Protein 9J0C (pdb70)

B-factor: mean 25.52, std 15.73, range [10.86, 120.98]

Organism: NCBI:txid83291

Solvent-accessible surface area: 25127 Å² total; per-residue (Å²): 226,129,97,117,162,108,110,77,26,133,84,185,141,165,122,80,62,78,57,115,78,155,60,77,25,72,46,64,66,128,93,175,23,5,38,126,3,82,90,110,54,12,54,16,2,84,66,1,0,98,75,0,6,35,120,156,28,51,63,52,40,43,24,71,26,94,70,236,215,144,36,27,9,3,2,3,5,0,0,90,7,34,6,102,61,60,159,4,1,0,11,0,18,17,54,44,22,79,27,0,13,2,0,74,28,0,0,84,5,1,15,98,0,1,50,35,0,48,175,84,14,8,6,2,0,0,0,10,0,11,64,16,42,17,153,179,31,36,111,50,0,112,50,29,36,63,63,11,35,139,49,1,89,64,0,60,20,49,0,1,0,4,1,0,0,0,0,44,7,36,24,53,20,13,132,16,4,57,38,2,18,2,3,0,0,1,61,102,40,0,31,9,22,90,63,14,24,107,76,45,78,90,119,76,58,119,109,44,35,96,60,104,45,0,0,0,96,112,18,2,30,82,64,13,43,0,15,49,47,0,69,74,12,131,43,0,0,50,16,0,54,95,1,9,17,10,2,2,28,32,30,161,30,136,30,34,93,101,82,80,73,49,70,105,130,84,54,127,50,2,126,57,2,64,120,33,25,22,157,146,80,98,67,55,20,57,0,33,175,0,0,55,17,2,6,20,97,32,110,27,16,29,10,19,94,69,12,10,48,2,1,8,0,0,0,0,45,4,41,0,49,7,0,0,0,0,0,0,13,8,65,83,97,62,0,7,1,12,9,52,0,0,37,4,0,4,107,8,0,93,20,0,26,35,1,107,1,15,0,0,1,0,2,0,0,48,12,80,52,131,46,158,66,26,105,175,59,12,26,132,136,62,10,33,31,0,61,57,1,0,72,38,11,46,10,14,1,0,2,0,8,0,9,36,0,19,32,46,0,37,21,18,2,0,3,50,99,20,45,5,40,30,5,6,0,0,52,46,1,27,27,20,126,85,15,6,133,70,39,85,268,194,178,135,110,88,123,101,12,40,85,63,14,110,101,118,5,30,0,115,101,6,34,149,165,38,86,4,81,40,48,7,107,9,38,60,0,26,26,69,0,4,57,8,5,86,109,26,80,124,51,222,131,132,103,141,130,113,196,133,26,143,34,44,153

Foldseek 3Di:
DPDDDDPDPVVVVVVVVVVVLVVVVVCVCPDVLVVVQVVLVHHFQVVLVCLLADHPFWDWDQQQPWPVVIDGPQFKTWTWGHQVRHTETEIEGGCSHQHSAAAQRNLVRLVVRLVVCQVVQFEYEYEDAGDYHPCVRPVRRVVSLVVLLVSLQVCQLWFQYEYEFQHEDEAPSLVNNQSGQAYEYEAPHGFYYNDDQVVVCVPVVDGDDRCRHGGQLCCLAPVVSHWYYAPGSSRRSVLVSVQVLQFARTQPGDRFFDAAQDDLPFDPLLVVQLCQDDPDPLDFGFCLSLVLSQFGPSDFSWTSCNYPVQWTWGWTHFRRHIAIEIEGTCVPLNSEAALGSLQVQLSRLQSCQSRQHEYEYEDDYQYHRDDPVRVVVPCPLRSQSQLVSLLQGQHAYEYEYEAEQEAPNVNSRNWVVSPHDAYEYEQRYFYYPHALVVPPCVVDDCVSRVVCSPPPGGCVVCCVVCRHVYHDRSSCVNVVVSVSCVVCVPGDDDDDDDPDDDRRD

Structure (mmCIF, N/CA/C/O backbone):
data_9J0C
#
_entry.id   9J0C
#
_cell.length_a   124.040
_cell.length_b   124.040
_cell.length_c   134.570
_cell.angle_alpha   90.000
_cell.angle_beta   90.000
_cell.angle_gamma   120.000
#
_symmetry.space_group_name_H-M   'P 63 2 2'
#
loop_
_entity.id
_entity.type
_entity.pdbx_description
1 polymer 'Acyl-CoA carboxylase subunit beta'
2 water water
#
loop_
_atom_site.group_PDB
_atom_site.id
_atom_site.type_symbol
_atom_site.label_atom_id
_atom_site.label_alt_id
_atom_site.label_comp_id
_atom_site.label_asym_id
_atom_site.label_entity_id
_atom_site.label_seq_id
_atom_site.pdbx_PDB_ins_code
_atom_site.Cartn_x
_atom_site.Cartn_y
_atom_site.Cartn_z
_atom_site.occupancy
_atom_site.B_iso_or_equiv
_atom_site.auth_seq_id
_atom_site.auth_comp_id
_atom_site.auth_asym_id
_atom_site.auth_atom_id
_atom_site.pdbx_PDB_model_num
ATOM 1 N N . MET A 1 4 ? -1.47359 -48.85071 7.21066 1.000 113.17328 1 MET A N 1
ATOM 2 C CA . MET A 1 4 ? -0.43895 -47.83767 7.03929 1.000 113.71595 1 MET A CA 1
ATOM 3 C C . MET A 1 4 ? 0.53505 -47.87085 8.21671 1.000 113.53455 1 MET A C 1
ATOM 4 O O . MET A 1 4 ? 0.26295 -48.50422 9.23773 1.000 113.53996 1 MET A O 1
ATOM 9 N N . THR A 1 5 ? 1.67233 -47.19337 8.06777 1.000 113.38669 2 THR A N 1
ATOM 10 C CA . THR A 1 5 ? 2.72232 -47.16306 9.08114 1.000 111.89095 2 THR A CA 1
ATOM 11 C C . THR A 1 5 ? 2.96497 -45.71796 9.49329 1.000 108.94443 2 THR A C 1
ATOM 12 O O . THR A 1 5 ? 3.41763 -44.90709 8.67667 1.000 104.70571 2 THR A O 1
ATOM 16 N N . ALA A 1 6 ? 2.67545 -45.40557 10.76045 1.000 106.95487 3 ALA A N 1
ATOM 17 C CA . ALA A 1 6 ? 2.72245 -44.03723 11.26686 1.000 101.64300 3 ALA A CA 1
ATOM 18 C C . ALA A 1 6 ? 1.88596 -43.12372 10.37878 1.000 103.93286 3 ALA A C 1
ATOM 19 O O . ALA A 1 6 ? 0.83966 -43.53897 9.86944 1.000 106.52228 3 ALA A O 1
ATOM 21 N N . THR A 1 7 ? 2.33223 -41.88280 10.18535 1.000 101.84237 4 THR A N 1
ATOM 22 C CA . THR A 1 7 ? 1.66984 -40.94637 9.28665 1.000 103.14283 4 THR A CA 1
ATOM 23 C C . THR A 1 7 ? 2.72849 -40.17963 8.50282 1.000 97.55595 4 THR A C 1
ATOM 24 O O . THR A 1 7 ? 3.93496 -40.34882 8.70973 1.000 88.36878 4 THR A O 1
ATOM 28 N N . GLU A 1 8 ? 2.26253 -39.34078 7.58195 1.000 101.11365 5 GLU A N 1
ATOM 29 C CA . GLU A 1 8 ? 3.09326 -38.37150 6.88543 1.000 96.01182 5 GLU A CA 1
ATOM 30 C C . GLU A 1 8 ? 2.69197 -36.97222 7.33682 1.000 94.82978 5 GLU A C 1
ATOM 31 O O . GLU A 1 8 ? 1.55966 -36.74574 7.77351 1.000 100.36685 5 GLU A O 1
ATOM 37 N N . ASN A 1 9 ? 3.62833 -36.03400 7.23705 1.000 90.89974 6 ASN A N 1
ATOM 38 C CA . ASN A 1 9 ? 3.43249 -34.68498 7.75515 1.000 86.31660 6 ASN A CA 1
ATOM 39 C C . ASN A 1 9 ? 3.26767 -33.62941 6.67779 1.000 84.18765 6 ASN A C 1
ATOM 40 O O . ASN A 1 9 ? 2.48101 -32.69262 6.86053 1.000 84.21922 6 ASN A O 1
ATOM 45 N N . ALA A 1 10 ? 4.01546 -33.75019 5.57595 1.000 75.91275 7 ALA A N 1
ATOM 46 C CA . ALA A 1 10 ? 4.09538 -32.74052 4.52431 1.000 65.37361 7 ALA A CA 1
ATOM 47 C C . ALA A 1 10 ? 4.76618 -31.47754 5.05072 1.000 60.20959 7 ALA A C 1
ATOM 48 O O . ALA A 1 10 ? 4.89142 -30.49014 4.31874 1.000 52.84860 7 ALA A O 1
ATOM 50 N N . ASP A 1 11 ? 5.21819 -31.50955 6.31036 1.000 59.29977 8 ASP A N 1
ATOM 51 C CA . ASP A 1 11 ? 5.92067 -30.38890 6.91940 1.000 47.89639 8 ASP A CA 1
ATOM 52 C C . ASP A 1 11 ? 7.09221 -29.96196 6.04938 1.000 41.59860 8 ASP A C 1
ATOM 53 O O . ASP A 1 11 ? 7.59707 -30.74892 5.24963 1.000 49.93203 8 ASP A O 1
ATOM 58 N N . GLY A 1 12 ? 7.51051 -28.71553 6.16417 1.000 43.00997 9 GLY A N 1
ATOM 59 C CA . GLY A 1 12 ? 8.81891 -28.34921 5.65559 1.000 25.11532 9 GLY A CA 1
ATOM 60 C C . GLY A 1 12 ? 9.68996 -27.96933 6.83421 1.000 20.60937 9 GLY A C 1
ATOM 61 O O . GLY A 1 12 ? 10.45929 -27.01154 6.76027 1.000 19.95912 9 GLY A O 1
ATOM 62 N N . ARG A 1 13 ? 9.55017 -28.72140 7.92743 1.000 19.33980 10 ARG A N 1
ATOM 63 C CA . ARG A 1 13 ? 10.14870 -28.32364 9.20171 1.000 19.21395 10 ARG A CA 1
ATOM 64 C C . ARG A 1 13 ? 11.66259 -28.20962 9.09565 1.000 18.39169 10 ARG A C 1
ATOM 65 O O . ARG A 1 13 ? 12.25549 -27.22044 9.53884 1.000 17.43545 10 ARG A O 1
ATOM 73 N N . THR A 1 14 ? 12.30629 -29.22878 8.53283 1.000 18.25870 11 THR A N 1
ATOM 74 C CA . THR A 1 14 ? 13.76149 -29.20837 8.42873 1.000 16.93536 11 THR A CA 1
ATOM 75 C C . THR A 1 14 ? 14.23494 -28.08671 7.51628 1.000 18.97846 11 THR A C 1
ATOM 76 O O . THR A 1 14 ? 15.19387 -27.37655 7.84044 1.000 18.51766 11 THR A O 1
ATOM 80 N N . ARG A 1 15 ? 13.56713 -27.89606 6.37562 1.000 16.76261 12 ARG A N 1
ATOM 81 C CA . ARG A 1 15 ? 13.92904 -26.79723 5.49425 1.000 17.13557 12 ARG A CA 1
ATOM 82 C C . ARG A 1 15 ? 13.78734 -25.45430 6.19923 1.000 16.84265 12 ARG A C 1
ATOM 83 O O . ARG A 1 15 ? 14.62684 -24.56387 6.02325 1.000 19.19860 12 ARG A O 1
ATOM 91 N N . ARG A 1 16 ? 12.72895 -25.28928 6.99764 1.000 18.87429 13 ARG A N 1
ATOM 92 C CA . ARG A 1 16 ? 12.55143 -24.02868 7.70760 1.000 18.66976 13 ARG A CA 1
ATOM 93 C C . ARG A 1 16 ? 13.66224 -23.81557 8.72545 1.000 19.15376 13 ARG A C 1
ATOM 94 O O . ARG A 1 16 ? 14.07925 -22.67465 8.95002 1.000 19.68369 13 ARG A O 1
ATOM 102 N N . ARG A 1 17 ? 14.18794 -24.89420 9.31145 1.000 17.50920 14 ARG A N 1
ATOM 103 C CA . ARG A 1 17 ? 15.32706 -24.73223 10.21549 1.000 16.21318 14 ARG A CA 1
ATOM 104 C C . ARG A 1 17 ? 16.56992 -24.27147 9.46929 1.000 18.44270 14 ARG A C 1
ATOM 105 O O . ARG A 1 17 ? 17.29614 -23.39503 9.95175 1.000 17.95505 14 ARG A O 1
ATOM 113 N N . LEU A 1 18 ? 16.84425 -24.84703 8.29707 1.000 16.51753 15 LEU A N 1
ATOM 114 C CA . LEU A 1 18 ? 17.98725 -24.36663 7.52907 1.000 16.85857 15 LEU A CA 1
ATOM 115 C C . LEU A 1 18 ? 17.77689 -22.92336 7.08331 1.000 18.40720 15 LEU A C 1
ATOM 116 O O . LEU A 1 18 ? 18.71046 -22.11690 7.12743 1.000 18.27340 15 LEU A O 1
ATOM 121 N N . ASP A 1 19 ? 16.54521 -22.56911 6.69192 1.000 18.59371 16 ASP A N 1
ATOM 122 C CA . ASP A 1 19 ? 16.26206 -21.19661 6.28297 1.000 18.90522 16 ASP A CA 1
ATOM 123 C C . ASP A 1 19 ? 16.47670 -20.21803 7.42737 1.000 21.42908 16 ASP A C 1
ATOM 124 O O . ASP A 1 19 ? 16.87618 -19.07108 7.19648 1.000 23.10265 16 ASP A O 1
ATOM 129 N N . GLU A 1 20 ? 16.21300 -20.65068 8.66036 1.000 19.86697 17 GLU A N 1
ATOM 130 C CA . GLU A 1 20 ? 16.40372 -19.77221 9.80857 1.000 22.50936 17 GLU A CA 1
ATOM 131 C C . GLU A 1 20 ? 17.88423 -19.53434 10.08809 1.000 24.49869 17 GLU A C 1
ATOM 132 O O . GLU A 1 20 ? 18.27977 -18.40976 10.41508 1.000 23.25444 17 GLU A O 1
ATOM 138 N N . LEU A 1 21 ? 18.72667 -20.56759 9.95786 1.000 21.13300 18 LEU A N 1
ATOM 139 C CA . LEU A 1 21 ? 20.16389 -20.30639 10.02983 1.000 18.94487 18 LEU A CA 1
ATOM 140 C C . LEU A 1 21 ? 20.59610 -19.33395 8.93589 1.000 20.60259 18 LEU A C 1
ATOM 141 O O . LEU A 1 21 ? 21.35754 -18.39345 9.19897 1.000 21.50795 18 LEU A O 1
ATOM 146 N N . ALA A 1 22 ? 20.10485 -19.52553 7.70528 1.000 20.46434 19 ALA A N 1
ATOM 147 C CA . ALA A 1 22 ? 20.43206 -18.58767 6.63508 1.000 22.17549 19 ALA A CA 1
ATOM 148 C C . ALA A 1 22 ? 19.99861 -17.17033 6.99718 1.000 23.39512 19 ALA A C 1
ATOM 149 O O . ALA A 1 22 ? 20.72823 -16.20395 6.73965 1.000 24.10858 19 ALA A O 1
ATOM 151 N N . ARG A 1 23 ? 18.82835 -17.03441 7.62552 1.000 22.74919 20 ARG A N 1
ATOM 152 C CA . ARG A 1 23 ? 18.33344 -15.71460 8.00760 1.000 24.53242 20 ARG A CA 1
ATOM 153 C C . ARG A 1 23 ? 19.26093 -15.05530 9.01857 1.000 25.47432 20 ARG A C 1
ATOM 154 O O . ARG A 1 23 ? 19.59316 -13.87045 8.89371 1.000 29.40255 20 ARG A O 1
ATOM 162 N N . ARG A 1 24 ? 19.68402 -15.81284 10.03436 1.000 25.58440 21 ARG A N 1
ATOM 163 C CA . ARG A 1 24 ? 20.59160 -15.27535 11.04260 1.000 25.30419 21 ARG A CA 1
ATOM 164 C C . ARG A 1 24 ? 21.94869 -14.93428 10.43696 1.000 28.38122 21 ARG A C 1
ATOM 165 O O . ARG A 1 24 ? 22.56743 -13.93198 10.81605 1.000 27.34282 21 ARG A O 1
ATOM 173 N N . ARG A 1 25 ? 22.42302 -15.74677 9.48566 1.000 24.36081 22 ARG A N 1
ATOM 174 C CA . ARG A 1 25 ? 23.67579 -15.43490 8.80286 1.000 25.08997 22 ARG A CA 1
ATOM 175 C C . ARG A 1 25 ? 23.54876 -14.17572 7.95532 1.000 28.61905 22 ARG A C 1
ATOM 176 O O . ARG A 1 25 ? 24.51184 -13.41010 7.82328 1.000 28.01892 22 ARG A O 1
ATOM 184 N N . ALA A 1 26 ? 22.37622 -13.94990 7.35860 1.000 28.74332 23 ALA A N 1
ATOM 185 C CA . ALA A 1 26 ? 22.19758 -12.73942 6.56104 1.000 30.45834 23 ALA A CA 1
ATOM 186 C C . ALA A 1 26 ? 22.15024 -11.49896 7.44151 1.000 32.10694 23 ALA A C 1
ATOM 187 O O . ALA A 1 26 ? 22.61961 -10.43188 7.02583 1.000 35.17554 23 ALA A O 1
ATOM 189 N N . GLU A 1 27 ? 21.60610 -11.61469 8.65637 1.000 28.86973 24 GLU A N 1
ATOM 190 C CA . GLU A 1 27 ? 21.68396 -10.50216 9.60031 1.000 33.11466 24 GLU A CA 1
ATOM 191 C C . GLU A 1 27 ? 23.13403 -10.10913 9.85505 1.000 40.19805 24 GLU A C 1
ATOM 192 O O . GLU A 1 27 ? 23.49132 -8.92641 9.78359 1.000 39.05869 24 GLU A O 1
ATOM 198 N N . LEU A 1 28 ? 23.98624 -11.09623 10.15142 1.000 35.73309 25 LEU A N 1
ATOM 199 C CA . LEU A 1 28 ? 25.40167 -10.81570 10.37725 1.000 33.66032 25 LEU A CA 1
ATOM 200 C C . LEU A 1 28 ? 26.03359 -10.15234 9.16004 1.000 34.20380 25 LEU A C 1
ATOM 201 O O . LEU A 1 28 ? 26.78720 -9.17964 9.28703 1.000 36.88401 25 LEU A O 1
ATOM 206 N N . ALA A 1 29 ? 25.73639 -10.66692 7.96663 1.000 32.51093 26 ALA A N 1
ATOM 207 C CA . ALA A 1 29 ? 26.41907 -10.19788 6.76523 1.000 31.75792 26 ALA A CA 1
ATOM 208 C C . ALA A 1 29 ? 25.97817 -8.79361 6.36641 1.000 36.94421 26 ALA A C 1
ATOM 209 O O . ALA A 1 29 ? 26.77942 -8.02685 5.81621 1.000 35.45468 26 ALA A O 1
ATOM 211 N N . ALA A 1 30 ? 24.71973 -8.43823 6.63449 1.000 36.36034 27 ALA A N 1
ATOM 212 C CA . ALA A 1 30 ? 24.23000 -7.11700 6.25525 1.000 35.49797 27 ALA A CA 1
ATOM 213 C C . ALA A 1 30 ? 24.91347 -6.01453 7.05157 1.000 40.46100 27 ALA A C 1
ATOM 214 O O . ALA A 1 30 ? 25.00115 -4.87390 6.57808 1.000 37.87587 27 ALA A O 1
ATOM 216 N N . GLN A 1 31 ? 25.41271 -6.33655 8.24955 1.000 37.54836 28 GLN A N 1
ATOM 217 C CA . GLN A 1 31 ? 26.07481 -5.34464 9.09022 1.000 40.08147 28 GLN A CA 1
ATOM 218 C C . GLN A 1 31 ? 27.25955 -4.68013 8.39919 1.000 38.97507 28 GLN A C 1
ATOM 219 O O . GLN A 1 31 ? 27.64176 -3.56907 8.78478 1.000 38.60873 28 GLN A O 1
ATOM 225 N N . ALA A 1 32 ? 27.84248 -5.32145 7.38394 1.000 35.01530 29 ALA A N 1
ATOM 226 C CA . ALA A 1 32 ? 28.97833 -4.72709 6.68853 1.000 37.78621 29 ALA A CA 1
ATOM 227 C C . ALA A 1 32 ? 28.60974 -3.43899 5.96449 1.000 37.35065 29 ALA A C 1
ATOM 228 O O . ALA A 1 32 ? 29.49630 -2.62961 5.67473 1.000 36.71703 29 ALA A O 1
ATOM 230 N N . THR A 1 33 ? 27.33009 -3.22769 5.65768 1.000 38.47733 30 THR A N 1
ATOM 231 C CA . THR A 1 33 ? 26.90153 -2.02425 4.95426 1.000 37.16355 30 THR A CA 1
ATOM 232 C C . THR A 1 33 ? 25.90052 -1.20966 5.76365 1.000 38.96617 30 THR A C 1
ATOM 233 O O . THR A 1 33 ? 25.22693 -0.33583 5.20845 1.000 42.00317 30 THR A O 1
ATOM 237 N N . GLU A 1 34 ? 25.79926 -1.46573 7.06465 1.000 35.62273 31 GLU A N 1
ATOM 238 C CA . GLU A 1 34 ? 24.89814 -0.71267 7.91860 1.000 37.00352 31 GLU A CA 1
ATOM 239 C C . GLU A 1 34 ? 25.62667 0.50393 8.48723 1.000 36.02414 31 GLU A C 1
ATOM 240 O O . GLU A 1 34 ? 26.76759 0.79881 8.12107 1.000 32.06176 31 GLU A O 1
ATOM 246 N N . ARG A 1 35 ? 24.96125 1.22691 9.39283 1.000 36.83279 32 ARG A N 1
ATOM 247 C CA . ARG A 1 35 ? 25.42031 2.56340 9.76053 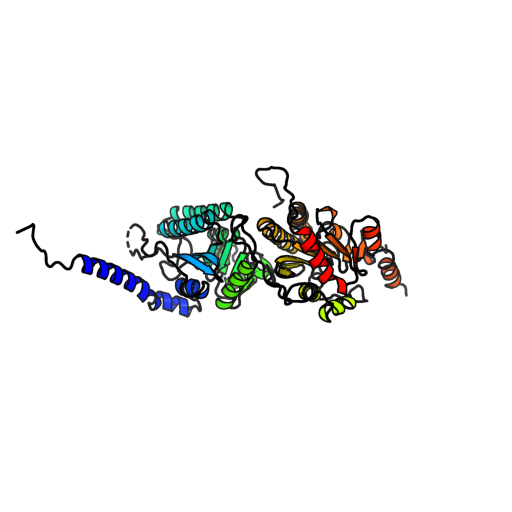1.000 38.56021 32 ARG A CA 1
ATOM 248 C C . ARG A 1 35 ? 26.66872 2.52474 10.63228 1.000 32.12172 32 ARG A C 1
ATOM 249 O O . ARG A 1 35 ? 27.50105 3.43324 10.54933 1.000 32.26410 32 ARG A O 1
ATOM 257 N N . GLY A 1 36 ? 26.82298 1.49117 11.46072 1.000 33.87436 33 GLY A N 1
ATOM 258 C CA . GLY A 1 36 ? 28.03386 1.37983 12.25925 1.000 30.37127 33 GLY A CA 1
ATOM 259 C C . GLY A 1 36 ? 29.27829 1.24374 11.40241 1.000 31.95763 33 GLY A C 1
ATOM 260 O O . GLY A 1 36 ? 30.27837 1.93367 11.62154 1.000 29.34626 33 GLY A O 1
ATOM 261 N N . ALA A 1 37 ? 29.23075 0.35472 10.40444 1.000 27.95638 34 ALA A N 1
ATOM 262 C CA . ALA A 1 37 ? 30.34573 0.23974 9.47017 1.000 27.03972 34 ALA A CA 1
ATOM 263 C C . ALA A 1 37 ? 30.59157 1.54615 8.72654 1.000 29.02538 34 ALA A C 1
ATOM 264 O O . ALA A 1 37 ? 31.74296 1.89369 8.44520 1.000 25.99066 34 ALA A O 1
ATOM 266 N N . GLY A 1 38 ? 29.52909 2.29014 8.41236 1.000 28.97333 35 GLY A N 1
ATOM 267 C CA . GLY A 1 38 ? 29.71296 3.56863 7.74712 1.000 28.15641 35 GLY A CA 1
ATOM 268 C C . GLY A 1 38 ? 30.45332 4.57926 8.60308 1.000 25.43289 35 GLY A C 1
ATOM 269 O O . GLY A 1 38 ? 31.31052 5.31709 8.10618 1.000 26.10213 35 GLY A O 1
ATOM 270 N N . ARG A 1 39 ? 30.12481 4.63694 9.89633 1.000 26.43585 36 ARG A N 1
ATOM 271 C CA . ARG A 1 39 ? 30.81548 5.56562 10.78816 1.000 24.69367 36 ARG A CA 1
ATOM 272 C C . ARG A 1 39 ? 32.27243 5.15521 10.97949 1.000 26.22024 36 ARG A C 1
ATOM 273 O O . ARG A 1 39 ? 33.16560 6.01130 11.01810 1.000 23.63473 36 ARG A O 1
ATOM 281 N N . GLN A 1 40 ? 32.53416 3.84888 11.06287 1.000 22.72190 37 GLN A N 1
ATOM 282 C CA . GLN A 1 40 ? 33.91415 3.36837 11.13025 1.000 23.50054 37 GLN A CA 1
ATOM 283 C C . GLN A 1 40 ? 34.70382 3.79388 9.89760 1.000 23.07768 37 GLN A C 1
ATOM 284 O O . GLN A 1 40 ? 35.80245 4.35104 10.01008 1.000 22.40597 37 GLN A O 1
ATOM 290 N N . HIS A 1 41 ? 34.15152 3.55514 8.70274 1.000 23.14744 38 HIS A N 1
ATOM 291 C CA . HIS A 1 41 ? 34.83863 3.97320 7.48601 1.000 24.15400 38 HIS A CA 1
ATOM 292 C C . HIS A 1 41 ? 34.98093 5.48713 7.41827 1.000 24.11508 38 HIS A C 1
ATOM 293 O O . HIS A 1 41 ? 35.97520 5.99348 6.88671 1.000 25.14521 38 HIS A O 1
ATOM 300 N N . ALA A 1 42 ? 34.00404 6.21846 7.96113 1.000 26.04113 39 ALA A N 1
ATOM 301 C CA . ALA A 1 42 ? 34.07204 7.67554 7.95935 1.000 28.16528 39 ALA A CA 1
ATOM 302 C C . ALA A 1 42 ? 35.23935 8.18389 8.79425 1.000 25.29254 39 ALA A C 1
ATOM 303 O O . ALA A 1 42 ? 35.73705 9.29062 8.55801 1.000 30.63942 39 ALA A O 1
ATOM 305 N N . LYS A 1 43 ? 35.69338 7.39381 9.76408 1.000 24.72452 40 LYS A N 1
ATOM 306 C CA . LYS A 1 43 ? 36.85925 7.72109 10.57228 1.000 23.33196 40 LYS A CA 1
ATOM 307 C C . LYS A 1 43 ? 38.16648 7.24433 9.95400 1.000 24.44257 40 LYS A C 1
ATOM 308 O O . LYS A 1 43 ? 39.21653 7.35497 10.59838 1.000 26.81507 40 LYS A O 1
ATOM 314 N N . GLY A 1 44 ? 38.13374 6.70160 8.74158 1.000 25.15068 41 GLY A N 1
ATOM 315 C CA . GLY A 1 44 ? 39.35099 6.21510 8.12281 1.000 25.20113 41 GLY A CA 1
ATOM 316 C C . GLY A 1 44 ? 39.80868 4.86276 8.61904 1.000 24.01983 41 GLY A C 1
ATOM 317 O O . GLY A 1 44 ? 41.00390 4.55478 8.52324 1.000 23.55132 41 GLY A O 1
ATOM 318 N N . LYS A 1 45 ? 38.88361 4.03527 9.11412 1.000 22.69877 42 LYS A N 1
ATOM 319 C CA . LYS A 1 45 ? 39.18480 2.75843 9.75560 1.000 19.86055 42 LYS A CA 1
ATOM 320 C C . LYS A 1 45 ? 38.47258 1.61541 9.03785 1.000 24.04250 42 LYS A C 1
ATOM 321 O O . LYS A 1 45 ? 37.31841 1.75805 8.61572 1.000 23.56771 42 LYS A O 1
ATOM 327 N N . LEU A 1 46 ? 39.14933 0.47153 8.93033 1.000 18.60961 43 LEU A N 1
ATOM 328 C CA . LEU A 1 46 ? 38.50096 -0.75350 8.48584 1.000 18.68933 43 LEU A CA 1
ATOM 329 C C . LEU A 1 46 ? 37.70238 -1.37423 9.62911 1.000 18.41835 43 LEU A C 1
ATOM 330 O O . LEU A 1 46 ? 37.95783 -1.11400 10.80613 1.000 19.05680 43 LEU A O 1
ATOM 335 N N . THR A 1 47 ? 36.71390 -2.19882 9.27503 1.000 18.35198 44 THR A N 1
ATOM 336 C CA . THR A 1 47 ? 35.99589 -2.94447 10.30039 1.000 17.35940 44 THR A CA 1
ATOM 337 C C . THR A 1 47 ? 36.82095 -4.14535 10.76972 1.000 16.33256 44 THR A C 1
ATOM 338 O O . THR A 1 47 ? 37.79535 -4.54839 10.13392 1.000 19.53198 44 THR A O 1
ATOM 342 N N . ALA A 1 48 ? 36.38436 -4.72830 11.88696 1.000 18.45156 45 ALA A N 1
ATOM 343 C CA . ALA A 1 48 ? 37.04313 -5.91833 12.42475 1.000 17.81798 45 ALA A CA 1
ATOM 344 C C . ALA A 1 48 ? 37.10279 -7.03721 11.39123 1.000 19.59760 45 ALA A C 1
ATOM 345 O O . ALA A 1 48 ? 38.14841 -7.67598 11.21846 1.000 18.38094 45 ALA A O 1
ATOM 347 N N . ARG A 1 49 ? 35.99642 -7.28825 10.68906 1.000 19.54630 46 ARG A N 1
ATOM 348 C CA . ARG A 1 49 ? 35.99047 -8.37287 9.70970 1.000 20.83385 46 ARG A CA 1
ATOM 349 C C . ARG A 1 49 ? 36.83987 -8.03660 8.49089 1.000 21.57635 46 ARG A C 1
ATOM 350 O O . ARG A 1 49 ? 37.51254 -8.91617 7.93525 1.000 19.72977 46 ARG A O 1
ATOM 358 N N . GLU A 1 50 ? 36.84528 -6.76869 8.06618 1.000 18.80311 47 GLU A N 1
ATOM 359 C CA . GLU A 1 50 ? 37.74305 -6.37162 6.98661 1.000 20.41690 47 GLU A CA 1
ATOM 360 C C . GLU A 1 50 ? 39.20041 -6.54715 7.38923 1.000 18.08754 47 GLU A C 1
ATOM 361 O O . GLU A 1 50 ? 40.04311 -6.90722 6.56047 1.000 20.37560 47 GLU A O 1
ATOM 367 N N . ARG A 1 51 ? 39.51582 -6.28782 8.65784 1.000 17.88431 48 ARG A N 1
ATOM 368 C CA . ARG A 1 51 ? 40.89051 -6.42718 9.12663 1.000 19.08747 48 ARG A CA 1
ATOM 369 C C . ARG A 1 51 ? 41.33296 -7.88291 9.11640 1.000 17.72971 48 ARG A C 1
ATOM 370 O O . ARG A 1 51 ? 42.43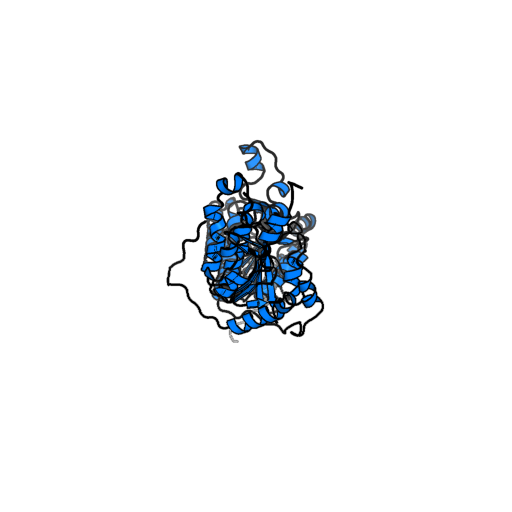815 -8.20012 8.66144 1.000 17.99094 48 ARG A O 1
ATOM 378 N N . ILE A 1 52 ? 40.48432 -8.77587 9.62197 1.000 19.03314 49 ILE A N 1
ATOM 379 C CA . ILE A 1 52 ? 40.80595 -10.20186 9.61967 1.000 18.03217 49 ILE A CA 1
ATOM 380 C C . ILE A 1 52 ? 40.95790 -10.71277 8.19321 1.000 20.97784 49 ILE A C 1
ATOM 381 O O . ILE A 1 52 ? 41.89843 -11.45027 7.87814 1.000 21.28798 49 ILE A O 1
ATOM 386 N N . ASP A 1 53 ? 40.03877 -10.32717 7.30634 1.000 21.44908 50 ASP A N 1
ATOM 387 C CA . ASP A 1 53 ? 40.12894 -10.78364 5.92312 1.000 23.44634 50 ASP A CA 1
ATOM 388 C C . ASP A 1 53 ? 41.42169 -10.31784 5.27020 1.000 21.30987 50 ASP A C 1
ATOM 389 O O . ASP A 1 53 ? 42.03139 -11.05241 4.48209 1.000 23.45417 50 ASP A O 1
ATOM 394 N N . LEU A 1 54 ? 41.85912 -9.09901 5.58520 1.000 20.08221 51 LEU A N 1
ATOM 395 C CA . LEU A 1 54 ? 43.06630 -8.56032 4.97271 1.000 20.98797 51 LEU A CA 1
ATOM 396 C C . LEU A 1 54 ? 44.32076 -9.22357 5.53168 1.000 23.10216 51 LEU A C 1
ATOM 397 O O . LEU A 1 54 ? 45.25747 -9.52169 4.78067 1.000 24.32509 51 LEU A O 1
ATOM 402 N N . LEU A 1 55 ? 44.34888 -9.47608 6.84459 1.000 19.13199 52 LEU A N 1
ATOM 403 C CA . LEU A 1 55 ? 45.53732 -10.03444 7.48063 1.000 18.28147 52 LEU A CA 1
ATOM 404 C C . LEU A 1 55 ? 45.75561 -11.49245 7.09058 1.000 19.17715 52 LEU A C 1
ATOM 405 O O . LEU A 1 55 ? 46.88506 -11.90269 6.79415 1.000 20.10077 52 LEU A O 1
ATOM 410 N N . LEU A 1 56 ? 44.69785 -12.29515 7.11554 1.000 16.77805 53 LEU A N 1
ATOM 411 C CA . LEU A 1 56 ? 44.83228 -13.73125 6.91235 1.000 17.17931 53 LEU A CA 1
ATOM 412 C C . LEU A 1 56 ? 44.89831 -14.07071 5.42439 1.000 20.04557 53 LEU A C 1
ATOM 413 O O . LEU A 1 56 ? 44.49731 -13.28176 4.56311 1.000 21.81191 53 LEU A O 1
ATOM 418 N N . ASP A 1 57 ? 45.42866 -15.26457 5.13213 1.000 18.72368 54 ASP A N 1
ATOM 419 C CA . ASP A 1 57 ? 45.42033 -15.78033 3.76973 1.000 20.43182 54 ASP A CA 1
ATOM 420 C C . ASP A 1 57 ? 43.98593 -15.79851 3.24248 1.000 19.49907 54 ASP A C 1
ATOM 421 O O . ASP A 1 57 ? 43.04263 -16.06029 3.99372 1.000 19.05027 54 ASP A O 1
ATOM 426 N N . PRO A 1 58 ? 43.79180 -15.53749 1.94903 1.000 22.21316 55 PRO A N 1
ATOM 427 C CA . PRO A 1 58 ? 42.43246 -15.54212 1.38854 1.000 23.21945 55 PRO A CA 1
ATOM 428 C C . PRO A 1 58 ? 41.66037 -16.81424 1.72052 1.000 21.34356 55 PRO A C 1
ATOM 429 O O . PRO A 1 58 ? 42.18340 -17.92864 1.63635 1.000 22.59392 55 PRO A O 1
ATOM 433 N N . ASP A 1 59 ? 40.40492 -16.62736 2.12776 1.000 20.92815 56 ASP A N 1
ATOM 434 C CA . ASP A 1 59 ? 39.44137 -17.69545 2.38901 1.000 23.06538 56 ASP A CA 1
ATOM 435 C C . ASP A 1 59 ? 39.86538 -18.63194 3.52103 1.000 24.85336 56 ASP A C 1
ATOM 436 O O . ASP A 1 59 ? 39.32815 -19.73799 3.63904 1.000 27.38309 56 ASP A O 1
ATOM 441 N N . SER A 1 60 ? 40.81149 -18.22546 4.37541 1.000 21.41785 57 SER A N 1
ATOM 442 C CA . SER A 1 60 ? 41.32070 -19.13018 5.41007 1.000 20.92086 57 SER A CA 1
ATOM 443 C C . SER A 1 60 ? 40.67468 -18.94030 6.78045 1.000 20.68276 57 SER A C 1
ATOM 444 O O . SER A 1 60 ? 40.91451 -19.76095 7.67669 1.000 19.86322 57 SER A O 1
ATOM 447 N N . PHE A 1 61 ? 39.85686 -17.90888 6.96971 1.000 19.22617 58 PHE A N 1
ATOM 448 C CA . PHE A 1 61 ? 39.29371 -17.62286 8.28381 1.000 18.52514 58 PHE A CA 1
ATOM 449 C C . PHE A 1 61 ? 38.13421 -18.55484 8.60012 1.000 20.87195 58 PHE A C 1
ATOM 450 O O . PHE A 1 61 ? 37.20000 -18.69576 7.80209 1.000 20.73961 58 PHE A O 1
ATOM 458 N N . THR A 1 62 ? 38.20428 -19.19637 9.76609 1.000 15.93760 59 THR A N 1
ATOM 459 C CA . THR A 1 62 ? 37.08496 -19.91140 10.36568 1.000 15.06816 59 THR A CA 1
ATOM 460 C C . THR A 1 62 ? 36.70749 -19.20294 11.66125 1.000 19.10251 59 THR A C 1
ATOM 461 O O . THR A 1 62 ? 37.54241 -19.06731 12.56226 1.000 17.49768 59 THR A O 1
ATOM 465 N N . GLU A 1 63 ? 35.45738 -18.77020 11.76147 1.000 17.86978 60 GLU A N 1
ATOM 466 C CA . GLU A 1 63 ? 34.99647 -18.00057 12.91195 1.000 16.74215 60 GLU A CA 1
ATOM 467 C C . GLU A 1 63 ? 34.52764 -18.90264 14.05289 1.000 17.18405 60 GLU A C 1
ATOM 468 O O . GLU A 1 63 ? 33.93339 -19.96211 13.83021 1.000 18.45864 60 GLU A O 1
ATOM 474 N N . LEU A 1 64 ? 34.79327 -18.46365 15.28352 1.000 15.65736 61 LEU A N 1
ATOM 475 C CA . LEU A 1 64 ? 34.26613 -19.06754 16.49966 1.000 13.66043 61 LEU A CA 1
ATOM 476 C C . LEU A 1 64 ? 33.22081 -18.14262 17.10638 1.000 14.36123 61 LEU A C 1
ATOM 477 O O . LEU A 1 64 ? 33.36497 -16.91931 17.03786 1.000 16.95289 61 LEU A O 1
ATOM 482 N N . ASP A 1 65 ? 32.18213 -18.71941 17.71295 1.000 15.16688 62 ASP A N 1
ATOM 483 C CA . ASP A 1 65 ? 31.26447 -17.95934 18.57453 1.000 15.39123 62 ASP A CA 1
ATOM 484 C C . ASP A 1 65 ? 30.61500 -16.77147 17.85988 1.000 18.62733 62 ASP A C 1
ATOM 485 O O . ASP A 1 65 ? 30.39867 -15.71465 18.46119 1.000 18.53138 62 ASP A O 1
ATOM 490 N N . ALA A 1 66 ? 30.29535 -16.93609 16.57332 1.000 18.88544 63 ALA A N 1
ATOM 491 C CA . ALA A 1 66 ? 29.71537 -15.82849 15.82094 1.000 19.29609 63 ALA A CA 1
ATOM 492 C C . ALA A 1 66 ? 28.36431 -15.41938 16.38364 1.000 20.66019 63 ALA A C 1
ATOM 493 O O . ALA A 1 66 ? 28.00732 -14.23689 16.33080 1.000 20.50065 63 ALA A O 1
ATOM 495 N N . LEU A 1 67 ? 27.59871 -16.37517 16.91401 1.000 19.29624 64 LEU A N 1
ATOM 496 C CA . LEU A 1 67 ? 26.26812 -16.10880 17.44708 1.000 23.05832 64 LEU A CA 1
ATOM 497 C C . LEU A 1 67 ? 26.24924 -16.01690 18.96729 1.000 25.73597 64 LEU A C 1
ATOM 498 O O . LEU A 1 67 ? 25.17164 -16.07304 19.56800 1.000 25.15191 64 LEU A O 1
ATOM 503 N N . ALA A 1 68 ? 27.41147 -15.88122 19.60575 1.000 19.88386 65 ALA A N 1
ATOM 504 C CA . ALA A 1 68 ? 27.44121 -15.68474 21.04717 1.000 22.44255 65 ALA A CA 1
ATOM 505 C C . ALA A 1 68 ? 26.68218 -14.41697 21.41694 1.000 25.69914 65 ALA A C 1
ATOM 506 O O . ALA A 1 68 ? 26.66086 -13.43903 20.66471 1.000 28.22346 65 ALA A O 1
ATOM 508 N N . ARG A 1 69 ? 26.03709 -14.44511 22.58039 1.000 22.43741 66 ARG A N 1
ATOM 509 C CA . ARG A 1 69 ? 25.20579 -13.31664 22.97264 1.000 31.87882 66 ARG A CA 1
ATOM 510 C C . ARG A 1 69 ? 25.00678 -13.30749 24.48197 1.000 34.00679 66 ARG A C 1
ATOM 511 O O . ARG A 1 69 ? 24.77026 -14.35130 25.09253 1.000 38.33796 66 ARG A O 1
ATOM 519 N N . HIS A 1 70 ? 25.08525 -12.11229 25.06305 1.000 46.40017 67 HIS A N 1
ATOM 520 C CA . HIS A 1 70 ? 24.84269 -11.92348 26.48650 1.000 54.54747 67 HIS A CA 1
ATOM 521 C C . HIS A 1 70 ? 23.39094 -12.23721 26.83605 1.000 62.90977 67 HIS A C 1
ATOM 522 O O . HIS A 1 70 ? 22.49112 -12.14525 25.99810 1.000 64.64131 67 HIS A O 1
ATOM 529 N N . ARG A 1 71 ? 23.16746 -12.61855 28.08888 1.000 77.08153 68 ARG A N 1
ATOM 530 C CA . ARG A 1 71 ? 21.81355 -12.82560 28.58998 1.000 81.87903 68 ARG A CA 1
ATOM 531 C C . ARG A 1 71 ? 21.39565 -11.68460 29.50890 1.000 86.37738 68 ARG A C 1
ATOM 532 O O . ARG A 1 71 ? 21.37617 -11.83323 30.73151 1.000 87.58105 68 ARG A O 1
ATOM 540 N N . GLN A 1 80 ? 18.79080 -4.54375 24.27829 1.000 94.63640 77 GLN A N 1
ATOM 541 C CA . GLN A 1 80 ? 19.55656 -4.77629 23.05829 1.000 95.55148 77 GLN A CA 1
ATOM 542 C C . GLN A 1 80 ? 20.70909 -5.74630 23.29818 1.000 88.85496 77 GLN A C 1
ATOM 543 O O . GLN A 1 80 ? 21.58179 -5.49838 24.13145 1.000 89.08090 77 GLN A O 1
ATOM 549 N N . ARG A 1 81 ? 20.70284 -6.85526 22.56093 1.000 82.36209 78 ARG A N 1
ATOM 550 C CA . ARG A 1 81 ? 21.76138 -7.86015 22.64001 1.000 73.85055 78 ARG A CA 1
ATOM 551 C C . ARG A 1 81 ? 22.12661 -8.26636 21.21725 1.000 67.27750 78 ARG A C 1
ATOM 552 O O . ARG A 1 81 ? 21.36615 -8.99417 20.55803 1.000 67.00758 78 ARG A O 1
ATOM 560 N N . PRO A 1 82 ? 23.25625 -7.79311 20.69775 1.000 62.31426 79 PRO A N 1
ATOM 561 C CA . PRO A 1 82 ? 23.66650 -8.16399 19.34083 1.000 55.38321 79 PRO A CA 1
ATOM 562 C C . PRO A 1 82 ? 24.60296 -9.36193 19.31426 1.000 42.15209 79 PRO A C 1
ATOM 563 O O . PRO A 1 82 ? 25.36473 -9.62063 20.24966 1.000 41.50681 79 PRO A O 1
ATOM 567 N N . TYR A 1 83 ? 24.53211 -10.09422 18.20193 1.000 36.84456 80 TYR A N 1
ATOM 568 C CA . TYR A 1 83 ? 25.37516 -11.26864 18.01200 1.000 34.85206 80 TYR A CA 1
ATOM 569 C C . TYR A 1 83 ? 26.85071 -10.89626 18.06899 1.000 31.63941 80 TYR A C 1
ATOM 570 O O . TYR A 1 83 ? 27.26863 -9.86897 17.53096 1.000 30.60328 80 TYR A O 1
ATOM 579 N N . GLY A 1 84 ? 27.64566 -11.76339 18.69989 1.000 25.84401 81 GLY A N 1
ATOM 580 C CA . GLY A 1 84 ? 29.09011 -11.63636 18.70861 1.000 24.68835 81 GLY A CA 1
ATOM 581 C C . GLY A 1 84 ? 29.66725 -10.90677 19.90347 1.000 27.20816 81 GLY A C 1
ATOM 582 O O . GLY A 1 84 ? 30.85561 -11.07778 20.19838 1.000 26.07627 81 GLY A O 1
ATOM 583 N N . ASP A 1 85 ? 28.85664 -10.09265 20.58255 1.000 27.48783 82 ASP A N 1
ATOM 584 C CA . ASP A 1 85 ? 29.23604 -9.33384 21.78087 1.000 28.86233 82 ASP A CA 1
ATOM 585 C C . ASP A 1 85 ? 30.51223 -8.51348 21.58914 1.000 28.69418 82 ASP A C 1
ATOM 586 O O . ASP A 1 85 ? 31.31326 -8.35263 22.51163 1.000 32.24390 82 ASP A O 1
ATOM 591 N N . GLY A 1 86 ? 30.69857 -7.97184 20.38993 1.000 25.61224 83 GLY A N 1
ATOM 592 C CA . GLY A 1 86 ? 31.68581 -6.92818 20.19196 1.000 22.86092 83 GLY A CA 1
ATOM 593 C C . GLY A 1 86 ? 33.09743 -7.36643 19.86736 1.000 22.96987 83 GLY A C 1
ATOM 594 O O . GLY A 1 86 ? 34.00485 -6.53002 19.90832 1.000 21.27009 83 GLY A O 1
ATOM 595 N N . VAL A 1 87 ? 33.31981 -8.63621 19.53550 1.000 19.26436 84 VAL A N 1
ATOM 596 C CA . VAL A 1 87 ? 34.64455 -9.09236 19.11338 1.000 16.72718 84 VAL A CA 1
ATOM 597 C C . VAL A 1 87 ? 34.44379 -10.20669 18.09412 1.000 16.69058 84 VAL A C 1
ATOM 598 O O . VAL A 1 87 ? 33.50898 -11.00248 18.21535 1.000 19.22211 84 VAL A O 1
ATOM 602 N N . VAL A 1 88 ? 35.29684 -10.23720 17.07247 1.000 16.04068 85 VAL A N 1
ATOM 603 C CA . VAL A 1 88 ? 35.31807 -11.32133 16.08974 1.000 16.27519 85 VAL A CA 1
ATOM 604 C C . VAL A 1 88 ? 36.52432 -12.20015 16.40148 1.000 16.63585 85 VAL A C 1
ATOM 605 O O . VAL A 1 88 ? 37.65760 -11.70741 16.46166 1.000 17.14763 85 VAL A O 1
ATOM 609 N N . THR A 1 89 ? 36.29476 -13.50147 16.60270 1.000 16.61297 86 THR A N 1
ATOM 610 C CA . THR A 1 89 ? 37.36498 -14.41883 16.97468 1.000 15.11740 86 THR A CA 1
ATOM 611 C C . THR A 1 89 ? 37.40826 -15.61059 16.02674 1.000 18.08419 86 THR A C 1
ATOM 612 O O . THR A 1 89 ? 36.39281 -15.99285 15.43991 1.000 16.58469 86 THR A O 1
ATOM 616 N N . GLY A 1 90 ? 38.58667 -16.21223 15.89535 1.000 15.44510 87 GLY A N 1
ATOM 617 C CA . GLY A 1 90 ? 38.69362 -17.43232 15.11212 1.000 15.49278 87 GLY A CA 1
ATOM 618 C C . GLY A 1 90 ? 40.13837 -17.75609 14.77936 1.000 16.74184 87 GLY A C 1
ATOM 619 O O . GLY A 1 90 ? 41.06221 -17.34765 15.48419 1.000 16.30192 87 GLY A O 1
ATOM 620 N N . TYR A 1 91 ? 40.31569 -18.51240 13.69901 1.000 15.87305 88 TYR A N 1
ATOM 621 C CA . TYR A 1 91 ? 41.64613 -18.97551 13.33516 1.000 15.24808 88 TYR A CA 1
ATOM 622 C C . TYR A 1 91 ? 41.74637 -19.04568 11.81701 1.000 17.44502 88 TYR A C 1
ATOM 623 O O . TYR A 1 91 ? 40.73872 -18.99319 11.10787 1.000 17.89471 88 TYR A O 1
ATOM 632 N N . GLY A 1 92 ? 42.97895 -19.11662 11.32115 1.000 15.91793 89 GLY A N 1
ATOM 633 C CA . GLY A 1 92 ? 43.22884 -19.13288 9.89041 1.000 16.78679 89 GLY A CA 1
ATOM 634 C C . GLY A 1 92 ? 44.68962 -19.39402 9.60230 1.000 16.79221 89 GLY A C 1
ATOM 635 O O . GLY A 1 92 ? 45.37719 -19.99833 10.43105 1.000 14.90966 89 GLY A O 1
ATOM 636 N N . THR A 1 93 ? 45.19212 -18.95155 8.45629 1.000 15.67659 90 THR A N 1
ATOM 637 C CA . THR A 1 93 ? 46.60799 -19.10631 8.15293 1.000 15.15391 90 THR A CA 1
ATOM 638 C C . THR A 1 93 ? 47.20701 -17.78779 7.68578 1.000 17.36802 90 THR A C 1
ATOM 639 O O . THR A 1 93 ? 46.51016 -16.90367 7.16904 1.000 19.18700 90 THR A O 1
ATOM 643 N N . ILE A 1 94 ? 48.50761 -17.65237 7.93183 1.000 15.20570 91 ILE A N 1
ATOM 644 C CA . ILE A 1 94 ? 49.33272 -16.58514 7.37989 1.000 16.74428 91 ILE A CA 1
ATOM 645 C C . ILE A 1 94 ? 50.50877 -17.24995 6.67777 1.000 17.30337 91 ILE A C 1
ATOM 646 O O . ILE A 1 94 ? 51.29923 -17.95180 7.31670 1.000 16.39428 91 ILE A O 1
ATOM 651 N N . ASP A 1 95 ? 50.61371 -17.05097 5.36291 1.000 16.95040 92 ASP A N 1
ATOM 652 C CA . ASP A 1 95 ? 51.62571 -17.72865 4.55268 1.000 17.22803 92 ASP A CA 1
ATOM 653 C C . ASP A 1 95 ? 51.56692 -19.24273 4.75512 1.000 17.80907 92 ASP A C 1
ATOM 654 O O . ASP A 1 95 ? 52.59196 -19.93483 4.80579 1.000 18.21539 92 ASP A O 1
ATOM 659 N N . GLY A 1 96 ? 50.34453 -19.75705 4.87415 1.000 16.46517 93 GLY A N 1
ATOM 660 C CA . GLY A 1 96 ? 50.08911 -21.17866 5.01841 1.000 17.07188 93 GLY A CA 1
ATOM 661 C C . GLY A 1 96 ? 50.30359 -21.73992 6.40690 1.000 17.80774 93 GLY A C 1
ATOM 662 O O . GLY A 1 96 ? 50.10487 -22.95028 6.60910 1.000 18.41248 93 GLY A O 1
ATOM 663 N N . ARG A 1 97 ? 50.69410 -20.90961 7.36651 1.000 15.22623 94 ARG A N 1
ATOM 664 C CA . ARG A 1 97 ? 50.98720 -21.34700 8.72486 1.000 15.63310 94 ARG A CA 1
ATOM 665 C C . ARG A 1 97 ? 49.83839 -20.96537 9.65167 1.000 14.65411 94 ARG A C 1
ATOM 666 O O . ARG A 1 97 ? 49.24975 -19.89268 9.50642 1.000 15.37090 94 ARG A O 1
ATOM 674 N N . LYS A 1 98 ? 49.52426 -21.84720 10.60378 1.000 14.28009 95 LYS A N 1
ATOM 675 C CA . LYS A 1 98 ? 48.35045 -21.66102 11.46148 1.000 15.13262 95 LYS A CA 1
ATOM 676 C C . LYS A 1 98 ? 48.53775 -20.50643 12.44730 1.000 13.69150 95 LYS A C 1
ATOM 677 O O . LYS A 1 98 ? 49.59849 -20.36388 13.06299 1.000 14.45022 95 LYS A O 1
ATOM 683 N N . VAL A 1 99 ? 47.47791 -19.69831 12.62412 1.000 13.89609 96 VAL A N 1
ATOM 684 C CA . VAL A 1 99 ? 47.43546 -18.63722 13.62942 1.000 12.62839 96 VAL A CA 1
ATOM 685 C C . VAL A 1 99 ? 46.02076 -18.53659 14.19146 1.000 15.15419 96 VAL A C 1
ATOM 686 O O . VAL A 1 99 ? 45.05980 -19.04055 13.60888 1.000 15.95293 96 VAL A O 1
ATOM 690 N N . CYS A 1 100 ? 45.89857 -17.86011 15.33405 1.000 13.69956 97 CYS A N 1
ATOM 691 C CA . CYS A 1 100 ? 44.61019 -17.48608 15.90877 1.000 13.79975 97 CYS A CA 1
ATOM 692 C C . CYS A 1 100 ? 44.49653 -15.96710 15.95410 1.000 15.86857 97 CYS A C 1
ATOM 693 O O . CYS A 1 100 ? 45.50565 -15.26510 16.03950 1.000 16.10875 97 CYS A O 1
ATOM 696 N N . VAL A 1 101 ? 43.26092 -15.45526 15.89880 1.000 15.25563 98 VAL A N 1
ATOM 697 C CA . VAL A 1 101 ? 43.04409 -14.01114 15.82514 1.000 14.10065 98 VAL A CA 1
ATOM 698 C C . VAL A 1 101 ? 41.83019 -13.59919 16.64761 1.000 15.29241 98 VAL A C 1
ATOM 699 O O . VAL A 1 101 ? 40.85315 -14.34228 16.77245 1.000 15.79633 98 VAL A O 1
ATOM 703 N N . TYR A 1 102 ? 41.91007 -12.40887 17.24692 1.000 16.12961 99 TYR A N 1
ATOM 704 C CA . TYR A 1 102 ? 40.72093 -11.74428 17.77657 1.000 17.97499 99 TYR A CA 1
ATOM 705 C C . TYR A 1 102 ? 40.76681 -10.27478 17.36733 1.000 18.51030 99 TYR A C 1
ATOM 706 O O . TYR A 1 102 ? 41.82860 -9.64307 17.40005 1.000 17.05161 99 TYR A O 1
ATOM 715 N N . ALA A 1 103 ? 39.62034 -9.73740 16.94713 1.000 16.80821 100 ALA A N 1
ATOM 716 C CA . ALA A 1 103 ? 39.55239 -8.34574 16.50314 1.000 16.23396 100 ALA A CA 1
ATOM 717 C C . ALA A 1 103 ? 38.36812 -7.66815 17.17557 1.000 17.69140 100 ALA A C 1
ATOM 718 O O . ALA A 1 103 ? 37.21724 -8.04540 16.93592 1.000 17.48121 100 ALA A O 1
ATOM 720 N N . GLN A 1 104 ? 38.65015 -6.66053 18.00284 1.000 16.02655 101 GLN A N 1
ATOM 721 C CA . GLN A 1 104 ? 37.58353 -5.91032 18.65989 1.000 18.56872 101 GLN A CA 1
ATOM 722 C C . GLN A 1 104 ? 36.73238 -5.17722 17.62937 1.000 17.13877 101 GLN A C 1
ATOM 723 O O . GLN A 1 104 ? 37.24459 -4.63923 16.64417 1.000 18.95271 101 GLN A O 1
ATOM 729 N N . ASP A 1 105 ? 35.41478 -5.16520 17.84423 1.000 17.94711 102 ASP A N 1
ATOM 730 C CA . ASP A 1 105 ? 34.49720 -4.58895 16.85923 1.000 20.50753 102 ASP A CA 1
ATOM 731 C C . ASP A 1 105 ? 33.91797 -3.28721 17.41189 1.000 25.02003 102 ASP A C 1
ATOM 732 O O . ASP A 1 105 ? 32.96811 -3.29952 18.19683 1.000 26.21256 102 ASP A O 1
ATOM 737 N N . PHE A 1 106 ? 34.49370 -2.16796 16.96155 1.000 27.31144 103 PHE A N 1
ATOM 738 C CA . PHE A 1 106 ? 34.09609 -0.83162 17.39495 1.000 29.73930 103 PHE A CA 1
ATOM 739 C C . PHE A 1 106 ? 32.65733 -0.49170 17.00580 1.000 35.58484 103 PHE A C 1
ATOM 740 O O . PHE A 1 106 ? 32.07411 0.43349 17.58614 1.000 37.89093 103 PHE A O 1
ATOM 748 N N . THR A 1 107 ? 32.06900 -1.22123 16.05426 1.000 29.34032 104 THR A N 1
ATOM 749 C CA . THR A 1 107 ? 30.73414 -0.91659 15.54655 1.000 31.22415 104 THR A CA 1
ATOM 750 C C . THR A 1 107 ? 29.62475 -1.61625 16.31984 1.000 40.04454 104 THR A C 1
ATOM 751 O O . THR A 1 107 ? 28.44781 -1.42365 15.99401 1.000 39.02557 104 THR A O 1
ATOM 755 N N . VAL A 1 108 ? 29.96287 -2.42123 17.32358 1.000 37.75552 105 VAL A N 1
ATOM 756 C CA . VAL A 1 108 ? 28.98344 -3.15051 18.12153 1.000 42.34034 105 VAL A CA 1
ATOM 757 C C . VAL A 1 108 ? 29.25379 -2.82762 19.58460 1.000 49.65495 105 VAL A C 1
ATOM 758 O O . VAL A 1 108 ? 30.23794 -3.31329 20.15922 1.000 45.81295 105 VAL A O 1
ATOM 762 N N . LEU A 1 109 ? 28.38637 -2.00735 20.18567 1.000 49.18395 106 LEU A N 1
ATOM 763 C CA . LEU A 1 109 ? 28.52483 -1.59208 21.58589 1.000 54.13823 106 LEU A CA 1
ATOM 764 C C . LEU A 1 109 ? 29.89507 -0.97289 21.85705 1.000 51.95682 106 LEU A C 1
ATOM 765 O O . LEU A 1 109 ? 30.44597 -1.10325 22.95496 1.000 50.30164 106 LEU A O 1
ATOM 770 N N . GLY A 1 110 ? 30.45272 -0.29445 20.85323 1.000 47.42185 107 GLY A N 1
ATOM 771 C CA . GLY A 1 110 ? 31.77618 0.28815 20.95349 1.000 45.08711 107 GLY A CA 1
ATOM 772 C C . GLY A 1 110 ? 32.90996 -0.69188 21.15447 1.000 44.72444 107 GLY A C 1
ATOM 773 O O . GLY A 1 110 ? 34.02066 -0.26682 21.48840 1.000 43.24156 107 GLY A O 1
ATOM 774 N N . GLY A 1 111 ? 32.67487 -1.98672 20.95992 1.000 42.37934 108 GLY A N 1
ATOM 775 C CA . GLY A 1 111 ? 33.68728 -2.97703 21.27753 1.000 38.28677 108 GLY A CA 1
ATOM 776 C C . GLY A 1 111 ? 34.02959 -3.07124 22.74801 1.000 45.17346 108 GLY A C 1
ATOM 777 O O . GLY A 1 111 ? 35.12203 -3.53168 23.09179 1.000 43.40018 108 GLY A O 1
ATOM 778 N N . SER A 1 112 ? 33.12131 -2.65519 23.62790 1.000 45.33219 109 SER A N 1
ATOM 779 C CA . SER A 1 112 ? 33.40881 -2.62195 25.05602 1.000 47.70666 109 SER A CA 1
ATOM 780 C C . SER A 1 112 ? 33.42913 -4.03177 25.64141 1.000 47.75796 109 SER A C 1
ATOM 781 O O . SER A 1 112 ? 32.66880 -4.91215 25.22853 1.000 45.00266 109 SER A O 1
ATOM 784 N N . LEU A 1 113 ? 34.31160 -4.23844 26.62163 1.000 46.68608 110 LEU A N 1
ATOM 785 C CA . LEU A 1 113 ? 34.56804 -5.57551 27.14867 1.000 45.15213 110 LEU A CA 1
ATOM 786 C C . LEU A 1 113 ? 33.47526 -5.97608 28.13175 1.000 44.44560 110 LEU A C 1
ATOM 787 O O . LEU A 1 113 ? 33.32615 -5.35863 29.19217 1.000 48.86808 110 LEU A O 1
ATOM 792 N N . GLY A 1 114 ? 32.72803 -7.02168 27.78611 1.000 41.71854 111 GLY A N 1
ATOM 793 C CA . GLY A 1 114 ? 31.76997 -7.61606 28.69633 1.000 41.03296 111 GLY A CA 1
ATOM 794 C C . GLY A 1 114 ? 32.11246 -9.05819 29.00840 1.000 37.25071 111 GLY A C 1
ATOM 795 O O . GLY A 1 114 ? 33.22287 -9.51298 28.71430 1.000 34.42607 111 GLY A O 1
ATOM 796 N N . GLU A 1 115 ? 31.16254 -9.79217 29.59125 1.000 36.65736 112 GLU A N 1
ATOM 797 C CA . GLU A 1 115 ? 31.42306 -11.17517 29.98065 1.000 32.85037 112 GLU A CA 1
ATOM 798 C C . GLU A 1 115 ? 31.56263 -12.08246 28.76130 1.000 32.57098 112 GLU A C 1
ATOM 799 O O . GLU A 1 115 ? 32.47102 -12.91854 28.69873 1.000 30.20349 112 GLU A O 1
ATOM 805 N N . VAL A 1 116 ? 30.67887 -11.92911 27.77765 1.000 30.50840 113 VAL A N 1
ATOM 806 C CA . VAL A 1 116 ? 30.73222 -12.79130 26.60176 1.000 29.91474 113 VAL A CA 1
ATOM 807 C C . VAL A 1 116 ? 31.92036 -12.42191 25.71970 1.000 27.55615 113 VAL A C 1
ATOM 808 O O . VAL A 1 116 ? 32.62807 -13.29906 25.20650 1.000 24.95942 113 VAL A O 1
ATOM 812 N N . PHE A 1 117 ? 32.13967 -11.11857 25.51724 1.000 28.02499 114 PHE A N 1
ATOM 813 C CA . PHE A 1 117 ? 33.34281 -10.61007 24.85743 1.000 27.66931 114 PHE A CA 1
ATOM 814 C C . PHE A 1 117 ? 34.59892 -11.24274 25.44750 1.000 26.56141 114 PHE A C 1
ATOM 815 O O . PHE A 1 117 ? 35.45395 -11.76613 24.71895 1.000 22.46082 114 PHE A O 1
ATOM 823 N N . GLY A 1 118 ? 34.71808 -11.21433 26.77632 1.000 26.78811 115 GLY A N 1
ATOM 824 C CA . GLY A 1 118 ? 35.88674 -11.80004 27.41469 1.000 21.33764 115 GLY A CA 1
ATOM 825 C C . GLY A 1 118 ? 36.00444 -13.29647 27.19000 1.000 21.05921 115 GLY A C 1
ATOM 826 O O . GLY A 1 118 ? 37.09757 -13.79825 26.91092 1.000 20.59226 115 GLY A O 1
ATOM 827 N N . GLU A 1 119 ? 34.89038 -14.03203 27.32425 1.000 21.23992 116 GLU A N 1
ATOM 828 C CA . GLU A 1 119 ? 34.94198 -15.48530 27.15577 1.000 22.67007 116 GLU A CA 1
ATOM 829 C C . GLU A 1 119 ? 35.33467 -15.86945 25.73446 1.000 21.41792 116 GLU A C 1
ATOM 830 O O . GLU A 1 119 ? 36.01997 -16.88013 25.52761 1.000 18.77625 116 GLU A O 1
ATOM 836 N N . LYS A 1 120 ? 34.90221 -15.08666 24.74193 1.000 19.56244 117 LYS A N 1
ATOM 837 C CA . LYS A 1 120 ? 35.28622 -15.38138 23.36317 1.000 17.44289 117 LYS A CA 1
ATOM 838 C C . LYS A 1 120 ? 36.79500 -15.26204 23.17651 1.000 17.43281 117 LYS A C 1
ATOM 839 O O . LYS A 1 120 ? 37.41236 -16.08342 22.48340 1.000 17.21033 117 LYS A O 1
ATOM 845 N N . ILE A 1 121 ? 37.41259 -14.24392 23.78225 1.000 18.10849 118 ILE A N 1
ATOM 846 C CA . ILE A 1 121 ? 38.85211 -14.06574 23.60971 1.000 16.72401 118 ILE A CA 1
ATOM 847 C C . ILE A 1 121 ? 39.61508 -15.12173 24.40120 1.000 16.37687 118 ILE A C 1
ATOM 848 O O . ILE A 1 121 ? 40.62861 -15.65407 23.93005 1.000 17.02199 118 ILE A O 1
ATOM 853 N N . ILE A 1 122 ? 39.12813 -15.46254 25.59701 1.000 16.47244 119 ILE A N 1
ATOM 854 C CA . ILE A 1 122 ? 39.72738 -16.55460 26.36541 1.000 15.01572 119 ILE A CA 1
ATOM 855 C C . ILE A 1 122 ? 39.73920 -17.83497 25.53753 1.000 16.27991 119 ILE A C 1
ATOM 856 O O . ILE A 1 122 ? 40.74393 -18.54964 25.48985 1.000 15.89334 119 ILE A O 1
ATOM 861 N N . LYS A 1 123 ? 38.62938 -18.13358 24.85237 1.000 16.15617 120 LYS A N 1
ATOM 862 C CA . LYS A 1 123 ? 38.57844 -19.35761 24.05113 1.000 15.33899 120 LYS A CA 1
ATOM 863 C C . LYS A 1 123 ? 39.67147 -19.37666 22.98487 1.000 15.96262 120 LYS A C 1
ATOM 864 O O . LYS A 1 123 ? 40.34877 -20.39758 22.80002 1.000 15.14299 120 LYS A O 1
ATOM 870 N N . VAL A 1 124 ? 39.87233 -18.26372 22.27868 1.000 14.87236 121 VAL A N 1
ATOM 871 C CA . VAL A 1 124 ? 40.82987 -18.31092 21.18244 1.000 16.43127 121 VAL A CA 1
ATOM 872 C C . VAL A 1 124 ? 42.26861 -18.25349 21.70683 1.000 16.07143 121 VAL A C 1
ATOM 873 O O . VAL A 1 124 ? 43.15906 -18.89278 21.13306 1.000 16.69536 121 VAL A O 1
ATOM 877 N N . LEU A 1 125 ? 42.51636 -17.55223 22.82237 1.000 15.74037 122 LEU A N 1
ATOM 878 C CA . LEU A 1 125 ? 43.84465 -17.58624 23.43508 1.000 15.05430 122 LEU A CA 1
ATOM 879 C C . LEU A 1 125 ? 44.20037 -18.99978 23.89020 1.000 15.69766 122 LEU A C 1
ATOM 880 O O . LEU A 1 125 ? 45.30827 -19.48677 23.63392 1.000 15.97834 122 LEU A O 1
ATOM 885 N N . ASP A 1 126 ? 43.27100 -19.66917 24.57821 1.000 15.77011 123 ASP A N 1
ATOM 886 C CA . ASP A 1 126 ? 43.50928 -21.04130 25.02838 1.000 14.88252 123 ASP A CA 1
ATOM 887 C C . ASP A 1 126 ? 43.77362 -21.96559 23.84719 1.000 15.96312 123 ASP A C 1
ATOM 888 O O . ASP A 1 126 ? 44.59013 -22.89002 23.94055 1.000 15.13866 123 ASP A O 1
ATOM 893 N N . LEU A 1 127 ? 43.07426 -21.74197 22.72815 1.000 15.08176 124 LEU A N 1
ATOM 894 C CA . LEU A 1 127 ? 43.27748 -22.58220 21.54837 1.000 13.42157 124 LEU A CA 1
ATOM 895 C C . LEU A 1 127 ? 44.68307 -22.41795 20.99829 1.000 13.97263 124 LEU A C 1
ATOM 896 O O . LEU A 1 127 ? 45.35194 -23.40445 20.67963 1.000 13.73075 124 LEU A O 1
ATOM 901 N N . ALA A 1 128 ? 45.15038 -21.17180 20.88585 1.000 13.28387 125 ALA A N 1
ATOM 902 C CA . ALA A 1 128 ? 46.49605 -20.91405 20.38430 1.000 12.64527 125 ALA A CA 1
ATOM 903 C C . ALA A 1 128 ? 47.54306 -21.52895 21.30094 1.000 13.78875 125 ALA A C 1
ATOM 904 O O . ALA A 1 128 ? 48.53749 -22.09883 20.83473 1.000 12.82697 125 ALA A O 1
ATOM 906 N N . ILE A 1 129 ? 47.34027 -21.41480 22.61187 1.000 13.37903 126 ILE A N 1
ATOM 907 C CA . ILE A 1 129 ? 48.30998 -21.97044 23.55139 1.000 13.09268 126 ILE A CA 1
ATOM 908 C C . ILE A 1 129 ? 48.37250 -23.49119 23.42301 1.000 13.50303 126 ILE A C 1
ATOM 909 O O . ILE A 1 129 ? 49.45377 -24.07230 23.27940 1.000 15.14475 126 ILE A O 1
ATOM 914 N N . ARG A 1 130 ? 47.21730 -24.16895 23.44610 1.000 13.45634 127 ARG A N 1
ATOM 915 C CA . ARG A 1 130 ? 47.32102 -25.62556 23.48775 1.000 14.64188 127 ARG A CA 1
ATOM 916 C C . ARG A 1 130 ? 47.62459 -26.25068 22.12941 1.000 14.41028 127 ARG A C 1
ATOM 917 O O . ARG A 1 130 ? 48.10124 -27.39377 22.09449 1.000 15.71518 127 ARG A O 1
ATOM 925 N N . THR A 1 131 ? 47.39556 -25.54376 21.01501 1.000 13.56094 128 THR A N 1
ATOM 926 C CA . THR A 1 131 ? 47.82381 -26.05924 19.71545 1.000 13.15351 128 THR A CA 1
ATOM 927 C C . THR A 1 131 ? 49.15269 -25.47165 19.25292 1.000 14.15911 128 THR A C 1
ATOM 928 O O . THR A 1 131 ? 49.63112 -25.83177 18.17490 1.000 14.80933 128 THR A O 1
ATOM 932 N N . GLY A 1 132 ? 49.75852 -24.58756 20.04114 1.000 14.28044 129 GLY A N 1
ATOM 933 C CA . GLY A 1 132 ? 51.07853 -24.05722 19.73757 1.000 15.18912 129 GLY A CA 1
ATOM 934 C C . GLY A 1 132 ? 51.17613 -23.22583 18.47153 1.000 13.78685 129 GLY A C 1
ATOM 935 O O . GLY A 1 132 ? 52.03572 -23.48551 17.62843 1.000 14.79040 129 GLY A O 1
ATOM 936 N N . CYS A 1 133 ? 50.31077 -22.23529 18.31366 1.000 13.17606 130 CYS A N 1
ATOM 937 C CA . CYS A 1 133 ? 50.41455 -21.31035 17.19392 1.000 12.93324 130 CYS A CA 1
ATOM 938 C C . CYS A 1 133 ? 50.36919 -19.87352 17.69002 1.000 12.10876 130 CYS A C 1
ATOM 939 O O . CYS A 1 133 ? 49.91101 -19.60424 18.80788 1.000 13.71713 130 CYS A O 1
ATOM 942 N N . PRO A 1 134 ? 50.84698 -18.92700 16.88014 1.000 11.75263 131 PRO A N 1
ATOM 943 C CA . PRO A 1 134 ? 50.79758 -17.51169 17.27134 1.000 12.19944 131 PRO A CA 1
ATOM 944 C C . PRO A 1 134 ? 49.37072 -17.00220 17.41706 1.000 15.00104 131 PRO A C 1
ATOM 945 O O . PRO A 1 134 ? 48.42698 -17.51488 16.80839 1.000 14.29141 131 PRO A O 1
ATOM 949 N N . VAL A 1 135 ? 49.22267 -15.95308 18.22330 1.000 13.49526 132 VAL A N 1
ATOM 950 C CA . VAL A 1 135 ? 47.93317 -15.28955 18.38097 1.000 14.41911 132 VAL A CA 1
ATOM 951 C C . VAL A 1 135 ? 48.10726 -13.80157 18.08406 1.000 14.70989 132 VAL A C 1
ATOM 952 O O . VAL A 1 135 ? 49.10829 -13.18783 18.47965 1.000 14.10854 132 VAL A O 1
ATOM 956 N N . ILE A 1 136 ? 47.15559 -13.23691 17.33659 1.000 14.14703 133 ILE A N 1
ATOM 957 C CA . ILE A 1 136 ? 47.18644 -11.83461 16.92283 1.000 13.70090 133 ILE A CA 1
ATOM 958 C C . ILE A 1 136 ? 45.90162 -11.17432 17.40417 1.000 16.55877 133 ILE A C 1
ATOM 959 O O . ILE A 1 136 ? 44.80216 -11.61693 17.04589 1.000 16.43056 133 ILE A O 1
ATOM 964 N N . GLY A 1 137 ? 46.03279 -10.11586 18.20159 1.000 14.29473 134 GLY A N 1
ATOM 965 C CA . GLY A 1 137 ? 44.88669 -9.35128 18.68139 1.000 14.80838 134 GLY A CA 1
ATOM 966 C C . GLY A 1 137 ? 44.82980 -7.99517 17.99979 1.000 16.67210 134 GLY A C 1
ATOM 967 O O . GLY A 1 137 ? 45.86170 -7.36494 17.78444 1.000 17.34548 134 GLY A O 1
ATOM 968 N N . ILE A 1 138 ? 43.62243 -7.55927 17.64429 1.000 15.80085 135 ILE A N 1
ATOM 969 C CA . ILE A 1 138 ? 43.43765 -6.28410 16.95013 1.000 15.79373 135 ILE A CA 1
ATOM 970 C C . ILE A 1 138 ? 42.51185 -5.42908 17.80419 1.000 16.94298 135 ILE A C 1
ATOM 971 O O . ILE A 1 138 ? 41.29839 -5.67767 17.85737 1.000 18.73442 135 ILE A O 1
ATOM 976 N N . ASN A 1 139 ? 43.07692 -4.41274 18.45640 1.000 16.08650 136 ASN A N 1
ATOM 977 C CA . ASN A 1 139 ? 42.38177 -3.62167 19.46772 1.000 16.19911 136 ASN A CA 1
ATOM 978 C C . ASN A 1 139 ? 41.83272 -2.32590 18.88151 1.000 16.84264 136 ASN A C 1
ATOM 979 O O . ASN A 1 139 ? 42.50023 -1.66401 18.07818 1.000 17.37156 136 ASN A O 1
ATOM 984 N N . ASP A 1 140 ? 40.61578 -1.97147 19.31436 1.000 16.83608 137 ASP A N 1
ATOM 985 C CA . ASP A 1 140 ? 39.83658 -0.84565 18.79804 1.000 19.00700 137 ASP A CA 1
ATOM 986 C C . ASP A 1 140 ? 38.53293 -0.77447 19.59453 1.000 21.30541 137 ASP A C 1
ATOM 987 O O . ASP A 1 140 ? 37.55641 -1.43304 19.22760 1.000 22.05390 137 ASP A O 1
ATOM 992 N N . SER A 1 141 ? 38.50260 -0.02775 20.70198 1.000 22.44309 138 SER A N 1
ATOM 993 C CA . SER A 1 141 ? 37.36382 -0.14491 21.61046 1.000 25.90139 138 SER A CA 1
ATOM 994 C C . SER A 1 141 ? 37.24210 1.05571 22.53862 1.000 33.25839 138 SER A C 1
ATOM 995 O O . SER A 1 141 ? 38.24135 1.62033 22.99237 1.000 28.69082 138 SER A O 1
ATOM 998 N N . GLY A 1 142 ? 35.99183 1.38726 22.87065 1.000 40.76913 139 GLY A N 1
ATOM 999 C CA . GLY A 1 142 ? 35.63745 2.51982 23.70867 1.000 43.39238 139 GLY A CA 1
ATOM 1000 C C . GLY A 1 142 ? 35.80793 2.35269 25.20622 1.000 49.39446 139 GLY A C 1
ATOM 1001 O O . GLY A 1 142 ? 35.51212 3.29383 25.94828 1.000 54.05144 139 GLY A O 1
ATOM 1002 N N . GLY A 1 143 ? 36.26594 1.19412 25.68800 1.000 47.03701 140 GLY A N 1
ATOM 1003 C CA . GLY A 1 143 ? 36.54803 1.00728 27.09754 1.000 47.60806 140 GLY A CA 1
ATOM 1004 C C . GLY A 1 143 ? 35.75323 -0.14845 27.68929 1.000 50.01313 140 GLY A C 1
ATOM 1005 O O . GLY A 1 143 ? 35.42672 -1.12081 26.99768 1.000 46.93840 140 GLY A O 1
ATOM 1006 N N . ALA A 1 144 ? 35.45495 -0.02996 28.98334 1.000 48.78265 141 ALA A N 1
ATOM 1007 C CA . ALA A 1 144 ? 34.74710 -1.07794 29.70679 1.000 49.01032 141 ALA A CA 1
ATOM 1008 C C . ALA A 1 144 ? 33.24252 -0.97280 29.49306 1.000 52.31570 141 ALA A C 1
ATOM 1009 O O . ALA A 1 144 ? 32.68611 0.12488 29.39228 1.000 54.99503 141 ALA A O 1
ATOM 1011 N N . ARG A 1 145 ? 32.58450 -2.12831 29.41804 1.000 53.65575 142 ARG A N 1
ATOM 1012 C CA . ARG A 1 145 ? 31.12928 -2.16196 29.44303 1.000 53.88545 142 ARG A CA 1
ATOM 1013 C C . ARG A 1 145 ? 30.67304 -1.81139 30.85389 1.000 57.41432 142 ARG A C 1
ATOM 1014 O O . ARG A 1 145 ? 30.57900 -2.68889 31.72007 1.000 53.54034 142 ARG A O 1
ATOM 1022 N N . ILE A 1 146 ? 30.40945 -0.52269 31.09290 1.000 57.44043 143 ILE A N 1
ATOM 1023 C CA . ILE A 1 146 ? 30.16144 -0.03270 32.44775 1.000 60.15066 143 ILE A CA 1
ATOM 1024 C C . ILE A 1 146 ? 28.96274 -0.73266 33.07941 1.000 59.71432 143 ILE A C 1
ATOM 1025 O O . ILE A 1 146 ? 28.90160 -0.89181 34.30619 1.000 57.29602 143 ILE A O 1
ATOM 1030 N N . GLN A 1 147 ? 28.01107 -1.18986 32.25984 1.000 59.47344 144 GLN A N 1
ATOM 1031 C CA . GLN A 1 147 ? 26.80541 -1.82284 32.78818 1.000 60.50868 144 GLN A CA 1
ATOM 1032 C C . GLN A 1 147 ? 27.10707 -3.13497 33.50530 1.000 57.86668 144 GLN A C 1
ATOM 1033 O O . GLN A 1 147 ? 26.38852 -3.50366 34.44215 1.000 56.51481 144 GLN A O 1
ATOM 1039 N N . GLU A 1 148 ? 28.14679 -3.85621 33.08391 1.000 51.47434 145 GLU A N 1
ATOM 1040 C CA . GLU A 1 148 ? 28.52549 -5.08808 33.76424 1.000 47.93485 145 GLU A CA 1
ATOM 1041 C C . GLU A 1 148 ? 29.42325 -4.84010 34.97123 1.000 43.39804 145 GLU A C 1
ATOM 1042 O O . GLU A 1 148 ? 29.63455 -5.76517 35.76845 1.000 33.30040 145 GLU A O 1
ATOM 1048 N N . GLY A 1 149 ? 29.94630 -3.62361 35.11986 1.000 43.30694 146 GLY A N 1
ATOM 1049 C CA . GLY A 1 149 ? 30.61786 -3.24473 36.35531 1.000 39.03526 146 GLY A CA 1
ATOM 1050 C C . GLY A 1 149 ? 31.90953 -4.00876 36.57150 1.000 30.59147 146 GLY A C 1
ATOM 1051 O O . GLY A 1 149 ? 32.80352 -4.03328 35.71411 1.000 30.21343 146 GLY A O 1
ATOM 1052 N N . VAL A 1 150 ? 32.01569 -4.63123 37.74904 1.000 29.08260 147 VAL A N 1
ATOM 1053 C CA . VAL A 1 150 ? 33.22235 -5.36438 38.10877 1.000 25.88146 147 VAL A CA 1
ATOM 1054 C C . VAL A 1 150 ? 33.43120 -6.57510 37.20422 1.000 26.81713 147 VAL A C 1
ATOM 1055 O O . VAL A 1 150 ? 34.55496 -7.07887 37.10172 1.000 24.80962 147 VAL A O 1
ATOM 1059 N N . VAL A 1 151 ? 32.37912 -7.05418 36.53166 1.000 27.52975 148 VAL A N 1
ATOM 1060 C CA . VAL A 1 151 ? 32.55477 -8.17760 35.61181 1.000 25.99624 148 VAL A CA 1
ATOM 1061 C C . VAL A 1 151 ? 33.50285 -7.79522 34.48718 1.000 25.41769 148 VAL A C 1
ATOM 1062 O O . VAL A 1 151 ? 34.32486 -8.60553 34.03501 1.000 23.14921 148 VAL A O 1
ATOM 1066 N N . SER A 1 152 ? 33.40239 -6.55953 34.01190 1.000 23.31217 149 SER A N 1
ATOM 1067 C CA . SER A 1 152 ? 34.30980 -6.09974 32.97270 1.000 24.82034 149 SER A CA 1
ATOM 1068 C C . SER A 1 152 ? 35.74952 -6.08884 33.47775 1.000 26.79398 149 SER A C 1
ATOM 1069 O O . SER A 1 152 ? 36.66197 -6.57383 32.79950 1.000 24.81580 149 SER A O 1
ATOM 1072 N N . LEU A 1 153 ? 35.96530 -5.55431 34.68271 1.000 25.09220 150 LEU A N 1
ATOM 1073 C CA . LEU A 1 153 ? 37.30540 -5.55900 35.27028 1.000 25.18735 150 LEU A CA 1
ATOM 1074 C C . LEU A 1 153 ? 37.85263 -6.97602 35.38579 1.000 22.45656 150 LEU A C 1
ATOM 1075 O O . LEU A 1 153 ? 39.04037 -7.22025 35.12164 1.000 23.13299 150 LEU A O 1
ATOM 1080 N N . ALA A 1 154 ? 36.99594 -7.91692 35.77758 1.000 20.72556 151 ALA A N 1
ATOM 1081 C CA . ALA A 1 154 ? 37.39917 -9.31228 35.91748 1.000 19.69840 151 ALA A CA 1
ATOM 1082 C C . ALA A 1 154 ? 37.94786 -9.87041 34.61122 1.000 24.24848 151 ALA A C 1
ATOM 1083 O O . ALA A 1 154 ? 38.97755 -10.55593 34.60179 1.000 21.68248 151 ALA A O 1
ATOM 1085 N N . TYR A 1 155 ? 37.27959 -9.58994 33.49517 1.000 22.76706 152 TYR A N 1
ATOM 1086 C CA . TYR A 1 155 ? 37.70479 -10.23586 32.26198 1.000 22.36099 152 TYR A CA 1
ATOM 1087 C C . TYR A 1 155 ? 38.93445 -9.56840 31.65200 1.000 20.58044 152 TYR A C 1
ATOM 1088 O O . TYR A 1 155 ? 39.74906 -10.26051 31.03752 1.000 19.95247 152 TYR A O 1
ATOM 1097 N N . TYR A 1 156 ? 39.11075 -8.25248 31.82477 1.000 22.50092 153 TYR A N 1
ATOM 1098 C CA . TYR A 1 156 ? 40.37891 -7.63531 31.43999 1.000 24.07359 153 TYR A CA 1
ATOM 1099 C C . TYR A 1 156 ? 41.55011 -8.33359 32.12046 1.000 19.88820 153 TYR A C 1
ATOM 1100 O O . TYR A 1 156 ? 42.58056 -8.61584 31.48819 1.000 19.26380 153 TYR A O 1
ATOM 1109 N N . ALA A 1 157 ? 41.40164 -8.61778 33.41369 1.000 19.17613 154 ALA A N 1
ATOM 1110 C CA . ALA A 1 157 ? 42.46729 -9.26874 34.16496 1.000 17.11819 154 ALA A CA 1
ATOM 1111 C C . ALA A 1 157 ? 42.64583 -10.71970 33.73283 1.000 17.96781 154 ALA A C 1
ATOM 1112 O O . ALA A 1 157 ? 43.78223 -11.19474 33.62028 1.000 16.49439 154 ALA A O 1
ATOM 1114 N N . GLU A 1 158 ? 41.54034 -11.43865 33.49037 1.000 17.81026 155 GLU A N 1
ATOM 1115 C CA . GLU A 1 158 ? 41.63304 -12.81366 32.99575 1.000 18.63858 155 GLU A CA 1
ATOM 1116 C C . GLU A 1 158 ? 42.39991 -12.88962 31.67989 1.000 17.66102 155 GLU A C 1
ATOM 1117 O O . GLU A 1 158 ? 43.12001 -13.86404 31.42904 1.000 17.16036 155 GLU A O 1
ATOM 1123 N N . LEU A 1 159 ? 42.23617 -11.88802 30.80892 1.000 16.36169 156 LEU A N 1
ATOM 1124 C CA . LEU A 1 159 ? 42.95736 -11.90360 29.53710 1.000 17.11843 156 LEU A CA 1
ATOM 1125 C C . LEU A 1 159 ? 44.45407 -11.72679 29.75374 1.000 16.97919 156 LEU A C 1
ATOM 1126 O O . LEU A 1 159 ? 45.26529 -12.44436 29.15723 1.000 15.73677 156 LEU A O 1
ATOM 1131 N N . VAL A 1 160 ? 44.84645 -10.77222 30.60324 1.000 15.38865 157 VAL A N 1
ATOM 1132 C CA . VAL A 1 160 ? 46.26643 -10.60833 30.90434 1.000 16.11122 157 VAL A CA 1
ATOM 1133 C C . VAL A 1 160 ? 46.84690 -11.90081 31.47344 1.000 13.84594 157 VAL A C 1
ATOM 1134 O O . VAL A 1 160 ? 47.96889 -12.29879 31.13251 1.000 15.12225 157 VAL A O 1
ATOM 1138 N N . LYS A 1 161 ? 46.08860 -12.59226 32.32867 1.000 13.97583 158 LYS A N 1
ATOM 1139 C CA . LYS A 1 161 ? 46.57850 -13.84542 32.89330 1.000 12.92402 158 LYS A CA 1
ATOM 1140 C C . LYS A 1 161 ? 46.95089 -14.83938 31.79596 1.000 14.38215 158 LYS A C 1
ATOM 1141 O O . LYS A 1 161 ? 47.98004 -15.52307 31.89127 1.000 14.68368 158 LYS A O 1
ATOM 1147 N N . ARG A 1 162 ? 46.13223 -14.91559 30.73838 1.000 14.81130 159 ARG A N 1
ATOM 1148 C CA . ARG A 1 162 ? 46.44425 -15.79034 29.60780 1.000 14.02846 159 ARG A CA 1
ATOM 1149 C C . ARG A 1 162 ? 47.67136 -15.30908 28.84652 1.000 14.32918 159 ARG A C 1
ATOM 1150 O O . ARG A 1 162 ? 48.47790 -16.12355 28.38473 1.000 14.63350 159 ARG A O 1
ATOM 1158 N N . HIS A 1 163 ? 47.80660 -13.99404 28.65018 1.000 14.33257 160 HIS A N 1
ATOM 1159 C CA . HIS A 1 163 ? 48.98894 -13.49842 27.94957 1.000 14.35646 160 HIS A CA 1
ATOM 1160 C C . HIS A 1 163 ? 50.26178 -13.81655 28.72080 1.000 14.10771 160 HIS A C 1
ATOM 1161 O O . HIS A 1 163 ? 51.29809 -14.13561 28.12526 1.000 13.69027 160 HIS A O 1
ATOM 1168 N N . VAL A 1 164 ? 50.20889 -13.73920 30.05219 1.000 14.61654 161 VAL A N 1
ATOM 1169 C CA . VAL A 1 164 ? 51.38044 -14.08701 30.84953 1.000 13.93038 161 VAL A CA 1
ATOM 1170 C C . VAL A 1 164 ? 51.66357 -15.58590 30.76448 1.000 15.54717 161 VAL A C 1
ATOM 1171 O O . VAL A 1 164 ? 52.82414 -16.01129 30.65803 1.000 15.56534 161 VAL A O 1
ATOM 1175 N N . ALA A 1 165 ? 50.61030 -16.41263 30.79266 1.000 14.93373 162 ALA A N 1
ATOM 1176 C CA . ALA A 1 165 ? 50.80002 -17.84942 30.64409 1.000 16.01882 162 ALA A CA 1
ATOM 1177 C C . ALA A 1 165 ? 51.45859 -18.18691 29.31877 1.000 13.91292 162 ALA A C 1
ATOM 1178 O O . ALA A 1 165 ? 52.24353 -19.13877 29.23782 1.000 15.61745 162 ALA A O 1
ATOM 1180 N N . ALA A 1 166 ? 51.16544 -17.41177 28.28060 1.000 14.01231 163 ALA A N 1
ATOM 1181 C CA . ALA A 1 166 ? 51.66999 -17.66753 26.93665 1.000 12.84318 163 ALA A CA 1
ATOM 1182 C C . ALA A 1 166 ? 53.01793 -17.01993 26.67440 1.000 11.75470 163 ALA A C 1
ATOM 1183 O O . ALA A 1 166 ? 53.60692 -17.27144 25.62060 1.000 12.70226 163 ALA A O 1
ATOM 1185 N N . SER A 1 167 ? 53.51209 -16.19379 27.59865 1.000 12.83462 164 SER A N 1
ATOM 1186 C CA . SER A 1 167 ? 54.71405 -15.40065 27.34941 1.000 12.53167 164 SER A CA 1
ATOM 1187 C C . SER A 1 167 ? 55.94349 -16.30061 27.19784 1.000 13.99193 164 SER A C 1
ATOM 1188 O O . SER A 1 167 ? 56.32536 -17.01514 28.13208 1.000 13.54963 164 SER A O 1
ATOM 1191 N N . GLY A 1 168 ? 56.57844 -16.24751 26.02780 1.000 11.88286 165 GLY A N 1
ATOM 1192 C CA . GLY A 1 168 ? 57.68250 -17.14612 25.72915 1.000 11.72110 165 GLY A CA 1
ATOM 1193 C C . GLY A 1 168 ? 57.25315 -18.54668 25.36921 1.000 13.21503 165 GLY A C 1
ATOM 1194 O O . GLY A 1 168 ? 58.10657 -19.43461 25.26401 1.000 13.91364 165 GLY A O 1
ATOM 1195 N N . VAL A 1 169 ? 55.95784 -18.76982 25.17484 1.000 13.12968 166 VAL A N 1
ATOM 1196 C CA . VAL A 1 169 ? 55.42173 -20.06663 24.77740 1.000 12.43126 166 VAL A CA 1
ATOM 1197 C C . VAL A 1 169 ? 54.96329 -20.03806 23.32297 1.000 12.97196 166 VAL A C 1
ATOM 1198 O O . VAL A 1 169 ? 55.37371 -20.87561 22.51410 1.000 13.09250 166 VAL A O 1
ATOM 1202 N N . ILE A 1 170 ? 54.12417 -19.06190 22.97420 1.000 12.70337 167 ILE A N 1
ATOM 1203 C CA . ILE A 1 170 ? 53.72424 -18.79632 21.58987 1.000 12.03281 167 ILE A CA 1
ATOM 1204 C C . ILE A 1 170 ? 53.96784 -17.31691 21.29935 1.000 11.27523 167 ILE A C 1
ATOM 1205 O O . ILE A 1 170 ? 53.83064 -16.48017 22.20529 1.000 12.45216 167 ILE A O 1
ATOM 1210 N N . PRO A 1 171 ? 54.33448 -16.94019 20.07074 1.000 11.65170 168 PRO A N 1
ATOM 1211 C CA . PRO A 1 171 ? 54.43959 -15.51088 19.74753 1.000 11.90147 168 PRO A CA 1
ATOM 1212 C C . PRO A 1 171 ? 53.08746 -14.82474 19.88763 1.000 13.08353 168 PRO A C 1
ATOM 1213 O O . PRO A 1 171 ? 52.06076 -15.35092 19.45688 1.000 13.30562 168 PRO A O 1
ATOM 1217 N N . GLN A 1 172 ? 53.09649 -13.63702 20.49947 1.000 11.67506 169 GLN A N 1
ATOM 1218 C CA . GLN A 1 172 ? 51.87627 -12.87406 20.74683 1.000 12.41874 169 GLN A CA 1
ATOM 1219 C C . GLN A 1 172 ? 52.03254 -11.47698 20.17078 1.000 12.22199 169 GLN A C 1
ATOM 1220 O O . GLN A 1 172 ? 52.94034 -10.74180 20.56927 1.000 11.95359 169 GLN A O 1
ATOM 1226 N N . ILE A 1 173 ? 51.15302 -11.10728 19.23242 1.000 13.59826 170 ILE A N 1
ATOM 1227 C CA . ILE A 1 173 ? 51.21619 -9.81234 18.56262 1.000 12.91418 170 ILE A CA 1
ATOM 1228 C C . ILE A 1 173 ? 49.93673 -9.03587 18.85130 1.000 14.99444 170 ILE A C 1
ATOM 1229 O O . ILE A 1 173 ? 48.83799 -9.59745 18.82046 1.000 14.98249 170 ILE A O 1
ATOM 1234 N N . SER A 1 174 ? 50.07924 -7.74335 19.13526 1.000 13.30262 171 SER A N 1
ATOM 1235 C CA . SER A 1 174 ? 48.94130 -6.85867 19.35260 1.000 13.27922 171 SER A CA 1
ATOM 1236 C C . SER A 1 174 ? 48.99525 -5.71666 18.35210 1.000 16.48384 171 SER A C 1
ATOM 1237 O O . SER A 1 174 ? 50.02564 -5.05797 18.21384 1.000 18.31984 171 SER A O 1
ATOM 1240 N N . LEU A 1 175 ? 47.88949 -5.48267 17.65803 1.000 15.01466 172 LEU A N 1
ATOM 1241 C CA . LEU A 1 175 ? 47.71809 -4.28117 16.85350 1.000 15.47306 172 LEU A CA 1
ATOM 1242 C C . LEU A 1 175 ? 46.75858 -3.33044 17.56030 1.000 14.45968 172 LEU A C 1
ATOM 1243 O O . LEU A 1 175 ? 45.75589 -3.76154 18.14052 1.000 15.97662 172 LEU A O 1
ATOM 1248 N N . ILE A 1 176 ? 47.08850 -2.04261 17.55344 1.000 14.92106 173 ILE A N 1
ATOM 1249 C CA . ILE A 1 176 ? 46.20086 -0.99939 18.06337 1.000 15.11440 173 ILE A CA 1
ATOM 1250 C C . ILE A 1 176 ? 45.75885 -0.18299 16.85888 1.000 14.33219 173 ILE A C 1
ATOM 1251 O O . ILE A 1 176 ? 46.58892 0.46694 16.21407 1.000 15.99723 173 ILE A O 1
ATOM 1256 N N . ILE A 1 177 ? 44.46276 -0.23196 16.53163 1.000 14.46734 174 ILE A N 1
ATOM 1257 C CA . ILE A 1 177 ? 43.96509 0.44692 15.33527 1.000 14.96268 174 ILE A CA 1
ATOM 1258 C C . ILE A 1 177 ? 42.68675 1.18912 15.70281 1.000 17.23757 174 ILE A C 1
ATOM 1259 O O . ILE A 1 177 ? 41.67527 1.12492 14.99223 1.000 19.10610 174 ILE A O 1
ATOM 1264 N N . GLY A 1 178 ? 42.74637 1.90881 16.81626 1.000 17.71466 175 GLY A N 1
ATOM 1265 C CA . GLY A 1 178 ? 41.62621 2.61582 17.39002 1.000 18.04177 175 GLY A CA 1
ATOM 1266 C C . GLY A 1 178 ? 42.01102 2.94574 18.81480 1.000 18.29884 175 GLY A C 1
ATOM 1267 O O . GLY A 1 178 ? 43.19104 2.87823 19.17145 1.000 18.50981 175 GLY A O 1
ATOM 1268 N N . PRO A 1 179 ? 41.03945 3.28698 19.65992 1.000 19.58466 176 PRO A N 1
ATOM 1269 C CA . PRO A 1 179 ? 41.35194 3.57837 21.06575 1.000 20.83093 176 PRO A CA 1
ATOM 1270 C C . PRO A 1 179 ? 41.65253 2.31382 21.85742 1.000 21.48041 176 PRO A C 1
ATOM 1271 O O . PRO A 1 179 ? 41.10222 1.24281 21.59622 1.000 20.42332 176 PRO A O 1
ATOM 1275 N N . CYS A 1 180 ? 42.51878 2.46651 22.86075 1.000 19.90659 177 CYS A N 1
ATOM 1276 C CA . CYS A 1 180 ? 42.78508 1.41756 23.84432 1.000 21.40274 177 CYS A CA 1
ATOM 1277 C C . CYS A 1 180 ? 43.17009 2.13423 25.13067 1.000 20.46965 177 CYS A C 1
ATOM 1278 O O . CYS A 1 180 ? 44.22859 2.76176 25.18787 1.000 20.80547 177 CYS A O 1
ATOM 1281 N N . ALA A 1 181 ? 42.31625 2.07576 26.15055 1.000 20.96307 178 ALA A N 1
ATOM 1282 C CA . ALA A 1 181 ? 42.49402 2.95704 27.29611 1.000 24.84576 178 ALA A CA 1
ATOM 1283 C C . ALA A 1 181 ? 42.22162 2.22226 28.60042 1.000 24.65723 178 ALA A C 1
ATOM 1284 O O . ALA A 1 181 ? 41.50305 1.21810 28.64210 1.000 24.92628 178 ALA A O 1
ATOM 1286 N N . GLY A 1 182 ? 42.80080 2.75639 29.67575 1.000 26.37924 179 GLY A N 1
ATOM 1287 C CA . GLY A 1 182 ? 42.61371 2.18905 30.99771 1.000 28.56740 179 GLY A CA 1
ATOM 1288 C C . GLY A 1 182 ? 43.52461 0.99786 31.24471 1.000 27.95925 179 GLY A C 1
ATOM 1289 O O . GLY A 1 182 ? 44.51851 0.77661 30.54824 1.000 25.24995 179 GLY A O 1
ATOM 1290 N N . GLY A 1 183 ? 43.17142 0.21911 32.26857 1.000 31.73759 180 GLY A N 1
ATOM 1291 C CA . GLY A 1 183 ? 43.93324 -0.98267 32.57182 1.000 31.95106 180 GLY A CA 1
ATOM 1292 C C . GLY A 1 183 ? 44.00961 -1.95976 31.41865 1.000 33.03552 180 GLY A C 1
ATOM 1293 O O . GLY A 1 183 ? 44.93376 -2.78607 31.37810 1.000 28.35975 180 GLY A O 1
ATOM 1294 N N . ALA A 1 184 ? 43.05767 -1.87388 30.47589 1.000 30.84591 181 ALA A N 1
ATOM 1295 C CA . ALA A 1 184 ? 43.05226 -2.71635 29.27933 1.000 32.84269 181 ALA A CA 1
ATOM 1296 C C . ALA A 1 184 ? 44.36749 -2.66956 28.51385 1.000 24.56589 181 ALA A C 1
ATOM 1297 O O . ALA A 1 184 ? 44.69105 -3.61247 27.77734 1.000 22.93654 181 ALA A O 1
ATOM 1299 N N . VAL A 1 185 ? 45.12668 -1.58034 28.65065 1.000 19.95550 182 VAL A N 1
ATOM 1300 C CA . VAL A 1 185 ? 46.39001 -1.46181 27.92794 1.000 19.28010 182 VAL A CA 1
ATOM 1301 C C . VAL A 1 185 ? 47.40040 -2.50836 28.38199 1.000 15.85304 182 VAL A C 1
ATOM 1302 O O . VAL A 1 185 ? 48.35047 -2.80111 27.64671 1.000 16.80077 182 VAL A O 1
ATOM 1306 N N . TYR A 1 186 ? 47.22322 -3.09155 29.57033 1.000 17.99173 183 TYR A N 1
ATOM 1307 C CA . TYR A 1 186 ? 48.20434 -4.06734 30.03133 1.000 16.54766 183 TYR A CA 1
ATOM 1308 C C . TYR A 1 186 ? 48.11160 -5.37997 29.26413 1.000 17.12362 183 TYR A C 1
ATOM 1309 O O . TYR A 1 186 ? 49.07184 -6.15604 29.27598 1.000 16.13676 183 TYR A O 1
ATOM 1318 N N . ALA A 1 187 ? 47.00358 -5.64365 28.55860 1.000 16.23757 184 ALA A N 1
ATOM 1319 C CA . ALA A 1 187 ? 46.97966 -6.84765 27.72734 1.000 17.77199 184 ALA A CA 1
ATOM 1320 C C . ALA A 1 187 ? 47.93615 -6.70474 26.54663 1.000 17.52330 184 ALA A C 1
ATOM 1321 O O . ALA A 1 187 ? 48.84183 -7.54405 26.40221 1.000 14.96895 184 ALA A O 1
ATOM 1323 N N . PRO A 1 188 ? 47.84594 -5.66821 25.70448 1.000 15.83249 185 PRO A N 1
ATOM 1324 C CA . PRO A 1 188 ? 48.89116 -5.52280 24.67672 1.000 16.40365 185 PRO A CA 1
ATOM 1325 C C . PRO A 1 188 ? 50.28937 -5.38154 25.26364 1.000 14.68926 185 PRO A C 1
ATOM 1326 O O . PRO A 1 188 ? 51.25536 -5.90075 24.68748 1.000 13.59242 185 PRO A O 1
ATOM 1330 N N . ALA A 1 189 ? 50.42115 -4.74173 26.42796 1.000 14.57726 186 ALA A N 1
ATOM 1331 C CA . ALA A 1 189 ? 51.73802 -4.55580 27.02058 1.000 14.51797 186 ALA A CA 1
ATOM 1332 C C . ALA A 1 189 ? 52.40329 -5.88021 27.36448 1.000 14.05457 186 ALA A C 1
ATOM 1333 O O . ALA A 1 189 ? 53.63320 -5.96149 27.34942 1.000 16.42632 186 ALA A O 1
ATOM 1335 N N . THR A 1 190 ? 51.62388 -6.92446 27.65884 1.000 13.49451 187 THR A N 1
ATOM 1336 C CA . THR A 1 190 ? 52.23154 -8.21026 27.99886 1.000 13.56533 187 THR A CA 1
ATOM 1337 C C . THR A 1 190 ? 52.43093 -9.11481 26.78569 1.000 16.68703 187 THR A C 1
ATOM 1338 O O . THR A 1 190 ? 53.01601 -10.19400 26.93359 1.000 20.32636 187 THR A O 1
ATOM 1342 N N . THR A 1 191 ? 51.98092 -8.70979 25.59878 1.000 13.43860 188 THR A N 1
ATOM 1343 C CA . THR A 1 191 ? 52.34429 -9.43978 24.39119 1.000 12.37348 188 THR A CA 1
ATOM 1344 C C . THR A 1 191 ? 53.74332 -9.02233 23.94107 1.000 13.46741 188 THR A C 1
ATOM 1345 O O . THR A 1 191 ? 54.39583 -8.16105 24.54503 1.000 14.86854 188 THR A O 1
ATOM 1349 N N . ASP A 1 192 ? 54.21911 -9.63792 22.85974 1.000 12.69732 189 ASP A N 1
ATOM 1350 C CA . ASP A 1 192 ? 55.61261 -9.47925 22.46130 1.000 12.49085 189 ASP A CA 1
ATOM 1351 C C . ASP A 1 192 ? 55.84549 -8.30595 21.53140 1.000 13.86735 189 ASP A C 1
ATOM 1352 O O . ASP A 1 192 ? 56.97625 -7.83164 21.43391 1.000 15.22804 189 ASP A O 1
ATOM 1357 N N . LEU A 1 193 ? 54.80844 -7.82092 20.85304 1.000 14.18961 190 LEU A N 1
ATOM 1358 C CA . LEU A 1 193 ? 54.98919 -6.85787 19.77550 1.000 12.49171 190 LEU A CA 1
ATOM 1359 C C . LEU A 1 193 ? 53.71352 -6.04679 19.67932 1.000 15.08742 190 LEU A C 1
ATOM 1360 O O . LEU A 1 193 ? 52.64662 -6.62480 19.48124 1.000 15.02867 190 LEU A O 1
ATOM 1365 N N . VAL A 1 194 ? 53.81864 -4.72651 19.80700 1.000 13.17487 191 VAL A N 1
ATOM 1366 C CA . VAL A 1 194 ? 52.65777 -3.83664 19.76755 1.000 14.07711 191 VAL A CA 1
ATOM 1367 C C . VAL A 1 194 ? 52.80139 -2.92597 18.55167 1.000 15.15985 191 VAL A C 1
ATOM 1368 O O . VAL A 1 194 ? 53.75687 -2.14775 18.45956 1.000 16.00549 191 VAL A O 1
ATOM 1372 N N . VAL A 1 195 ? 51.85252 -3.02682 17.61940 1.000 14.49634 192 VAL A N 1
ATOM 1373 C CA . VAL A 1 195 ? 51.87091 -2.28526 16.36290 1.000 13.48412 192 VAL A CA 1
ATOM 1374 C C . VAL A 1 195 ? 50.77104 -1.23760 16.42257 1.000 14.99852 192 VAL A C 1
ATOM 1375 O O . VAL A 1 195 ? 49.61786 -1.57009 16.71215 1.000 18.47082 192 VAL A O 1
ATOM 1379 N N . MET A 1 196 ? 51.11658 0.02037 16.14707 1.000 14.84033 193 MET A N 1
ATOM 1380 C CA . MET A 1 196 ? 50.11822 1.08779 16.10787 1.000 13.90292 193 MET A CA 1
ATOM 1381 C C . MET A 1 196 ? 50.09744 1.72475 14.72405 1.000 14.19725 193 MET A C 1
ATOM 1382 O O . MET A 1 196 ? 51.13054 1.82669 14.05856 1.000 19.01971 193 MET A O 1
ATOM 1387 N N . VAL A 1 197 ? 48.91103 2.15843 14.29755 1.000 16.65393 194 VAL A N 1
ATOM 1388 C CA . VAL A 1 197 ? 48.72739 2.81199 13.00165 1.000 17.55756 194 VAL A CA 1
ATOM 1389 C C . VAL A 1 197 ? 48.62011 4.32054 13.21386 1.000 16.26580 194 VAL A C 1
ATOM 1390 O O . VAL A 1 197 ? 47.87021 4.78108 14.08528 1.000 19.26512 194 VAL A O 1
ATOM 1394 N N . GLU A 1 198 ? 49.36464 5.08026 12.41150 1.000 18.13024 195 GLU A N 1
ATOM 1395 C CA . GLU A 1 198 ? 49.43570 6.53373 12.54740 1.000 20.92980 195 GLU A CA 1
ATOM 1396 C C . GLU A 1 198 ? 48.05974 7.17915 12.51648 1.000 24.08842 195 GLU A C 1
ATOM 1397 O O . GLU A 1 198 ? 47.22537 6.85210 11.66886 1.000 23.55668 195 GLU A O 1
ATOM 1403 N N . ASP A 1 199 ? 47.85111 8.11983 13.44421 1.000 22.71438 196 ASP A N 1
ATOM 1404 C CA . ASP A 1 199 ? 46.71264 9.03929 13.49009 1.000 23.76460 196 ASP A CA 1
ATOM 1405 C C . ASP A 1 199 ? 45.40137 8.39581 13.92650 1.000 23.47931 196 ASP A C 1
ATOM 1406 O O . ASP A 1 199 ? 44.58626 9.05446 14.58066 1.000 27.96340 196 ASP A O 1
ATOM 1411 N N . ILE A 1 200 ? 45.16245 7.12311 13.59262 1.000 21.43075 197 ILE A N 1
ATOM 1412 C CA . ILE A 1 200 ? 43.87282 6.52331 13.91041 1.000 19.55360 197 ILE A CA 1
ATOM 1413 C C . ILE A 1 200 ? 43.90643 5.67298 15.17870 1.000 20.80755 197 ILE A C 1
ATOM 1414 O O . ILE A 1 200 ? 42.85268 5.17398 15.59777 1.000 25.07775 197 ILE A O 1
ATOM 1419 N N . SER A 1 201 ? 45.06689 5.49372 15.80633 1.000 19.90280 198 SER A N 1
ATOM 1420 C CA . SER A 1 201 ? 45.14025 4.71880 17.03803 1.000 19.34155 198 SER A CA 1
ATOM 1421 C C . SER A 1 201 ? 45.68342 5.56991 18.17761 1.000 17.81790 198 SER A C 1
ATOM 1422 O O . SER A 1 201 ? 46.48204 6.48838 17.96494 1.000 18.98615 198 SER A O 1
ATOM 1425 N N . HIS A 1 202 ? 45.23721 5.25067 19.39058 1.000 18.76008 199 HIS A N 1
ATOM 1426 C CA . HIS A 1 202 ? 45.66060 5.95594 20.59247 1.000 19.98508 199 HIS A CA 1
ATOM 1427 C C . HIS A 1 202 ? 45.59994 4.99926 21.77337 1.000 20.04361 199 HIS A C 1
ATOM 1428 O O . HIS A 1 202 ? 44.71182 4.14992 21.85655 1.000 21.18473 199 HIS A O 1
ATOM 1435 N N . MET A 1 203 ? 46.54383 5.15870 22.69707 1.000 19.10009 200 MET A N 1
ATOM 1436 C CA . MET A 1 203 ? 46.64768 4.28492 23.85485 1.000 18.65732 200 MET A CA 1
ATOM 1437 C C . MET A 1 203 ? 47.07962 5.11184 25.05692 1.000 17.24906 200 MET A C 1
ATOM 1438 O O . MET A 1 203 ? 47.99876 5.92799 24.93698 1.000 18.69276 200 MET A O 1
ATOM 1443 N N . PHE A 1 204 ? 46.42207 4.91308 26.20447 1.000 18.95562 201 PHE A N 1
ATOM 1444 C CA . PHE A 1 204 ? 46.85930 5.55911 27.44252 1.000 19.83346 201 PHE A CA 1
ATOM 1445 C C . PHE A 1 204 ? 46.14435 4.93613 28.63354 1.000 21.61452 201 PHE A C 1
ATOM 1446 O O . PHE A 1 204 ? 45.01495 4.45389 28.51908 1.000 21.79495 201 PHE A O 1
ATOM 1454 N N . VAL A 1 205 ? 46.82319 4.95538 29.78104 1.000 22.96169 202 VAL A N 1
ATOM 1455 C CA . VAL A 1 205 ? 46.19425 4.51101 31.02001 1.000 23.52206 202 VAL A CA 1
ATOM 1456 C C . VAL A 1 205 ? 45.16520 5.53866 31.48237 1.000 27.55131 202 VAL A C 1
ATOM 1457 O O . VAL A 1 205 ? 44.01698 5.19593 31.78719 1.000 26.67948 202 VAL A O 1
ATOM 1461 N N . THR A 1 206 ? 45.55441 6.81663 31.50464 1.000 26.29045 203 THR A N 1
ATOM 1462 C CA . THR A 1 206 ? 44.72331 7.91800 31.98239 1.000 28.61698 203 THR A CA 1
ATOM 1463 C C . THR A 1 206 ? 44.48236 8.88307 30.82778 1.000 30.00159 203 THR A C 1
ATOM 1464 O O . THR A 1 206 ? 45.44052 9.41102 30.25620 1.000 29.27267 203 THR A O 1
ATOM 1468 N N . GLY A 1 207 ? 43.20648 9.13187 30.50539 1.000 30.07416 204 GLY A N 1
ATOM 1469 C CA . GLY A 1 207 ? 42.83751 9.94467 29.35800 1.000 31.73498 204 GLY A CA 1
ATOM 1470 C C . GLY A 1 207 ? 42.98692 11.43418 29.60945 1.000 35.01395 204 GLY A C 1
ATOM 1471 O O . GLY A 1 207 ? 43.22328 11.90115 30.73464 1.000 32.65203 204 GLY A O 1
ATOM 1472 N N . PRO A 1 208 ? 42.84273 12.21772 28.53326 1.000 32.74710 205 PRO A N 1
ATOM 1473 C CA . PRO A 1 208 ? 43.11021 13.66575 28.63980 1.000 38.98067 205 PRO A CA 1
ATOM 1474 C C . PRO A 1 208 ? 42.11316 14.41978 29.50797 1.000 38.42669 205 PRO A C 1
ATOM 1475 O O . PRO A 1 208 ? 42.46602 15.46868 30.06406 1.000 36.90515 205 PRO A O 1
ATOM 1479 N N . ASP A 1 209 ? 40.87897 13.93367 29.63498 1.000 39.54915 206 ASP A N 1
ATOM 1480 C CA . ASP A 1 209 ? 39.89848 14.63983 30.45441 1.000 42.78509 206 ASP A CA 1
ATOM 1481 C C . ASP A 1 209 ? 40.25409 14.54399 31.93299 1.000 43.89972 206 ASP A C 1
ATOM 1482 O O . ASP A 1 209 ? 40.25114 15.55304 32.64888 1.000 43.09764 206 ASP A O 1
ATOM 1487 N N . VAL A 1 210 ? 40.56786 13.33592 32.40888 1.000 41.38229 207 VAL A N 1
ATOM 1488 C CA . VAL A 1 210 ? 41.03630 13.18317 33.78291 1.000 39.90679 207 VAL A CA 1
ATOM 1489 C C . VAL A 1 210 ? 42.32291 13.96594 33.98712 1.000 38.34952 207 VAL A C 1
ATOM 1490 O O . VAL A 1 210 ? 42.51651 14.61840 35.02011 1.000 42.33131 207 VAL A O 1
ATOM 1494 N N . LEU A 1 211 ? 43.21960 13.91872 32.99961 1.000 36.49870 208 LEU A N 1
ATOM 1495 C CA . LEU A 1 211 ? 44.48040 14.64365 33.09374 1.000 38.08820 208 LEU A CA 1
ATOM 1496 C C . LEU A 1 211 ? 44.23707 16.13193 33.30674 1.000 41.20851 208 LEU A C 1
ATOM 1497 O O . LEU A 1 211 ? 44.87338 16.76531 34.15709 1.000 41.34780 208 LEU A O 1
ATOM 1502 N N . GLN A 1 212 ? 43.30939 16.70548 32.54054 1.000 39.80979 209 GLN A N 1
ATOM 1503 C CA . GLN A 1 212 ? 43.01873 18.12607 32.68227 1.000 43.89314 209 GLN A CA 1
ATOM 1504 C C . GLN A 1 212 ? 42.32884 18.41919 34.00749 1.000 41.92007 209 GLN A C 1
ATOM 1505 O O . GLN A 1 212 ? 42.64307 19.41566 34.66648 1.000 42.55881 209 GLN A O 1
ATOM 1511 N N . ALA A 1 213 ? 41.39478 17.55839 34.41852 1.000 41.67161 210 ALA A N 1
ATOM 1512 C CA . ALA A 1 213 ? 40.70744 17.76602 35.68930 1.000 42.67833 210 ALA A CA 1
ATOM 1513 C C . ALA A 1 213 ? 41.68274 17.75093 36.86231 1.000 46.09548 210 ALA A C 1
ATOM 1514 O O . ALA A 1 213 ? 41.50514 18.49563 37.83466 1.000 48.04679 210 ALA A O 1
ATOM 1516 N N . VAL A 1 214 ? 42.72411 16.92438 36.78613 1.000 42.03096 211 VAL A N 1
ATOM 1517 C CA . VAL A 1 214 ? 43.67844 16.78679 37.88541 1.000 41.71936 211 VAL A CA 1
ATOM 1518 C C . VAL A 1 214 ? 44.79878 17.81528 37.79236 1.000 44.32359 211 VAL A C 1
ATOM 1519 O O . VAL A 1 214 ? 45.10098 18.50832 38.76804 1.000 47.87934 211 VAL A O 1
ATOM 1523 N N . THR A 1 215 ? 45.44753 17.92849 36.63192 1.000 44.25237 212 THR A N 1
ATOM 1524 C CA . THR A 1 215 ? 46.62155 18.78132 36.49247 1.000 42.28361 212 THR A CA 1
ATOM 1525 C C . THR A 1 215 ? 46.31303 20.16363 35.93316 1.000 45.18997 212 THR A C 1
ATOM 1526 O O . THR A 1 215 ? 47.18601 21.03577 35.97840 1.000 46.05020 212 THR A O 1
ATOM 1530 N N . GLY A 1 216 ? 45.11314 20.38690 35.40186 1.000 46.77491 213 GLY A N 1
ATOM 1531 C CA . GLY A 1 216 ? 44.81357 21.66419 34.78402 1.000 49.31713 213 GLY A CA 1
ATOM 1532 C C . GLY A 1 216 ? 45.51036 21.91463 33.46697 1.000 52.67921 213 GLY A C 1
ATOM 1533 O O . GLY A 1 216 ? 45.43732 23.03178 32.94414 1.000 54.09871 213 GLY A O 1
ATOM 1534 N N . GLN A 1 217 ? 46.18631 20.91202 32.91634 1.000 48.77882 214 GLN A N 1
ATOM 1535 C CA . GLN A 1 217 ? 46.89603 21.03469 31.65318 1.000 51.38364 214 GLN A CA 1
ATOM 1536 C C . GLN A 1 217 ? 46.09651 20.35324 30.54999 1.000 50.43745 214 GLN A C 1
ATOM 1537 O O . GLN A 1 217 ? 45.45954 19.31863 30.77819 1.000 43.17012 214 GLN A O 1
ATOM 1543 N N . THR A 1 218 ? 46.13109 20.94020 29.35540 1.000 45.68827 215 THR A N 1
ATOM 1544 C CA . THR A 1 218 ? 45.41491 20.41589 28.20003 1.000 45.51554 215 THR A CA 1
ATOM 1545 C C . THR A 1 218 ? 46.39801 19.70271 27.28274 1.000 40.74454 215 THR A C 1
ATOM 1546 O O . THR A 1 218 ? 47.37595 20.30444 26.82722 1.000 41.16841 215 THR A O 1
ATOM 1550 N N . VAL A 1 219 ? 46.13665 18.42535 27.01474 1.000 39.64828 216 VAL A N 1
ATOM 1551 C CA . VAL A 1 219 ? 46.92230 17.63613 26.07426 1.000 34.24894 216 VAL A CA 1
ATOM 1552 C C . VAL A 1 219 ? 45.95433 16.92350 25.14282 1.000 27.47756 216 VAL A C 1
ATOM 1553 O O . VAL A 1 219 ? 44.95811 16.35174 25.59713 1.000 32.25589 216 VAL A O 1
ATOM 1557 N N . GLY A 1 220 ? 46.23297 16.97377 23.84394 1.000 32.25111 217 GLY A N 1
ATOM 1558 C CA . GLY A 1 220 ? 45.42650 16.23433 22.89935 1.000 32.06148 217 GLY A CA 1
ATOM 1559 C C . GLY A 1 220 ? 45.73147 14.74941 22.93861 1.000 30.63567 217 GLY A C 1
ATOM 1560 O O . GLY A 1 220 ? 46.77535 14.31418 23.42833 1.000 27.93380 217 GLY A O 1
ATOM 1561 N N . MET A 1 221 ? 44.78993 13.95917 22.41339 1.000 30.86596 218 MET A N 1
ATOM 1562 C CA . MET A 1 221 ? 44.94748 12.50579 22.43848 1.000 28.90591 218 MET A CA 1
ATOM 1563 C C . MET A 1 221 ? 46.16795 12.06361 21.64242 1.000 28.31342 218 MET A C 1
ATOM 1564 O O . MET A 1 221 ? 46.88513 11.14281 22.05337 1.000 22.40014 218 MET A O 1
ATOM 1569 N N . GLU A 1 222 ? 46.41978 12.70351 20.50006 1.000 26.52623 219 GLU A N 1
ATOM 1570 C CA . GLU A 1 222 ? 47.57984 12.33858 19.69556 1.000 24.87517 219 GLU A CA 1
ATOM 1571 C C . GLU A 1 222 ? 48.87644 12.62904 20.44212 1.000 27.93248 219 GLU A C 1
ATOM 1572 O O . GLU A 1 222 ? 49.80786 11.81222 20.43846 1.000 23.12633 219 GLU A O 1
ATOM 1578 N N . GLU A 1 223 ? 48.93892 13.77739 21.11720 1.000 27.14731 220 GLU A N 1
ATOM 1579 C CA . GLU A 1 223 ? 50.13258 14.15299 21.86468 1.000 25.63254 220 GLU A CA 1
ATOM 1580 C C . GLU A 1 223 ? 50.32847 13.25178 23.08143 1.000 23.58692 220 GLU A C 1
ATOM 1581 O O . GLU A 1 223 ? 51.46618 12.92259 23.44149 1.000 25.50194 220 GLU A O 1
ATOM 1587 N N . LEU A 1 224 ? 49.23199 12.83736 23.71737 1.000 21.32687 221 LEU A N 1
ATOM 1588 C CA . LEU A 1 224 ? 49.31699 12.01998 24.92474 1.000 18.97873 221 LEU A CA 1
ATOM 1589 C C . LEU A 1 224 ? 49.63641 10.56678 24.60504 1.000 23.06918 221 LEU A C 1
ATOM 1590 O O . LEU A 1 224 ? 50.44151 9.93940 25.30513 1.000 21.49274 221 LEU A O 1
ATOM 1595 N N . GLY A 1 225 ? 49.00669 10.01189 23.57340 1.000 20.95767 222 GLY A N 1
ATOM 1596 C CA . GLY A 1 225 ? 49.10035 8.57843 23.35989 1.000 18.16783 222 GLY A CA 1
ATOM 1597 C C . GLY A 1 225 ? 48.96869 8.10806 21.92625 1.000 17.31281 222 GLY A C 1
ATOM 1598 O O . GLY A 1 225 ? 48.53447 6.97714 21.69473 1.000 17.57343 222 GLY A O 1
ATOM 1599 N N . GLY A 1 226 ? 49.35242 8.93667 20.95825 1.000 18.52877 223 GLY A N 1
ATOM 1600 C CA . GLY A 1 226 ? 49.31062 8.53824 19.56635 1.000 17.74737 223 GLY A CA 1
ATOM 1601 C C . GLY A 1 226 ? 50.42168 7.56209 19.21341 1.000 19.09979 223 GLY A C 1
ATOM 1602 O O . GLY A 1 226 ? 51.29344 7.23257 20.01867 1.000 17.68603 223 GLY A O 1
ATOM 1603 N N . ALA A 1 227 ? 50.38235 7.09972 17.96081 1.000 17.83180 224 ALA A N 1
ATOM 1604 C CA . ALA A 1 227 ? 51.33431 6.08696 17.50934 1.000 15.85000 224 ALA A CA 1
ATOM 1605 C C . ALA A 1 227 ? 52.76865 6.59129 17.56580 1.000 17.92207 224 ALA A C 1
ATOM 1606 O O . ALA A 1 227 ? 53.66752 5.87199 18.01511 1.000 17.99317 224 ALA A O 1
ATOM 1608 N N . HIS A 1 228 ? 53.02158 7.81315 17.09850 1.000 18.60550 225 HIS A N 1
ATOM 1609 C CA . HIS A 1 228 ? 54.39934 8.28895 17.14705 1.000 19.38113 225 HIS A CA 1
ATOM 1610 C C . HIS A 1 228 ? 54.88005 8.44016 18.58643 1.000 18.08530 225 HIS A C 1
ATOM 1611 O O . HIS A 1 228 ? 56.02662 8.10494 18.90459 1.000 18.92232 225 HIS A O 1
ATOM 1618 N N . ARG A 1 229 ? 54.00781 8.91580 19.47361 1.000 17.66366 226 ARG A N 1
ATOM 1619 C CA . ARG A 1 229 ? 54.37916 9.10358 20.87097 1.000 18.40218 226 ARG A CA 1
ATOM 1620 C C . ARG A 1 229 ? 54.86043 7.80052 21.50452 1.000 18.25694 226 ARG A C 1
ATOM 1621 O O . ARG A 1 229 ? 55.88472 7.77110 22.19650 1.000 17.92884 226 ARG A O 1
ATOM 1629 N N . HIS A 1 230 ? 54.12814 6.71214 21.28920 1.000 16.07465 227 HIS A N 1
ATOM 1630 C CA . HIS A 1 230 ? 54.51601 5.45235 21.92291 1.000 16.96098 227 HIS A CA 1
ATOM 1631 C C . HIS A 1 230 ? 55.67166 4.77669 21.20944 1.000 17.85851 227 HIS A C 1
ATOM 1632 O O . HIS A 1 230 ? 56.45730 4.06677 21.85093 1.000 16.17950 227 HIS A O 1
ATOM 1639 N N . ASN A 1 231 ? 55.80922 4.99999 19.90224 1.000 16.80401 228 ASN A N 1
ATOM 1640 C CA . ASN A 1 231 ? 56.91636 4.40271 19.17475 1.000 15.24906 228 ASN A CA 1
ATOM 1641 C C . ASN A 1 231 ? 58.22961 5.13312 19.40882 1.000 17.00424 228 ASN A C 1
ATOM 1642 O O . ASN A 1 231 ? 59.29335 4.52152 19.27804 1.000 16.47821 228 ASN A O 1
ATOM 1647 N N . ALA A 1 232 ? 58.19014 6.42797 19.73533 1.000 15.78670 229 ALA A N 1
ATOM 1648 C CA . ALA A 1 232 ? 59.42909 7.17985 19.86009 1.000 18.41063 229 ALA A CA 1
ATOM 1649 C C . ALA A 1 232 ? 59.77453 7.58062 21.28441 1.000 18.34112 229 ALA A C 1
ATOM 1650 O O . ALA A 1 232 ? 60.95645 7.79667 21.56795 1.000 21.26402 229 ALA A O 1
ATOM 1652 N N . VAL A 1 233 ? 58.79492 7.68380 22.17659 1.000 15.77118 230 VAL A N 1
ATOM 1653 C CA . VAL A 1 233 ? 59.05563 8.23588 23.50402 1.000 18.05886 230 VAL A CA 1
ATOM 1654 C C . VAL A 1 233 ? 58.80650 7.21135 24.60222 1.000 17.12560 230 VAL A C 1
ATOM 1655 O O . VAL A 1 233 ? 59.71380 6.90619 25.38199 1.000 18.85811 230 VAL A O 1
ATOM 1659 N N . SER A 1 234 ? 57.57657 6.68689 24.70002 1.000 15.35432 231 SER A N 1
ATOM 1660 C CA . SER A 1 234 ? 57.25610 5.81066 25.82633 1.000 14.21620 231 SER A CA 1
ATOM 1661 C C . SER A 1 234 ? 57.80678 4.40274 25.64456 1.000 17.65358 231 SER A C 1
ATOM 1662 O O . SER A 1 234 ? 58.00101 3.69098 26.63671 1.000 18.94964 231 SER A O 1
ATOM 1665 N N . GLY A 1 235 ? 58.02562 3.97890 24.40383 1.000 16.50990 232 GLY A N 1
ATOM 1666 C CA . GLY A 1 235 ? 58.46065 2.62534 24.12590 1.000 16.26030 232 GLY A CA 1
ATOM 1667 C C . GLY A 1 235 ? 57.37622 1.57640 24.19524 1.000 16.69815 232 GLY A C 1
ATOM 1668 O O . GLY A 1 235 ? 57.68689 0.38585 24.05176 1.000 16.98659 232 GLY A O 1
ATOM 1669 N N . ALA A 1 236 ? 56.11611 1.96556 24.41191 1.000 16.42159 233 ALA A N 1
ATOM 1670 C CA . ALA A 1 236 ? 55.05040 0.97398 24.52084 1.000 16.18387 233 ALA A CA 1
ATOM 1671 C C . ALA A 1 236 ? 54.65220 0.35718 23.18586 1.000 15.82927 233 ALA A C 1
ATOM 1672 O O . ALA A 1 236 ? 53.93342 -0.64710 23.18962 1.000 18.82453 233 ALA A O 1
ATOM 1674 N N . ALA A 1 237 ? 55.06033 0.93625 22.05578 1.000 15.79799 234 ALA A N 1
ATOM 1675 C CA . ALA A 1 237 ? 54.78559 0.35822 20.74447 1.000 15.92255 234 ALA A CA 1
ATOM 1676 C C . ALA A 1 237 ? 56.08802 0.11405 19.99512 1.000 14.67375 234 ALA A C 1
ATOM 1677 O O . ALA A 1 237 ? 57.06302 0.85634 20.15114 1.000 14.73414 234 ALA A O 1
ATOM 1679 N N . HIS A 1 238 ? 56.08801 -0.93987 19.17384 1.000 13.72856 235 HIS A N 1
ATOM 1680 C CA . HIS A 1 238 ? 57.28346 -1.41182 18.48604 1.000 13.11612 235 HIS A CA 1
ATOM 1681 C C . HIS A 1 238 ? 57.32475 -1.09327 17.00286 1.000 15.35580 235 HIS A C 1
ATOM 1682 O O . HIS A 1 238 ? 58.37084 -1.28859 16.38343 1.000 14.32370 235 HIS A O 1
ATOM 1689 N N . TYR A 1 239 ? 56.21785 -0.64646 16.41341 1.000 14.55747 236 TYR A N 1
ATOM 1690 C CA . TYR A 1 239 ? 56.17687 -0.28395 15.00468 1.000 13.73003 236 TYR A CA 1
ATOM 1691 C C . TYR A 1 239 ? 55.10608 0.77852 14.83540 1.000 13.53355 236 TYR A C 1
ATOM 1692 O O . TYR A 1 239 ? 54.04175 0.69144 15.45487 1.000 14.74066 236 TYR A O 1
ATOM 1701 N N . MET A 1 240 ? 55.40308 1.78300 14.00996 1.000 14.88815 237 MET A N 1
ATOM 1702 C CA . MET A 1 240 ? 54.43840 2.81769 13.62699 1.000 16.74943 237 MET A CA 1
ATOM 1703 C C . MET A 1 240 ? 54.09990 2.59964 12.15591 1.000 16.97428 237 MET A C 1
ATOM 1704 O O . MET A 1 240 ? 54.89711 2.91871 11.27066 1.000 18.89164 237 MET A O 1
ATOM 1709 N N . ALA A 1 241 ? 52.91823 2.04939 11.89903 1.000 15.99962 238 ALA A N 1
ATOM 1710 C CA . ALA A 1 241 ? 52.48585 1.73605 10.54150 1.000 17.66181 238 ALA A CA 1
ATOM 1711 C C . ALA A 1 241 ? 51.80867 2.93828 9.89665 1.000 18.60493 238 ALA A C 1
ATOM 1712 O O . ALA A 1 241 ? 51.04437 3.65364 10.54507 1.000 18.85066 238 ALA A O 1
ATOM 1714 N N . ALA A 1 242 ? 52.08345 3.14304 8.60581 1.000 19.47214 239 ALA A N 1
ATOM 1715 C CA . ALA A 1 242 ? 51.52238 4.30117 7.91485 1.000 23.46009 239 ALA A CA 1
ATOM 1716 C C . ALA A 1 242 ? 50.03497 4.12683 7.64033 1.000 20.48388 239 ALA A C 1
ATOM 1717 O O . ALA A 1 242 ? 49.30144 5.12092 7.54051 1.000 22.71710 239 ALA A O 1
ATOM 1719 N N . ASP A 1 243 ? 49.58247 2.88392 7.50975 1.000 19.40609 240 ASP A N 1
ATOM 1720 C CA . ASP A 1 243 ? 48.18454 2.55707 7.26981 1.000 17.51767 240 ASP A CA 1
ATOM 1721 C C . ASP A 1 243 ? 47.97229 1.11279 7.70231 1.000 18.21230 240 ASP A C 1
ATOM 1722 O O . ASP A 1 243 ? 48.91187 0.43203 8.11860 1.000 19.53164 240 ASP A O 1
ATOM 1727 N N . GLU A 1 244 ? 46.72695 0.64389 7.60095 1.000 18.18872 241 GLU A N 1
ATOM 1728 C CA . GLU A 1 244 ? 46.42309 -0.69654 8.09531 1.000 17.43886 241 GLU A CA 1
ATOM 1729 C C . GLU A 1 244 ? 47.09671 -1.77484 7.25145 1.000 18.57214 241 GLU A C 1
ATOM 1730 O O . GLU A 1 244 ? 47.58481 -2.76941 7.79824 1.000 17.63738 241 GLU A O 1
ATOM 1736 N N . LYS A 1 245 ? 47.15836 -1.59314 5.92551 1.000 17.53743 242 LYS A N 1
ATOM 1737 C CA . LYS A 1 245 ? 47.82724 -2.57421 5.07640 1.000 18.22220 242 LYS A CA 1
ATOM 1738 C C . LYS A 1 245 ? 49.28327 -2.75362 5.48547 1.000 16.35276 242 LYS A C 1
ATOM 1739 O O . LYS A 1 245 ? 49.78019 -3.88517 5.56794 1.000 17.58327 242 LYS A O 1
ATOM 1745 N N . ASP A 1 246 ? 49.97533 -1.64706 5.75620 1.000 16.56852 243 ASP A N 1
ATOM 1746 C CA . ASP A 1 246 ? 51.36776 -1.72330 6.18158 1.000 18.33031 243 ASP A CA 1
ATOM 1747 C C . ASP A 1 246 ? 51.49336 -2.44753 7.51687 1.000 16.17137 243 ASP A C 1
ATOM 1748 O O . ASP A 1 246 ? 52.41318 -3.25249 7.70501 1.000 17.19845 243 ASP A O 1
ATOM 1753 N N . ALA A 1 247 ? 50.57483 -2.17939 8.45222 1.000 16.12330 244 ALA A N 1
ATOM 1754 C CA . ALA A 1 247 ? 50.59842 -2.86682 9.74688 1.000 15.38908 244 ALA A CA 1
ATOM 1755 C C . ALA A 1 247 ? 50.50428 -4.37504 9.56893 1.000 17.50332 244 ALA A C 1
ATOM 1756 O O . ALA A 1 247 ? 51.24983 -5.13655 10.19947 1.000 15.37405 244 ALA A O 1
ATOM 1758 N N . PHE A 1 248 ? 49.59394 -4.82633 8.70731 1.000 16.78410 245 PHE A N 1
ATOM 1759 C CA . PHE A 1 248 ? 49.43371 -6.26097 8.51143 1.000 14.02409 245 PHE A CA 1
ATOM 1760 C C . PHE A 1 248 ? 50.60833 -6.85404 7.73998 1.000 16.61660 245 PHE A C 1
ATOM 1761 O O . PHE A 1 248 ? 51.03610 -7.97720 8.03194 1.000 16.21303 245 PHE A O 1
ATOM 1769 N N . ASP A 1 249 ? 51.14952 -6.12370 6.75521 1.000 15.44783 246 ASP A N 1
ATOM 1770 C CA . ASP A 1 249 ? 52.36637 -6.58828 6.08970 1.000 16.97612 246 ASP A CA 1
ATOM 1771 C C . ASP A 1 249 ? 53.48947 -6.79282 7.09860 1.000 17.78110 246 ASP A C 1
ATOM 1772 O O . ASP A 1 249 ? 54.22607 -7.78341 7.02966 1.000 16.88543 246 ASP A O 1
ATOM 1777 N N . TYR A 1 250 ? 53.63818 -5.85647 8.03811 1.000 14.14572 247 TYR A N 1
ATOM 1778 C CA . TYR A 1 250 ? 54.68806 -5.97915 9.04566 1.000 15.34111 247 TYR A CA 1
ATOM 1779 C C . TYR A 1 250 ? 54.47642 -7.21743 9.90383 1.000 15.34741 247 TYR A C 1
ATOM 1780 O O . TYR A 1 250 ? 55.42029 -7.98401 10.14027 1.000 14.53647 247 TYR A O 1
ATOM 1789 N N . VAL A 1 251 ? 53.23658 -7.45361 10.34362 1.000 14.58432 248 VAL A N 1
ATOM 1790 C CA . VAL A 1 251 ? 52.95413 -8.62612 11.17052 1.000 14.34390 248 VAL A CA 1
ATOM 1791 C C . VAL A 1 251 ? 53.31480 -9.90784 10.42378 1.000 15.83329 248 VAL A C 1
ATOM 1792 O O . VAL A 1 251 ? 53.94946 -10.81017 10.98473 1.000 15.11188 248 VAL A O 1
ATOM 1796 N N . ARG A 1 252 ? 52.91646 -10.01219 9.14456 1.000 15.67659 249 ARG A N 1
ATOM 1797 C CA . ARG A 1 252 ? 53.23852 -11.21126 8.36641 1.000 15.52586 249 ARG A CA 1
ATOM 1798 C C . ARG A 1 252 ? 54.74590 -11.39568 8.24194 1.000 15.70182 249 ARG A C 1
ATOM 1799 O O . ARG A 1 252 ? 55.25634 -12.52391 8.33591 1.000 17.23825 249 ARG A O 1
ATOM 1807 N N . MET A 1 253 ? 55.47833 -10.29300 8.04935 1.000 15.42464 250 MET A N 1
ATOM 1808 C CA . MET A 1 253 ? 56.92943 -10.36961 7.92135 1.000 17.46781 250 MET A CA 1
ATOM 1809 C C . MET A 1 253 ? 57.57894 -10.84478 9.21781 1.000 16.74985 250 MET A C 1
ATOM 1810 O O . MET A 1 253 ? 58.48223 -11.69511 9.19429 1.000 16.09584 250 MET A O 1
ATOM 1815 N N . VAL A 1 254 ? 57.12273 -10.31452 10.35964 1.000 14.35852 251 VAL A N 1
ATOM 1816 C CA . VAL A 1 254 ? 57.67081 -10.73076 11.64957 1.000 14.16122 251 VAL A CA 1
ATOM 1817 C C . VAL A 1 254 ? 57.38912 -12.20860 11.89659 1.000 14.13022 251 VAL A C 1
ATOM 1818 O O . VAL A 1 254 ? 58.29409 -12.98365 12.22970 1.000 14.14067 251 VAL A O 1
ATOM 1822 N N . LEU A 1 255 ? 56.12480 -12.62386 11.75467 1.000 14.93311 252 LEU A N 1
ATOM 1823 C CA . LEU A 1 255 ? 55.80796 -14.02374 12.02219 1.000 13.73955 252 LEU A CA 1
ATOM 1824 C C . LEU A 1 255 ? 56.55746 -14.95456 11.07551 1.000 14.22402 252 LEU A C 1
ATOM 1825 O O . LEU A 1 255 ? 56.90417 -16.07691 11.46011 1.000 13.54009 252 LEU A O 1
ATOM 1830 N N . GLY A 1 256 ? 56.83801 -14.50441 9.84835 1.000 14.15391 253 GLY A N 1
ATOM 1831 C CA . GLY A 1 256 ? 57.53783 -15.35081 8.89913 1.000 15.51546 253 GLY A CA 1
ATOM 1832 C C . GLY A 1 256 ? 58.94937 -15.70572 9.31801 1.000 13.92931 253 GLY A C 1
ATOM 1833 O O . GLY A 1 256 ? 59.50710 -16.68711 8.81274 1.000 14.90706 253 GLY A O 1
ATOM 1834 N N . HIS A 1 257 ? 59.55523 -14.90697 10.19727 1.000 14.54654 254 HIS A N 1
ATOM 1835 C CA . HIS A 1 257 ? 60.88688 -15.16527 10.72386 1.000 14.40159 254 HIS A CA 1
ATOM 1836 C C . HIS A 1 257 ? 60.87551 -15.95885 12.02174 1.000 16.98438 254 HIS A C 1
ATOM 1837 O O . HIS A 1 257 ? 61.94704 -16.22757 12.57281 1.000 18.71347 254 HIS A O 1
ATOM 1844 N N . LEU A 1 258 ? 59.70577 -16.32089 12.53536 1.000 13.74757 255 LEU A N 1
ATOM 1845 C CA . LEU A 1 258 ? 59.61239 -16.92135 13.85581 1.000 13.39197 255 LEU A CA 1
ATOM 1846 C C . LEU A 1 258 ? 59.02906 -18.32608 13.79075 1.000 13.89426 255 LEU A C 1
ATOM 1847 O O . LEU A 1 258 ? 58.23941 -18.63674 12.88856 1.000 15.26343 255 LEU A O 1
ATOM 1852 N N . PRO A 1 259 ? 59.36173 -19.18638 14.75489 1.000 13.59983 256 PRO A N 1
ATOM 1853 C CA . PRO A 1 259 ? 58.65697 -20.46327 14.87538 1.000 13.70999 256 PRO A CA 1
ATOM 1854 C C . PRO A 1 259 ? 57.21860 -20.22069 15.31579 1.000 12.30613 256 PRO A C 1
ATOM 1855 O O . PRO A 1 259 ? 56.83583 -19.11687 15.71614 1.000 13.47707 256 PRO A O 1
ATOM 1859 N N . SER A 1 260 ? 56.40103 -21.27565 15.22782 1.000 13.70706 257 SER A N 1
ATOM 1860 C CA . SER A 1 260 ? 55.00966 -21.16262 15.65776 1.000 12.90014 257 SER A CA 1
ATOM 1861 C C . SER A 1 260 ? 54.86287 -21.20845 17.17257 1.000 12.76174 257 SER A C 1
ATOM 1862 O O . SER A 1 260 ? 53.84472 -20.74805 17.70753 1.000 12.99293 257 SER A O 1
ATOM 1865 N N . ASN A 1 261 ? 55.86109 -21.73731 17.87030 1.000 13.33499 258 ASN A N 1
ATOM 1866 C CA . ASN A 1 261 ? 55.82420 -21.89147 19.32146 1.000 13.26241 258 ASN A CA 1
ATOM 1867 C C . ASN A 1 261 ? 57.24904 -22.18383 19.78071 1.000 15.46796 258 ASN A C 1
ATOM 1868 O O . ASN A 1 261 ? 58.15860 -22.34565 18.96140 1.000 16.19672 258 ASN A O 1
ATOM 1873 N N . ASN A 1 262 ? 57.44323 -22.24531 21.10078 1.000 14.25063 259 ASN A N 1
ATOM 1874 C CA . ASN A 1 262 ? 58.81146 -22.34033 21.61462 1.000 13.93764 259 ASN A CA 1
ATOM 1875 C C . ASN A 1 262 ? 59.44079 -23.71705 21.43841 1.000 20.01735 259 ASN A C 1
ATOM 1876 O O . ASN A 1 262 ? 60.61651 -23.87679 21.79941 1.000 22.19326 259 ASN A O 1
ATOM 1881 N N . MET A 1 263 ? 58.71709 -24.69051 20.89126 1.000 16.79634 260 MET A N 1
ATOM 1882 C CA . MET A 1 263 ? 59.26724 -26.01211 20.61339 1.000 21.50993 260 MET A CA 1
ATOM 1883 C C . MET A 1 263 ? 59.37969 -26.30353 19.12751 1.000 26.03109 260 MET A C 1
ATOM 1884 O O . MET A 1 263 ? 60.06651 -27.26194 18.75005 1.000 30.09678 260 MET A O 1
ATOM 1889 N N . GLY A 1 264 ? 58.74125 -25.50123 18.27773 1.000 18.92116 261 GLY A N 1
ATOM 1890 C CA . GLY A 1 264 ? 58.71293 -25.79685 16.86167 1.000 22.30578 261 GLY A CA 1
ATOM 1891 C C . GLY A 1 264 ? 59.93574 -25.29041 16.11989 1.000 22.68883 261 GLY A C 1
ATOM 1892 O O . GLY A 1 264 ? 60.69370 -24.45149 16.60149 1.000 21.77482 261 GLY A O 1
ATOM 1893 N N . ASP A 1 265 ? 60.13101 -25.83235 14.91734 1.000 24.65985 262 ASP A N 1
ATOM 1894 C CA . ASP A 1 265 ? 61.23094 -25.39304 14.07307 1.000 23.36101 262 ASP A CA 1
ATOM 1895 C C . ASP A 1 265 ? 60.92919 -24.02542 13.46894 1.000 19.76628 262 ASP A C 1
ATOM 1896 O O . ASP A 1 265 ? 59.81416 -23.75823 13.01633 1.000 21.53298 262 ASP A O 1
ATOM 1901 N N . THR A 1 266 ? 61.93072 -23.15622 13.45489 1.000 18.83739 263 THR A N 1
ATOM 1902 C CA . THR A 1 266 ? 61.81998 -21.93564 12.67504 1.000 18.10339 263 THR A CA 1
ATOM 1903 C C . THR A 1 266 ? 61.95682 -22.26414 11.18771 1.000 18.93802 263 THR A C 1
ATOM 1904 O O . THR A 1 266 ? 62.81568 -23.06269 10.80573 1.000 19.49456 263 THR A O 1
ATOM 1908 N N . PRO A 1 267 ? 61.10524 -21.70153 10.33043 1.000 17.87334 264 PRO A N 1
ATOM 1909 C CA . PRO A 1 267 ? 61.21169 -21.99745 8.89511 1.000 18.24684 264 PRO A CA 1
ATOM 1910 C C . PRO A 1 267 ? 62.57600 -21.61814 8.34126 1.000 19.19393 264 PRO A C 1
ATOM 1911 O O . PRO A 1 267 ? 63.15127 -20.59234 8.70225 1.000 17.12925 264 PRO A O 1
ATOM 1915 N N . VAL A 1 268 ? 63.09528 -22.47119 7.46077 1.000 18.58224 265 VAL A N 1
ATOM 1916 C CA . VAL A 1 268 ? 64.38132 -22.25729 6.81046 1.000 15.72489 265 VAL A CA 1
ATOM 1917 C C . VAL A 1 268 ? 64.13062 -22.07157 5.32301 1.000 18.56168 265 VAL A C 1
ATOM 1918 O O . VAL A 1 268 ? 63.41262 -22.86612 4.70262 1.000 20.70848 265 VAL A O 1
ATOM 1922 N N . PHE A 1 269 ? 64.72169 -21.03107 4.75517 1.000 18.82409 266 PHE A N 1
ATOM 1923 C CA . PHE A 1 269 ? 64.55166 -20.69716 3.35048 1.000 21.48613 266 PHE A CA 1
ATOM 1924 C C . PHE A 1 269 ? 65.84688 -20.95981 2.59259 1.000 22.14822 266 PHE A C 1
ATOM 1925 O O . PHE A 1 269 ? 66.91189 -21.16945 3.17955 1.000 19.88830 266 PHE A O 1
ATOM 1933 N N . ALA A 1 270 ? 65.74176 -20.96332 1.26704 1.000 25.86748 267 ALA A N 1
ATOM 1934 C CA . ALA A 1 270 ? 66.93315 -21.10600 0.44461 1.000 27.27060 267 ALA A CA 1
ATOM 1935 C C . ALA A 1 270 ? 67.84190 -19.89437 0.63699 1.000 25.49890 267 ALA A C 1
ATOM 1936 O O . ALA A 1 270 ? 67.35130 -18.76557 0.78322 1.000 27.24291 267 ALA A O 1
ATOM 1938 N N . PRO A 1 271 ? 69.16173 -20.09027 0.67173 1.000 25.21926 268 PRO A N 1
ATOM 1939 C CA . PRO A 1 271 ? 70.06693 -18.93452 0.73473 1.000 25.00610 268 PRO A CA 1
ATOM 1940 C C . PRO A 1 271 ? 69.89402 -18.04274 -0.48593 1.000 28.63921 268 PRO A C 1
ATOM 1941 O O . PRO A 1 271 ? 69.58014 -18.51049 -1.58156 1.000 29.47481 268 PRO A O 1
ATOM 1945 N N . THR A 1 272 ? 70.08633 -16.73750 -0.27293 1.000 26.03550 269 THR A N 1
ATOM 1946 C CA . THR A 1 272 ? 69.89908 -15.73605 -1.31448 1.000 27.75601 269 THR A CA 1
ATOM 1947 C C . THR A 1 272 ? 71.20641 -15.29094 -1.96491 1.000 30.93453 269 THR A C 1
ATOM 1948 O O . THR A 1 272 ? 71.16468 -14.64652 -3.01828 1.000 28.97605 269 THR A O 1
ATOM 1952 N N . ALA A 1 273 ? 72.35980 -15.61914 -1.38603 1.000 28.37533 270 ALA A N 1
ATOM 1953 C CA . ALA A 1 273 ? 73.62985 -15.21416 -1.97189 1.000 32.64081 270 ALA A CA 1
ATOM 1954 C C . ALA A 1 273 ? 74.66895 -16.31463 -1.81273 1.000 31.00463 270 ALA A C 1
ATOM 1955 O O . ALA A 1 273 ? 74.65051 -17.07498 -0.84005 1.000 38.90033 270 ALA A O 1
ATOM 1957 N N . ALA A 1 274 ? 75.58104 -16.38562 -2.78084 1.000 38.74059 271 ALA A N 1
ATOM 1958 C CA . ALA A 1 274 ? 76.76250 -17.22902 -2.66313 1.000 38.59578 271 ALA A CA 1
ATOM 1959 C C . ALA A 1 274 ? 77.74558 -16.61645 -1.67316 1.000 36.71836 271 ALA A C 1
ATOM 1960 O O . ALA A 1 274 ? 77.70399 -15.42266 -1.38256 1.000 26.05919 271 ALA A O 1
ATOM 1962 N N . ARG A 1 275 ? 78.65163 -17.44647 -1.15633 1.000 37.73365 272 ARG A N 1
ATOM 1963 C CA . ARG A 1 275 ? 79.59784 -16.93278 -0.17414 1.000 33.32091 272 ARG A CA 1
ATOM 1964 C C . ARG A 1 275 ? 80.81262 -16.26309 -0.80051 1.000 34.71989 272 ARG A C 1
ATOM 1965 O O . ARG A 1 275 ? 81.61313 -15.67132 -0.06304 1.000 33.91688 272 ARG A O 1
ATOM 1973 N N . GLU A 1 276 ? 80.96750 -16.32202 -2.12377 1.000 30.96287 273 GLU A N 1
ATOM 1974 C CA . GLU A 1 276 ? 82.04289 -15.57340 -2.76012 1.000 26.10529 273 GLU A CA 1
ATOM 1975 C C . GLU A 1 276 ? 81.85055 -14.08088 -2.52017 1.000 21.58012 273 GLU A C 1
ATOM 1976 O O . GLU A 1 276 ? 80.71952 -13.58477 -2.47490 1.000 20.08399 273 GLU A O 1
ATOM 1982 N N . LEU A 1 277 ? 82.96970 -13.37375 -2.35568 1.000 19.08035 274 LEU A N 1
ATOM 1983 C CA . LEU A 1 277 ? 82.93144 -11.94713 -2.04697 1.000 16.15614 274 LEU A CA 1
ATOM 1984 C C . LEU A 1 277 ? 82.27358 -11.16878 -3.17576 1.000 17.70626 274 LEU A C 1
ATOM 1985 O O . LEU A 1 277 ? 82.49323 -11.45259 -4.35930 1.000 19.76353 274 LEU A O 1
ATOM 1990 N N . THR A 1 278 ? 81.46255 -10.18715 -2.79804 1.000 17.55644 275 THR A N 1
ATOM 1991 C CA . THR A 1 278 ? 80.87356 -9.22808 -3.72870 1.000 17.91274 275 THR A CA 1
ATOM 1992 C C . THR A 1 278 ? 81.31351 -7.81574 -3.36549 1.000 15.19223 275 THR A C 1
ATOM 1993 O O . THR A 1 278 ? 82.00318 -7.57749 -2.36639 1.000 15.36776 275 THR A O 1
ATOM 1997 N N . GLU A 1 279 ? 80.87097 -6.86001 -4.18673 1.000 15.66764 276 GLU A N 1
ATOM 1998 C CA . GLU A 1 279 ? 81.15641 -5.45818 -3.90332 1.000 15.93595 276 GLU A CA 1
ATOM 1999 C C . GLU A 1 279 ? 80.56058 -5.01462 -2.57183 1.000 16.06056 276 GLU A C 1
ATOM 2000 O O . GLU A 1 279 ? 81.11663 -4.12723 -1.90812 1.000 16.91203 276 GLU A O 1
ATOM 2006 N N . ALA A 1 280 ? 79.45381 -5.62795 -2.14416 1.000 16.87535 277 ALA A N 1
ATOM 2007 C CA . ALA A 1 280 ? 78.86142 -5.23312 -0.87238 1.000 17.89116 277 ALA A CA 1
ATOM 2008 C C . ALA A 1 280 ? 79.70463 -5.71347 0.30038 1.000 15.44267 277 ALA A C 1
ATOM 2009 O O . ALA A 1 280 ? 79.77676 -5.03098 1.32648 1.000 15.56861 277 ALA A O 1
ATOM 2011 N N . ASP A 1 281 ? 80.38624 -6.85586 0.14714 1.000 15.95238 278 ASP A N 1
ATOM 2012 C CA . ASP A 1 281 ? 81.36686 -7.26907 1.15717 1.000 13.90152 278 ASP A CA 1
ATOM 2013 C C . ASP A 1 281 ? 82.57848 -6.34821 1.15019 1.000 14.50140 278 ASP A C 1
ATOM 2014 O O . ASP A 1 281 ? 83.06457 -5.93410 2.20763 1.000 14.45882 278 ASP A O 1
ATOM 2019 N N . ARG A 1 282 ? 83.11195 -6.05490 -0.04408 1.000 13.75484 279 ARG A N 1
ATOM 2020 C CA . ARG A 1 282 ? 84.34453 -5.28007 -0.12654 1.000 15.37025 279 ARG A CA 1
ATOM 2021 C C . ARG A 1 282 ? 84.14587 -3.85459 0.37153 1.000 14.38068 279 ARG A C 1
ATOM 2022 O O . ARG A 1 282 ? 85.10095 -3.23684 0.86388 1.000 15.25520 279 ARG A O 1
ATOM 2030 N N . ALA A 1 283 ? 82.91818 -3.32741 0.26095 1.000 13.31484 280 ALA A N 1
ATOM 2031 C CA . ALA A 1 283 ? 82.62025 -1.98739 0.76564 1.000 13.48667 280 ALA A CA 1
ATOM 2032 C C . ALA A 1 283 ? 82.97079 -1.84767 2.24394 1.000 14.30341 280 ALA A C 1
ATOM 2033 O O . ALA A 1 283 ? 83.36628 -0.76892 2.69760 1.000 14.85903 280 ALA A O 1
ATOM 2035 N N . LEU A 1 284 ? 82.83323 -2.92445 3.01381 1.000 13.28246 281 LEU A N 1
ATOM 2036 C CA . LEU A 1 284 ? 83.10289 -2.83126 4.44199 1.000 13.62514 281 LEU A CA 1
ATOM 2037 C C . LEU A 1 284 ? 84.55221 -2.46454 4.73993 1.000 13.95976 281 LEU A C 1
ATOM 2038 O O . LEU A 1 284 ? 84.82512 -1.89914 5.80702 1.000 13.95258 281 LEU A O 1
ATOM 2043 N N . ASP A 1 285 ? 85.47827 -2.75065 3.81565 1.000 14.99379 282 ASP A N 1
ATOM 2044 C CA . ASP A 1 285 ? 86.89251 -2.46783 4.06159 1.000 14.58660 282 ASP A CA 1
ATOM 2045 C C . ASP A 1 285 ? 87.18245 -0.96948 4.16805 1.000 15.92775 282 ASP A C 1
ATOM 2046 O O . ASP A 1 285 ? 88.15215 -0.57860 4.83411 1.000 15.51920 282 ASP A O 1
ATOM 2051 N N . THR A 1 286 ? 86.38665 -0.11828 3.51308 1.000 15.12710 283 THR A N 1
ATOM 2052 C CA . THR A 1 286 ? 86.61198 1.32301 3.57578 1.000 14.56557 283 THR A CA 1
ATOM 2053 C C . THR A 1 286 ? 85.51803 2.04534 4.34528 1.000 16.09917 283 THR A C 1
ATOM 2054 O O . THR A 1 286 ? 85.46138 3.28390 4.32383 1.000 16.22152 283 THR A O 1
ATOM 2058 N N . LEU A 1 287 ? 84.65787 1.30074 5.04645 1.000 16.05452 284 LEU A N 1
ATOM 2059 C CA . LEU A 1 287 ? 83.53929 1.91377 5.75162 1.000 14.14879 284 LEU A CA 1
ATOM 2060 C C . LEU A 1 287 ? 83.99261 2.70651 6.97662 1.000 14.98329 284 LEU A C 1
ATOM 2061 O O . LEU A 1 287 ? 83.43971 3.77286 7.25805 1.000 15.03055 284 LEU A O 1
ATOM 2066 N N . ILE A 1 288 ? 84.96778 2.20484 7.73730 1.000 14.38870 285 ILE A N 1
ATOM 2067 C CA . ILE A 1 288 ? 85.37211 2.90225 8.96145 1.000 15.22033 285 ILE A CA 1
ATOM 2068 C C . ILE A 1 288 ? 86.09667 4.20587 8.63058 1.000 14.63202 285 ILE A C 1
ATOM 2069 O O . ILE A 1 288 ? 87.11439 4.17956 7.92703 1.000 15.59075 285 ILE A O 1
ATOM 2074 N N . PRO A 1 289 ? 85.62178 5.35188 9.12874 1.000 14.60276 286 PRO A N 1
ATOM 2075 C CA . PRO A 1 289 ? 86.29423 6.63086 8.84013 1.000 17.20288 286 PRO A CA 1
ATOM 2076 C C . PRO A 1 289 ? 87.70396 6.70312 9.40505 1.000 19.38530 286 PRO A C 1
ATOM 2077 O O . PRO A 1 289 ? 88.00269 6.16488 10.47510 1.000 17.80252 286 PRO A O 1
ATOM 2081 N N . ASP A 1 290 ? 88.56566 7.42952 8.68634 1.000 18.36050 287 ASP A N 1
ATOM 2082 C CA . ASP A 1 290 ? 89.89158 7.74543 9.21162 1.000 18.59593 287 ASP A CA 1
ATOM 2083 C C . ASP A 1 290 ? 89.80567 8.65223 10.43505 1.000 21.40979 287 ASP A C 1
ATOM 2084 O O . ASP A 1 290 ? 90.60436 8.51693 11.36840 1.000 20.42498 287 ASP A O 1
ATOM 2089 N N . ARG A 1 291 ? 88.85827 9.59388 10.44402 1.000 22.67011 288 ARG A N 1
ATOM 2090 C CA . ARG A 1 291 ? 88.73858 10.54721 11.53831 1.000 25.09865 288 ARG A CA 1
ATOM 2091 C C . ARG A 1 291 ? 88.01787 9.93801 12.73232 1.000 26.49484 288 ARG A C 1
ATOM 2092 O O . ARG A 1 291 ? 86.96775 9.30722 12.58383 1.000 23.88064 288 ARG A O 1
ATOM 2100 N N . THR A 1 292 ? 88.57715 10.17748 13.92356 1.000 28.18536 289 THR A N 1
ATOM 2101 C CA . THR A 1 292 ? 87.99334 9.69198 15.17119 1.000 30.92169 289 THR A CA 1
ATOM 2102 C C . THR A 1 292 ? 86.52849 10.08890 15.30360 1.000 27.56828 289 THR A C 1
ATOM 2103 O O . THR A 1 292 ? 85.66738 9.25141 15.59953 1.000 32.42201 289 THR A O 1
ATOM 2107 N N . ALA A 1 293 ? 86.22968 11.36782 15.07799 1.000 29.46194 290 ALA A N 1
ATOM 2108 C CA . ALA A 1 293 ? 84.91715 11.91905 15.38097 1.000 28.91862 290 ALA A CA 1
ATOM 2109 C C . ALA A 1 293 ? 83.86466 11.60672 14.32809 1.000 27.95659 290 ALA A C 1
ATOM 2110 O O . ALA A 1 293 ? 82.68797 11.89620 14.56202 1.000 31.73486 290 ALA A O 1
ATOM 2112 N N . GLU A 1 294 ? 84.24180 11.03855 13.18719 1.000 22.04323 291 GLU A N 1
ATOM 2113 C CA . GLU A 1 294 ? 83.28572 10.84982 12.10085 1.000 20.71042 291 GLU A CA 1
ATOM 2114 C C . GLU A 1 294 ? 82.46707 9.58012 12.31016 1.000 22.14592 291 GLU A C 1
ATOM 2115 O O . GLU A 1 294 ? 83.00697 8.52725 12.66294 1.000 22.53383 291 GLU A O 1
ATOM 2121 N N . SER A 1 295 ? 81.16227 9.68231 12.08283 1.000 19.99450 292 SER A N 1
ATOM 2122 C CA . SER A 1 295 ? 80.25265 8.54992 12.20351 1.000 19.47407 292 SER A CA 1
ATOM 2123 C C . SER A 1 295 ? 80.03336 7.86228 10.85320 1.000 18.75591 292 SER A C 1
ATOM 2124 O O . SER A 1 295 ? 80.37348 8.37720 9.78554 1.000 19.53184 292 SER A O 1
ATOM 2127 N N . TYR A 1 296 ? 79.45097 6.66551 10.92404 1.000 16.20056 293 TYR A N 1
ATOM 2128 C CA . TYR A 1 296 ? 78.87543 5.97796 9.77421 1.000 14.97730 293 TYR A CA 1
ATOM 2129 C C . TYR A 1 296 ? 77.53975 5.39645 10.21459 1.000 16.51322 293 TYR A C 1
ATOM 2130 O O . TYR A 1 296 ? 77.26960 5.26189 11.41279 1.000 15.92775 293 TYR A O 1
ATOM 2139 N N . ASP A 1 297 ? 76.70091 5.07032 9.23419 1.000 15.34934 294 ASP A N 1
ATOM 2140 C CA . ASP A 1 297 ? 75.40923 4.42772 9.47327 1.000 15.31151 294 ASP A CA 1
ATOM 2141 C C . ASP A 1 297 ? 75.62328 2.92872 9.68009 1.000 13.83575 294 ASP A C 1
ATOM 2142 O O . ASP A 1 297 ? 76.00879 2.21763 8.74791 1.000 15.58700 294 ASP A O 1
ATOM 2147 N N . MET A 1 298 ? 75.36415 2.43941 10.90409 1.000 13.89927 295 MET A N 1
ATOM 2148 C CA . MET A 1 298 ? 75.55744 1.02040 11.18383 1.000 14.76200 295 MET A CA 1
ATOM 2149 C C . MET A 1 298 ? 74.65171 0.12259 10.33861 1.000 13.73435 295 MET A C 1
ATOM 2150 O O . MET A 1 298 ? 74.99511 -1.04008 10.10790 1.000 13.96042 295 MET A O 1
ATOM 2155 N N . MET A 1 299 ? 73.53398 0.63817 9.81737 1.000 14.83976 296 MET A N 1
ATOM 2156 C CA . MET A 1 299 ? 72.73051 -0.17859 8.91443 1.000 15.08996 296 MET A CA 1
ATOM 2157 C C . MET A 1 299 ? 73.50255 -0.59127 7.66571 1.000 15.36852 296 MET A C 1
ATOM 2158 O O . MET A 1 299 ? 73.16454 -1.60959 7.05251 1.000 16.01584 296 MET A O 1
ATOM 2163 N N . ARG A 1 300 ? 74.53782 0.16028 7.27950 1.000 16.10019 297 ARG A N 1
ATOM 2164 C CA . ARG A 1 300 ? 75.30459 -0.23866 6.10617 1.000 15.85425 297 ARG A CA 1
ATOM 2165 C C . ARG A 1 300 ? 76.13366 -1.48380 6.37677 1.000 15.73666 297 ARG A C 1
ATOM 2166 O O . ARG A 1 300 ? 76.42540 -2.23997 5.43983 1.000 18.14976 297 ARG A O 1
ATOM 2174 N N . VAL A 1 301 ? 76.49887 -1.72558 7.64002 1.000 15.97348 298 VAL A N 1
ATOM 2175 C CA . VAL A 1 301 ? 77.15502 -2.97849 8.00443 1.000 15.87883 298 VAL A CA 1
ATOM 2176 C C . VAL A 1 301 ? 76.13299 -4.10157 8.10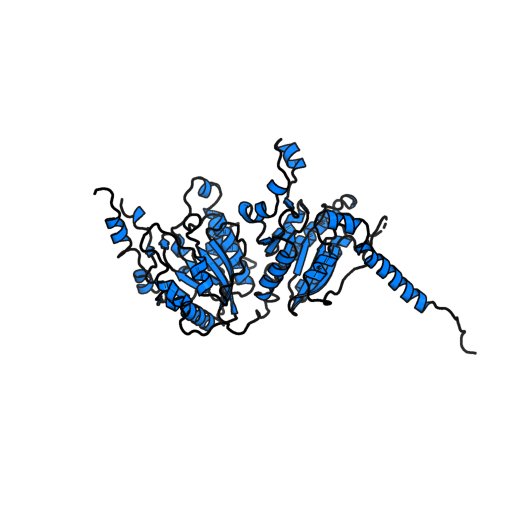164 1.000 14.64258 298 VAL A C 1
ATOM 2177 O O . VAL A 1 301 ? 76.30889 -5.18254 7.52453 1.000 15.23160 298 VAL A O 1
ATOM 2181 N N . VAL A 1 302 ? 75.06153 -3.85713 8.85879 1.000 13.46331 299 VAL A N 1
ATOM 2182 C CA . VAL A 1 302 ? 74.02533 -4.86943 9.06689 1.000 14.34875 299 VAL A CA 1
ATOM 2183 C C . VAL A 1 302 ? 73.49094 -5.37444 7.72849 1.000 14.48430 299 VAL A C 1
ATOM 2184 O O . VAL A 1 302 ? 73.40750 -6.58469 7.48333 1.000 14.41006 299 VAL A O 1
ATOM 2188 N N . ASN A 1 303 ? 73.13009 -4.44813 6.83483 1.000 15.36007 300 ASN A N 1
ATOM 2189 C CA . ASN A 1 303 ? 72.51063 -4.84780 5.57353 1.000 15.17903 300 ASN A CA 1
ATOM 2190 C C . ASN A 1 303 ? 73.47661 -5.61142 4.67309 1.000 16.00450 300 ASN A C 1
ATOM 2191 O O . ASN A 1 303 ? 73.03682 -6.40087 3.82952 1.000 17.75026 300 ASN A O 1
ATOM 2196 N N . ALA A 1 304 ? 74.78792 -5.37966 4.81721 1.000 14.80532 301 ALA A N 1
ATOM 2197 C CA . ALA A 1 304 ? 75.75769 -6.12978 4.02567 1.000 15.02713 301 ALA A CA 1
ATOM 2198 C C . ALA A 1 304 ? 75.81404 -7.59052 4.43703 1.000 15.59336 301 ALA A C 1
ATOM 2199 O O . ALA A 1 304 ? 76.12254 -8.45342 3.60666 1.000 16.39489 301 ALA A O 1
ATOM 2201 N N . VAL A 1 305 ? 75.50715 -7.89082 5.69809 1.000 14.91470 302 VAL A N 1
ATOM 2202 C CA . VAL A 1 305 ? 75.65392 -9.25151 6.21082 1.000 15.63699 302 VAL A CA 1
ATOM 2203 C C . VAL A 1 305 ? 74.39785 -10.09007 5.98987 1.000 15.24759 302 VAL A C 1
ATOM 2204 O O . VAL A 1 305 ? 74.49246 -11.28504 5.69426 1.000 14.73179 302 VAL A O 1
ATOM 2208 N N . ILE A 1 306 ? 73.20762 -9.49346 6.12784 1.000 15.47006 303 ILE A N 1
ATOM 2209 C CA . ILE A 1 306 ? 71.96446 -10.26000 6.15441 1.000 14.53367 303 ILE A CA 1
ATOM 2210 C C . ILE A 1 306 ? 71.41924 -10.46509 4.74660 1.000 16.92857 303 ILE A C 1
ATOM 2211 O O . ILE A 1 306 ? 71.67747 -9.68440 3.81379 1.000 16.81700 303 ILE A O 1
ATOM 2216 N N . ASP A 1 307 ? 70.63961 -11.54227 4.60725 1.000 16.46372 304 ASP A N 1
ATOM 2217 C CA . ASP A 1 307 ? 70.05197 -11.90724 3.32355 1.000 16.44918 304 ASP A CA 1
ATOM 2218 C C . ASP A 1 307 ? 69.20321 -10.76145 2.78166 1.000 16.43776 304 ASP A C 1
ATOM 2219 O O . ASP A 1 307 ? 68.39692 -10.16958 3.50761 1.000 16.14593 304 ASP A O 1
ATOM 2224 N N . ASP A 1 308 ? 69.40771 -10.43320 1.50484 1.000 17.21831 305 ASP A N 1
ATOM 2225 C CA . ASP A 1 308 ? 68.64233 -9.41610 0.78526 1.000 18.08738 305 ASP A CA 1
ATOM 2226 C C . ASP A 1 308 ? 68.76725 -8.02163 1.40202 1.000 18.97078 305 ASP A C 1
ATOM 2227 O O . ASP A 1 308 ? 68.02138 -7.10494 1.01484 1.000 18.43102 305 ASP A O 1
ATOM 2232 N N . GLY A 1 309 ? 69.69429 -7.81865 2.34109 1.000 17.96672 306 GLY A N 1
ATOM 2233 C CA . GLY A 1 309 ? 69.80068 -6.52318 2.99693 1.000 14.61615 306 GLY A CA 1
ATOM 2234 C C . GLY A 1 309 ? 68.53678 -6.07477 3.69577 1.000 17.77808 306 GLY A C 1
ATOM 2235 O O . GLY A 1 309 ? 68.28698 -4.86643 3.79811 1.000 19.07649 306 GLY A O 1
ATOM 2236 N N . GLU A 1 310 ? 67.74040 -7.01176 4.20807 1.000 17.40324 307 GLU A N 1
ATOM 2237 C CA . GLU A 1 310 ? 66.40362 -6.70869 4.72628 1.000 16.82929 307 GLU A CA 1
ATOM 2238 C C . GLU A 1 310 ? 66.34892 -6.99926 6.22001 1.000 16.91078 307 GLU A C 1
ATOM 2239 O O . GLU A 1 310 ? 66.28951 -8.16496 6.61922 1.000 17.03188 307 GLU A O 1
ATOM 2245 N N . LEU A 1 311 ? 66.32514 -5.94352 7.03499 1.000 15.94832 308 LEU A N 1
ATOM 2246 C CA . LEU A 1 311 ? 66.14126 -6.06195 8.48155 1.000 15.57873 308 LEU A CA 1
ATOM 2247 C C . LEU A 1 311 ? 64.72292 -5.63974 8.84282 1.000 14.44576 308 LEU A C 1
ATOM 2248 O O . LEU A 1 311 ? 64.31638 -4.50911 8.54570 1.000 16.20110 308 LEU A O 1
ATOM 2253 N N . THR A 1 312 ? 63.97364 -6.53688 9.48399 1.000 13.49520 309 THR A N 1
ATOM 2254 C CA . THR A 1 312 ? 62.62812 -6.22440 9.96918 1.000 15.35780 309 THR A CA 1
ATOM 2255 C C . THR A 1 312 ? 62.78420 -5.71502 11.39866 1.000 13.96018 309 THR A C 1
ATOM 2256 O O . THR A 1 312 ? 62.91245 -6.50147 12.33922 1.000 14.03614 309 THR A O 1
ATOM 2260 N N . GLN A 1 313 ? 62.78878 -4.39305 11.56693 1.000 14.00716 310 GLN A N 1
ATOM 2261 C CA . GLN A 1 313 ? 63.16740 -3.82505 12.85593 1.000 12.33786 310 GLN A CA 1
ATOM 2262 C C . GLN A 1 313 ? 62.03224 -3.88523 13.86683 1.000 14.22744 310 GLN A C 1
ATOM 2263 O O . GLN A 1 313 ? 60.85047 -3.86509 13.51629 1.000 14.77375 310 GLN A O 1
ATOM 2269 N N . PHE A 1 314 ? 62.42106 -3.99892 15.13852 1.000 13.86488 311 PHE A N 1
ATOM 2270 C CA . PHE A 1 314 ? 61.56750 -3.79072 16.30395 1.000 13.01975 311 PHE A CA 1
ATOM 2271 C C . PHE A 1 314 ? 62.00716 -2.48994 16.96665 1.000 13.19204 311 PHE A C 1
ATOM 2272 O O . PHE A 1 314 ? 63.20679 -2.26568 17.13633 1.000 14.37555 311 PHE A O 1
ATOM 2280 N N . HIS A 1 315 ? 61.05152 -1.64641 17.37604 1.000 13.42794 312 HIS A N 1
ATOM 2281 C CA . HIS A 1 315 ? 61.39054 -0.41969 18.11586 1.000 12.89584 312 HIS A CA 1
ATOM 2282 C C . HIS A 1 315 ? 62.26875 0.52573 17.28597 1.000 16.80862 312 HIS A C 1
ATOM 2283 O O . HIS A 1 315 ? 63.13080 1.23251 17.82644 1.000 14.43721 312 HIS A O 1
ATOM 2290 N N . GLN A 1 316 ? 62.06703 0.55778 15.95820 1.000 14.62770 313 GLN A N 1
ATOM 2291 C CA . GLN A 1 316 ? 62.93799 1.35118 15.09234 1.000 13.59783 313 GLN A CA 1
ATOM 2292 C C . GLN A 1 316 ? 63.02240 2.81012 15.53563 1.000 14.94149 313 GLN A C 1
ATOM 2293 O O . GLN A 1 316 ? 64.10443 3.40764 15.50348 1.000 17.35353 313 GLN A O 1
ATOM 2299 N N . LEU A 1 317 ? 61.89307 3.40740 15.92599 1.000 15.77061 314 LEU A N 1
ATOM 2300 C CA . LEU A 1 317 ? 61.86044 4.81983 16.30903 1.000 16.40107 314 LEU A CA 1
ATOM 2301 C C . LEU A 1 317 ? 62.19164 5.06408 17.77543 1.000 16.53567 314 LEU A C 1
ATOM 2302 O O . LEU A 1 317 ? 62.31615 6.22936 18.18068 1.000 17.45674 314 LEU A O 1
ATOM 2307 N N . PHE A 1 318 ? 62.32869 4.00467 18.57614 1.000 15.20189 315 PHE A N 1
ATOM 2308 C CA . PHE A 1 318 ? 62.59265 4.11602 20.00523 1.000 14.79269 315 PHE A CA 1
ATOM 2309 C C . PHE A 1 318 ? 64.07794 3.88053 20.22558 1.000 15.27024 315 PHE A C 1
ATOM 2310 O O . PHE A 1 318 ? 64.63496 2.94025 19.67057 1.000 14.93664 315 PHE A O 1
ATOM 2318 N N . ALA A 1 319 ? 64.72830 4.76226 20.97924 1.000 15.23324 316 ALA A N 1
ATOM 2319 C CA . ALA A 1 319 ? 66.14552 4.62031 21.29837 1.000 14.79844 316 ALA A CA 1
ATOM 2320 C C . ALA A 1 319 ? 66.98653 4.26176 20.06802 1.000 14.66702 316 ALA A C 1
ATOM 2321 O O . ALA A 1 319 ? 67.60745 3.19689 20.01670 1.000 13.94387 316 ALA A O 1
ATOM 2323 N N . PRO A 1 320 ? 67.02142 5.12973 19.04959 1.000 13.55373 317 PRO A N 1
ATOM 2324 C CA . PRO A 1 320 ? 67.70357 4.76876 17.80325 1.000 14.65103 317 PRO A CA 1
ATOM 2325 C C . PRO A 1 320 ? 69.21982 4.75743 17.90783 1.000 12.69713 317 PRO A C 1
ATOM 2326 O O . PRO A 1 320 ? 69.89115 4.50267 16.89652 1.000 15.63716 317 PRO A O 1
ATOM 2330 N N . ASN A 1 321 ? 69.77626 4.99482 19.10504 1.000 13.12611 318 ASN A N 1
ATOM 2331 C CA . ASN A 1 321 ? 71.18493 4.71997 19.35257 1.000 15.11159 318 ASN A CA 1
ATOM 2332 C C . ASN A 1 321 ? 71.49223 3.22269 19.39241 1.000 14.29378 318 ASN A C 1
ATOM 2333 O O . ASN A 1 321 ? 72.66723 2.84552 19.41983 1.000 13.63153 318 ASN A O 1
ATOM 2338 N N . VAL A 1 322 ? 70.47733 2.36128 19.34709 1.000 13.68835 319 VAL A N 1
ATOM 2339 C CA . VAL A 1 322 ? 70.70617 0.93926 19.12496 1.000 13.02527 319 VAL A CA 1
ATOM 2340 C C . VAL A 1 322 ? 69.68858 0.44480 18.10321 1.000 13.02965 319 VAL A C 1
ATOM 2341 O O . VAL A 1 322 ? 68.56800 0.96280 18.00922 1.000 14.30690 319 VAL A O 1
ATOM 2345 N N . ILE A 1 323 ? 70.10050 -0.54985 17.31995 1.000 13.01299 320 ILE A N 1
ATOM 2346 C CA . ILE A 1 323 ? 69.28028 -1.16592 16.27670 1.000 12.24306 320 ILE A CA 1
ATOM 2347 C C . ILE A 1 323 ? 68.91463 -2.57680 16.72157 1.000 13.36789 320 ILE A C 1
ATOM 2348 O O . ILE A 1 323 ? 69.79350 -3.32656 17.16035 1.000 13.92556 320 ILE A O 1
ATOM 2353 N N . CYS A 1 324 ? 67.63180 -2.94649 16.58962 1.000 13.14603 321 CYS A N 1
ATOM 2354 C CA . CYS A 1 324 ? 67.17687 -4.31798 16.82899 1.000 11.50018 321 CYS A CA 1
ATOM 2355 C C . CYS A 1 324 ? 66.26994 -4.77036 15.69769 1.000 14.36471 321 CYS A C 1
ATOM 2356 O O . CYS A 1 324 ? 65.41802 -4.00309 15.25285 1.000 15.21193 321 CYS A O 1
ATOM 2359 N N . GLY A 1 325 ? 66.41119 -6.01776 15.25605 1.000 12.67934 322 GLY A N 1
ATOM 2360 C CA . GLY A 1 325 ? 65.43573 -6.53865 14.29574 1.000 12.37068 322 GLY A CA 1
ATOM 2361 C C . GLY A 1 325 ? 65.71149 -7.97086 13.88517 1.000 13.58584 322 GLY A C 1
ATOM 2362 O O . GLY A 1 325 ? 66.77496 -8.53610 14.15929 1.000 13.44041 322 GLY A O 1
ATOM 2363 N N . LEU A 1 326 ? 64.71700 -8.55514 13.21508 1.000 12.78419 323 LEU A N 1
ATOM 2364 C CA . LEU A 1 326 ? 64.83078 -9.90782 12.67144 1.000 12.86561 323 LEU A CA 1
ATOM 2365 C C . LEU A 1 326 ? 65.30774 -9.87688 11.21958 1.000 14.53742 323 LEU A C 1
ATOM 2366 O O . LEU A 1 326 ? 64.93572 -8.99138 10.43570 1.000 14.21569 323 LEU A O 1
ATOM 2371 N N . ALA A 1 327 ? 66.12752 -10.86214 10.86495 1.000 12.88271 324 ALA A N 1
ATOM 2372 C CA . ALA A 1 327 ? 66.67739 -11.01096 9.52069 1.000 12.22005 324 ALA A CA 1
ATOM 2373 C C . ALA A 1 327 ? 66.94695 -12.49012 9.27627 1.000 13.56493 324 ALA A C 1
ATOM 2374 O O . ALA A 1 327 ? 66.56256 -13.34898 10.07835 1.000 13.43153 324 ALA A O 1
ATOM 2376 N N . ARG A 1 328 ? 67.61266 -12.79029 8.16429 1.000 14.44446 325 ARG A N 1
ATOM 2377 C CA . ARG A 1 328 ? 68.11503 -14.13412 7.91113 1.000 13.75007 325 ARG A CA 1
ATOM 2378 C C . ARG A 1 328 ? 69.55781 -14.07753 7.44106 1.000 16.25276 325 ARG A C 1
ATOM 2379 O O . ARG A 1 328 ? 69.99097 -13.10450 6.81957 1.000 13.98242 325 ARG A O 1
ATOM 2387 N N . VAL A 1 329 ? 70.30150 -15.13505 7.76061 1.000 15.00041 326 VAL A N 1
ATOM 2388 C CA . VAL A 1 329 ? 71.62485 -15.37365 7.19545 1.000 15.08261 326 VAL A CA 1
ATOM 2389 C C . VAL A 1 329 ? 71.59958 -16.77413 6.60669 1.000 15.73074 326 VAL A C 1
ATOM 2390 O O . VAL A 1 329 ? 71.35159 -17.75020 7.32898 1.000 15.00000 326 VAL A O 1
ATOM 2394 N N . GLU A 1 330 ? 71.82680 -16.87010 5.29621 1.000 15.74123 327 GLU A N 1
ATOM 2395 C CA . GLU A 1 330 ? 71.80624 -18.15163 4.58404 1.000 16.14670 327 GLU A CA 1
ATOM 2396 C C . GLU A 1 330 ? 70.49068 -18.89328 4.82805 1.000 16.78540 327 GLU A C 1
ATOM 2397 O O . GLU A 1 330 ? 70.45181 -20.11717 4.96704 1.000 17.10244 327 GLU A O 1
ATOM 2403 N N . GLY A 1 331 ? 69.39854 -18.13448 4.88186 1.000 15.57204 328 GLY A N 1
ATOM 2404 C CA . GLY A 1 331 ? 68.06847 -18.70663 4.97343 1.000 15.28450 328 GLY A CA 1
ATOM 2405 C C . GLY A 1 331 ? 67.58978 -19.03394 6.36939 1.000 15.69005 328 GLY A C 1
ATOM 2406 O O . GLY A 1 331 ? 66.45269 -19.49805 6.51668 1.000 15.76385 328 GLY A O 1
AT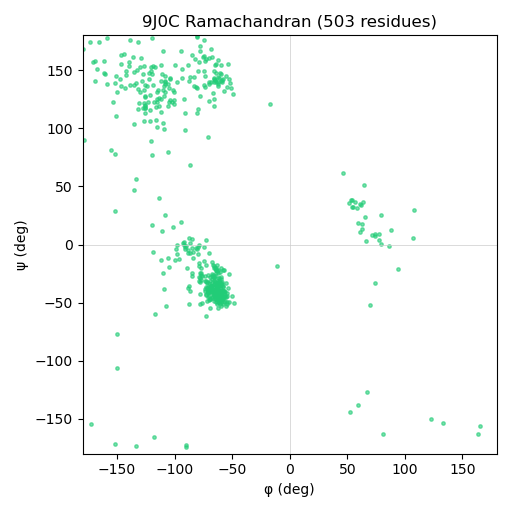OM 2407 N N . HIS A 1 332 ? 68.41069 -18.80937 7.39394 1.000 15.00722 329 HIS A N 1
ATOM 2408 C CA . HIS A 1 332 ? 68.05289 -19.07328 8.78216 1.000 13.83576 329 HIS A CA 1
ATOM 2409 C C . HIS A 1 332 ? 67.83872 -17.76107 9.52686 1.000 13.51004 329 HIS A C 1
ATOM 2410 O O . HIS A 1 332 ? 68.63155 -16.82758 9.39096 1.000 15.05924 329 HIS A O 1
ATOM 2417 N N . SER A 1 333 ? 66.79662 -17.71405 10.35558 1.000 12.41518 330 SER A N 1
ATOM 2418 C CA . SER A 1 333 ? 66.51302 -16.51461 11.13937 1.000 13.60950 330 SER A CA 1
ATOM 2419 C C . SER A 1 333 ? 67.64465 -16.16635 12.10346 1.000 14.76814 330 SER A C 1
ATOM 2420 O O . SER A 1 333 ? 68.28051 -17.04277 12.70195 1.000 15.67438 330 SER A O 1
ATOM 2423 N N . VAL A 1 334 ? 67.87231 -14.86120 12.25238 1.000 13.52627 331 VAL A N 1
ATOM 2424 C CA . VAL A 1 334 ? 68.76792 -14.28320 13.24933 1.000 12.28905 331 VAL A CA 1
ATOM 2425 C C . VAL A 1 334 ? 68.09844 -13.02785 13.79118 1.000 14.46435 331 VAL A C 1
ATOM 2426 O O . VAL A 1 334 ? 67.26887 -12.40591 13.11937 1.000 15.13743 331 VAL A O 1
ATOM 2430 N N . GLY A 1 335 ? 68.43859 -12.66857 15.02608 1.000 12.90725 332 GLY A N 1
ATOM 2431 C CA . GLY A 1 335 ? 68.07793 -11.36993 15.59293 1.000 12.07804 332 GLY A CA 1
ATOM 2432 C C . GLY A 1 335 ? 69.33018 -10.51297 15.69775 1.000 14.54765 332 GLY A C 1
ATOM 2433 O O . GLY A 1 335 ? 70.35836 -10.97821 16.17244 1.000 16.29664 332 GLY A O 1
ATOM 2434 N N . VAL A 1 336 ? 69.23630 -9.27137 15.22002 1.000 12.86723 333 VAL A N 1
ATOM 2435 C CA . VAL A 1 336 ? 70.38546 -8.36536 15.15974 1.000 11.74356 333 VAL A CA 1
ATOM 2436 C C . VAL A 1 336 ? 70.27046 -7.33065 16.27058 1.000 13.46614 333 VAL A C 1
ATOM 2437 O O . VAL A 1 336 ? 69.19734 -6.75712 16.48322 1.000 13.62528 333 VAL A O 1
ATOM 2441 N N . VAL A 1 337 ? 71.37665 -7.09109 16.97696 1.000 12.98276 334 VAL A N 1
ATOM 2442 C CA . VAL A 1 337 ? 71.51908 -5.98601 17.92394 1.000 11.52455 334 VAL A CA 1
ATOM 2443 C C . VAL A 1 337 ? 72.76279 -5.20478 17.52153 1.000 11.61640 334 VAL A C 1
ATOM 2444 O O . VAL A 1 337 ? 73.82759 -5.80146 17.36220 1.000 13.11570 334 VAL A O 1
ATOM 2448 N N . ALA A 1 338 ? 72.64101 -3.88111 17.35105 1.000 12.40157 335 ALA A N 1
ATOM 2449 C CA . ALA A 1 338 ? 73.79086 -3.12254 16.85464 1.000 12.89027 335 ALA A CA 1
ATOM 2450 C C . ALA A 1 338 ? 73.79597 -1.68917 17.37348 1.000 11.88123 335 ALA A C 1
ATOM 2451 O O . ALA A 1 338 ? 72.78068 -0.99344 17.28009 1.000 13.46078 335 ALA A O 1
ATOM 2453 N N . ASN A 1 339 ? 74.94238 -1.24268 17.89754 1.000 12.50390 336 ASN A N 1
ATOM 2454 C CA . ASN A 1 339 ? 75.09480 0.17343 18.23770 1.000 12.72175 336 ASN A CA 1
ATOM 2455 C C . ASN A 1 339 ? 75.04482 1.02549 16.97148 1.000 12.84560 336 ASN A C 1
ATOM 2456 O O . ASN A 1 339 ? 75.61169 0.65691 15.94085 1.000 14.72800 336 ASN A O 1
ATOM 2461 N N . GLN A 1 340 ? 74.39757 2.18924 17.06309 1.000 14.04054 337 GLN A N 1
ATOM 2462 C CA . GLN A 1 340 ? 74.22625 3.08864 15.91527 1.000 13.03126 337 GLN A CA 1
ATOM 2463 C C . GLN A 1 340 ? 74.95844 4.40817 16.14555 1.000 13.42279 337 GLN A C 1
ATOM 2464 O O . GLN A 1 340 ? 74.45935 5.28041 16.87672 1.000 14.03511 337 GLN A O 1
ATOM 2470 N N . PRO A 1 341 ? 76.13915 4.59152 15.54596 1.000 14.69847 338 PRO A N 1
ATOM 2471 C CA . PRO A 1 341 ? 76.92405 5.81586 15.78687 1.000 14.94091 338 PRO A CA 1
ATOM 2472 C C . PRO A 1 341 ? 76.21702 7.10767 15.41328 1.000 17.67630 338 PRO A C 1
ATOM 2473 O O . PRO A 1 341 ? 76.60815 8.17171 15.92564 1.000 18.49137 338 PRO A O 1
ATOM 2477 N N . THR A 1 342 ? 75.19171 7.06143 14.56065 1.000 16.95222 339 THR A N 1
ATOM 2478 C CA . THR A 1 342 ? 74.55529 8.29406 14.09907 1.000 17.12710 339 THR A CA 1
ATOM 2479 C C . THR A 1 342 ? 73.54647 8.86658 15.09476 1.000 20.47172 339 THR A C 1
ATOM 2480 O O . THR A 1 342 ? 72.99279 9.94152 14.83566 1.000 21.48740 339 THR A O 1
ATOM 2484 N N . HIS A 1 343 ? 73.28883 8.19572 16.22041 1.000 17.08650 340 HIS A N 1
ATOM 2485 C CA . HIS A 1 343 ? 72.38539 8.71451 17.24578 1.000 17.21889 340 HIS A CA 1
ATOM 2486 C C . HIS A 1 343 ? 73.06537 8.61937 18.60496 1.000 20.42254 340 HIS A C 1
ATOM 2487 O O . HIS A 1 343 ? 73.42961 7.52462 19.04293 1.000 16.93701 340 HIS A O 1
ATOM 2494 N N . LEU A 1 344 ? 73.21831 9.76134 19.27979 1.000 19.69863 341 LEU A N 1
ATOM 2495 C CA . LEU A 1 344 ? 73.82286 9.81948 20.61535 1.000 19.09631 341 LEU A CA 1
ATOM 2496 C C . LEU A 1 344 ? 75.20211 9.15895 20.64178 1.000 18.94737 341 LEU A C 1
ATOM 2497 O O . LEU A 1 344 ? 75.61023 8.57704 21.65784 1.000 20.90208 341 LEU A O 1
ATOM 2502 N N . ALA A 1 345 ? 75.92733 9.25208 19.52177 1.000 18.37775 342 ALA A N 1
ATOM 2503 C CA . ALA A 1 345 ? 77.26726 8.69427 19.34669 1.000 18.80088 342 ALA A CA 1
ATOM 2504 C C . ALA A 1 345 ? 77.30676 7.18357 19.54351 1.000 19.29709 342 ALA A C 1
ATOM 2505 O O . ALA A 1 345 ? 78.37765 6.61872 19.74188 1.000 19.40467 342 ALA A O 1
ATOM 2507 N N . GLY A 1 346 ? 76.15717 6.51533 19.46131 1.000 17.46602 343 GLY A N 1
ATOM 2508 C CA . GLY A 1 346 ? 76.11812 5.08645 19.70514 1.000 16.31650 343 GLY A CA 1
ATOM 2509 C C . GLY A 1 346 ? 76.24363 4.69245 21.15764 1.000 15.78245 343 GLY A C 1
ATOM 2510 O O . GLY A 1 346 ? 76.38186 3.49660 21.45041 1.000 15.93559 343 GLY A O 1
ATOM 2511 N N . ALA A 1 347 ? 76.21904 5.65534 22.07431 1.000 15.91850 344 ALA A N 1
ATOM 2512 C CA . ALA A 1 347 ? 76.31907 5.34426 23.49421 1.000 16.23508 344 ALA A CA 1
ATOM 2513 C C . ALA A 1 347 ? 75.09607 4.56968 23.96544 1.000 15.85808 344 ALA A C 1
ATOM 2514 O O . ALA A 1 347 ? 73.98210 4.75151 23.46462 1.000 18.12734 344 ALA A O 1
ATOM 2516 N N . LEU A 1 348 ? 75.31526 3.71265 24.95700 1.000 15.79151 345 LEU A N 1
ATOM 2517 C CA . LEU A 1 348 ? 74.22003 3.03484 25.63701 1.000 16.07095 345 LEU A CA 1
ATOM 2518 C C . LEU A 1 348 ? 73.60266 3.95134 26.68209 1.000 17.71401 345 LEU A C 1
ATOM 2519 O O . LEU A 1 348 ? 74.31077 4.61694 27.44133 1.000 21.87149 345 LEU A O 1
ATOM 2524 N N . ASP A 1 349 ? 72.27137 3.97980 26.72170 1.000 14.64959 346 ASP A N 1
ATOM 2525 C CA . ASP A 1 349 ? 71.55252 4.70136 27.76558 1.000 14.24161 346 ASP A CA 1
ATOM 2526 C C . ASP A 1 349 ? 70.43850 3.81260 28.30278 1.000 15.80779 346 ASP A C 1
ATOM 2527 O O . ASP A 1 349 ? 70.36169 2.63552 27.94134 1.000 14.62519 346 ASP A O 1
ATOM 2532 N N . ILE A 1 350 ? 69.59233 4.35994 29.17826 1.000 13.59371 347 ILE A N 1
ATOM 2533 C CA . ILE A 1 350 ? 68.48604 3.58761 29.75205 1.000 12.91531 347 ILE A CA 1
ATOM 2534 C C . ILE A 1 350 ? 67.61346 2.99573 28.65113 1.000 14.67461 347 ILE A C 1
ATOM 2535 O O . ILE A 1 350 ? 67.34662 1.78599 28.62443 1.000 13.64232 347 ILE A O 1
ATOM 2540 N N . ASP A 1 351 ? 67.14476 3.84260 27.72657 1.000 13.30264 348 ASP A N 1
ATOM 2541 C CA . ASP A 1 351 ? 66.14990 3.38122 26.75651 1.000 14.37725 348 ASP A CA 1
ATOM 2542 C C . ASP A 1 351 ? 66.72485 2.32605 25.81522 1.000 13.78522 348 ASP A C 1
ATOM 2543 O O . ASP A 1 351 ? 66.05510 1.32855 25.52115 1.000 14.09850 348 ASP A O 1
ATOM 2548 N N . ALA A 1 352 ? 67.95243 2.52645 25.31558 1.000 13.25383 349 ALA A N 1
ATOM 2549 C CA . ALA A 1 352 ? 68.54159 1.53727 24.41733 1.000 13.01343 349 ALA A CA 1
ATOM 2550 C C . ALA A 1 352 ? 68.80415 0.23190 25.14662 1.000 12.89214 349 ALA A C 1
ATOM 2551 O O . ALA A 1 352 ? 68.65414 -0.85063 24.56170 1.000 13.63606 349 ALA A O 1
ATOM 2553 N N . SER A 1 353 ? 69.16405 0.30895 26.42794 1.000 13.59166 350 SER A N 1
ATOM 2554 C CA . SER A 1 353 ? 69.38177 -0.91309 27.19515 1.000 15.08785 350 SER A CA 1
ATOM 2555 C C . SER A 1 353 ? 68.09480 -1.71861 27.32944 1.000 13.12322 350 SER A C 1
ATOM 2556 O O . SER A 1 353 ? 68.11261 -2.94733 27.18253 1.000 13.14929 350 SER A O 1
ATOM 2559 N N . GLU A 1 354 ? 66.96818 -1.05079 27.59674 1.000 14.01017 351 GLU A N 1
ATOM 2560 C CA . GLU A 1 354 ? 65.70063 -1.76829 27.74637 1.000 14.08787 351 GLU A CA 1
ATOM 2561 C C . GLU A 1 354 ? 65.18697 -2.27290 26.40302 1.000 14.49837 351 GLU A C 1
ATOM 2562 O O . GLU A 1 354 ? 64.62322 -3.37216 26.31910 1.000 14.12111 351 GLU A O 1
ATOM 2568 N N . LYS A 1 355 ? 65.38995 -1.49546 25.33621 1.000 13.82829 352 LYS A N 1
ATOM 2569 C CA . LYS A 1 355 ? 65.01965 -1.94803 23.99696 1.000 12.89468 352 LYS A CA 1
ATOM 2570 C C . LYS A 1 355 ? 65.77260 -3.21772 23.60291 1.000 14.14713 352 LYS A C 1
ATOM 2571 O O . LYS A 1 355 ? 65.16546 -4.21007 23.16888 1.000 13.87940 352 LYS A O 1
ATOM 2577 N N . ALA A 1 356 ? 67.10408 -3.20191 23.73696 1.000 12.56779 353 ALA A N 1
ATOM 2578 C CA . ALA A 1 356 ? 67.89300 -4.36126 23.33535 1.000 11.05772 353 ALA A CA 1
ATOM 2579 C C . ALA A 1 356 ? 67.66611 -5.54435 24.26962 1.000 12.70850 353 ALA A C 1
ATOM 2580 O O . ALA A 1 356 ? 67.62522 -6.69465 23.81656 1.000 12.51133 353 ALA A O 1
ATOM 2582 N N . ALA A 1 357 ? 67.52353 -5.28178 25.57050 1.000 12.90283 354 ALA A N 1
ATOM 2583 C CA . ALA A 1 357 ? 67.32828 -6.36952 26.52817 1.000 12.75501 354 ALA A CA 1
ATOM 2584 C C . ALA A 1 357 ? 66.10172 -7.19394 26.17265 1.000 12.60034 354 ALA A C 1
ATOM 2585 O O . ALA A 1 357 ? 66.17358 -8.42631 26.08989 1.000 12.22593 354 ALA A O 1
ATOM 2587 N N . ARG A 1 358 ? 64.95575 -6.53685 25.95870 1.000 12.96636 355 ARG A N 1
ATOM 2588 C CA . ARG A 1 358 ? 63.75117 -7.32359 25.71258 1.000 12.13709 355 ARG A CA 1
ATOM 2589 C C . ARG A 1 358 ? 63.82618 -8.03089 24.37038 1.000 11.75941 355 ARG A C 1
ATOM 2590 O O . ARG A 1 358 ? 63.36566 -9.17158 24.24100 1.000 11.94326 355 ARG A O 1
ATOM 2598 N N . PHE A 1 359 ? 64.42470 -7.38753 23.36224 1.000 12.26504 356 PHE A N 1
ATOM 2599 C CA . PHE A 1 359 ? 64.56341 -8.05165 22.07377 1.000 12.80716 356 PHE A CA 1
ATOM 2600 C C . PHE A 1 359 ? 65.40181 -9.32570 22.18722 1.000 12.05595 356 PHE A C 1
ATOM 2601 O O . PHE A 1 359 ? 65.05763 -10.35645 21.59688 1.000 12.23164 356 PHE A O 1
ATOM 2609 N N . ILE A 1 360 ? 66.51772 -9.26561 22.91547 1.000 11.96418 357 ILE A N 1
ATOM 2610 C CA . ILE A 1 360 ? 67.36028 -10.45129 23.09503 1.000 11.90774 357 ILE A CA 1
ATOM 2611 C C . ILE A 1 360 ? 66.59648 -11.55715 23.81522 1.000 12.44339 357 ILE A C 1
ATOM 2612 O O . ILE A 1 360 ? 66.63771 -12.72402 23.41019 1.000 13.55712 357 ILE A O 1
ATOM 2617 N N . ARG A 1 361 ? 65.88813 -11.21281 24.89166 1.000 10.85947 358 ARG A N 1
ATOM 2618 C CA . ARG A 1 361 ? 65.14343 -12.23658 25.62205 1.000 11.30413 358 ARG A CA 1
ATOM 2619 C C . ARG A 1 361 ? 64.05902 -12.86672 24.74730 1.000 13.12385 358 ARG A C 1
ATOM 2620 O O . ARG A 1 361 ? 63.84129 -14.08604 24.79333 1.000 12.63282 358 ARG A O 1
ATOM 2628 N N . PHE A 1 362 ? 63.38463 -12.05501 23.92902 1.000 12.25544 359 PHE A N 1
ATOM 2629 C CA . PHE A 1 362 ? 62.38009 -12.58166 23.00497 1.000 11.74264 359 PHE A CA 1
ATOM 2630 C C . PHE A 1 362 ? 63.00471 -13.54505 22.00001 1.000 12.92889 359 PHE A C 1
ATOM 2631 O O . PHE A 1 362 ? 62.50291 -14.65880 21.79624 1.000 12.79806 359 PHE A O 1
ATOM 2639 N N . CYS A 1 363 ? 64.10807 -13.13917 21.36605 1.000 11.85677 360 CYS A N 1
ATOM 2640 C CA . CYS A 1 363 ? 64.81070 -14.04253 20.45216 1.000 12.37580 360 CYS A CA 1
ATOM 2641 C C . CYS A 1 363 ? 65.20572 -15.33282 21.15197 1.000 12.88444 360 CYS A C 1
ATOM 2642 O O . CYS A 1 363 ? 64.97686 -16.43014 20.62794 1.000 13.30584 360 CYS A O 1
ATOM 2645 N N . ASP A 1 364 ? 65.81875 -15.22359 22.33485 1.000 12.66438 361 ASP A N 1
ATOM 2646 C CA . ASP A 1 364 ? 66.28034 -16.42901 23.01644 1.000 13.03084 361 ASP A CA 1
ATOM 2647 C C . ASP A 1 364 ? 65.11289 -17.35281 23.35489 1.000 12.89821 361 ASP A C 1
ATOM 2648 O O . ASP A 1 364 ? 65.21913 -18.57534 23.20215 1.000 13.23707 361 ASP A O 1
ATOM 2653 N N . ALA A 1 365 ? 63.97949 -16.78248 23.77917 1.000 12.30083 362 ALA A N 1
ATOM 2654 C CA . ALA A 1 365 ? 62.83266 -17.61801 24.13554 1.000 11.62198 362 ALA A CA 1
ATOM 2655 C C . ALA A 1 365 ? 62.34286 -18.43454 22.95097 1.000 12.30860 362 ALA A C 1
ATOM 2656 O O . ALA A 1 365 ? 61.85560 -19.56162 23.12978 1.000 13.23919 362 ALA A O 1
ATOM 2658 N N . PHE A 1 366 ? 62.46512 -17.89432 21.73229 1.000 12.54326 363 PHE A N 1
ATOM 2659 C CA . PHE A 1 366 ? 61.96429 -18.56316 20.53864 1.000 11.80425 363 PHE A CA 1
ATOM 2660 C C . PHE A 1 366 ? 63.09439 -19.10722 19.66693 1.000 14.00665 363 PHE A C 1
ATOM 2661 O O . PHE A 1 366 ? 62.92226 -19.30341 18.46386 1.000 14.24315 363 PHE A O 1
ATOM 2669 N N . HIS A 1 367 ? 64.24539 -19.38240 20.29542 1.000 12.97862 364 HIS A N 1
ATOM 2670 C CA . HIS A 1 367 ? 65.35821 -20.11990 19.68859 1.000 14.25768 364 HIS A CA 1
ATOM 2671 C C . HIS A 1 367 ? 65.92713 -19.42858 18.45041 1.000 14.89873 364 HIS A C 1
ATOM 2672 O O . HIS A 1 367 ? 66.36576 -20.09794 17.50935 1.000 15.86815 364 HIS A O 1
ATOM 2679 N N . VAL A 1 368 ? 65.94525 -18.09815 18.44135 1.000 12.66421 365 VAL A N 1
ATOM 2680 C CA . VAL A 1 368 ? 66.50727 -17.30865 17.34422 1.000 13.62571 365 VAL A CA 1
ATOM 2681 C C . VAL A 1 368 ? 67.89927 -16.83280 17.75625 1.000 13.50016 365 VAL A C 1
ATOM 2682 O O . VAL A 1 368 ? 68.02381 -16.13445 18.77718 1.000 13.10108 365 VAL A O 1
ATOM 2686 N N . PRO A 1 369 ? 68.95910 -17.18111 17.01227 1.000 11.08413 366 PRO A N 1
ATOM 2687 C CA . PRO A 1 369 ? 70.31361 -16.71830 17.37090 1.000 11.71086 366 PRO A CA 1
ATOM 2688 C C . PRO A 1 369 ? 70.40997 -15.20044 17.37949 1.000 12.91059 366 PRO A C 1
ATOM 2689 O O . PRO A 1 369 ? 69.68891 -14.51182 16.65981 1.000 14.04115 366 PRO A O 1
ATOM 2693 N N . VAL A 1 370 ? 71.35368 -14.67888 18.15996 1.000 11.37335 367 VAL A N 1
ATOM 2694 C CA . VAL A 1 370 ? 71.54056 -13.23496 18.28858 1.000 12.38799 367 VAL A CA 1
ATOM 2695 C C . VAL A 1 370 ? 72.90260 -12.85518 17.71623 1.000 12.92671 367 VAL A C 1
ATOM 2696 O O . VAL A 1 370 ? 73.93621 -13.40058 18.12641 1.000 12.57752 367 VAL A O 1
ATOM 2700 N N . LEU A 1 371 ? 72.88544 -11.91024 16.77385 1.000 12.25902 368 LEU A N 1
ATOM 2701 C CA . LEU A 1 371 ? 74.05560 -11.38381 16.07832 1.000 11.85681 368 LEU A CA 1
ATOM 2702 C C . LEU A 1 371 ? 74.23023 -9.92598 16.49203 1.000 12.95299 368 LEU A C 1
ATOM 2703 O O . LEU A 1 371 ? 73.32602 -9.10711 16.27257 1.000 13.23430 368 LEU A O 1
ATOM 2708 N N . THR A 1 372 ? 75.37457 -9.60299 17.10002 1.000 12.03193 369 THR A N 1
ATOM 2709 C CA . THR A 1 372 ? 75.61917 -8.27802 17.67081 1.000 12.47701 369 THR A CA 1
ATOM 2710 C C . THR A 1 372 ? 76.73678 -7.58089 16.90538 1.000 13.15339 369 THR A C 1
ATOM 2711 O O . THR A 1 372 ? 77.77667 -8.18799 16.64241 1.000 13.52009 369 THR A O 1
ATOM 2715 N N . PHE A 1 373 ? 76.51984 -6.31310 16.54633 1.000 13.80683 370 PHE A N 1
ATOM 2716 C CA . PHE A 1 373 ? 77.55708 -5.46011 15.96669 1.000 13.20290 370 PHE A CA 1
ATOM 2717 C C . PHE A 1 373 ? 77.88764 -4.33352 16.93772 1.000 11.95637 370 PHE A C 1
ATOM 2718 O O . PHE A 1 373 ? 76.99449 -3.59159 17.35889 1.000 13.60290 370 PHE A O 1
ATOM 2726 N N . VAL A 1 374 ? 79.16946 -4.19170 17.28241 1.000 12.32053 371 VAL A N 1
ATOM 2727 C CA . VAL A 1 374 ? 79.59767 -3.35866 18.40668 1.000 12.99849 371 VAL A CA 1
ATOM 2728 C C . VAL A 1 374 ? 80.37245 -2.14070 17.91056 1.000 13.54403 371 VAL A C 1
ATOM 2729 O O . VAL A 1 374 ? 81.39657 -2.27486 17.22615 1.000 15.10846 371 VAL A O 1
ATOM 2733 N N . ASP A 1 375 ? 79.91208 -0.95579 18.31682 1.000 13.05471 372 ASP A N 1
ATOM 2734 C CA . ASP A 1 375 ? 80.64112 0.30767 18.14085 1.000 13.62525 372 ASP A CA 1
ATOM 2735 C C . ASP A 1 375 ? 80.11697 1.23072 19.24006 1.000 13.24082 372 ASP A C 1
ATOM 2736 O O . ASP A 1 375 ? 79.22217 2.05610 19.03670 1.000 16.22812 372 ASP A O 1
ATOM 2741 N N . VAL A 1 376 ? 80.65787 1.06294 20.44760 1.000 13.34915 373 VAL A N 1
ATOM 2742 C CA . VAL A 1 376 ? 80.06935 1.64201 21.64597 1.000 14.63136 373 VAL A CA 1
ATOM 2743 C C . VAL A 1 376 ? 81.11202 2.46775 22.40663 1.000 15.02895 373 VAL A C 1
ATOM 2744 O O . VAL A 1 376 ? 82.18171 1.94744 22.74325 1.000 15.72148 373 VAL A O 1
ATOM 2748 N N . PRO A 1 377 ? 80.87346 3.76308 22.64016 1.000 14.98987 374 PRO A N 1
ATOM 2749 C CA . PRO A 1 377 ? 81.85681 4.57815 23.37947 1.000 16.46319 374 PRO A CA 1
ATOM 2750 C C . PRO A 1 377 ? 81.79441 4.35300 24.87107 1.000 20.44764 374 PRO A C 1
ATOM 2751 O O . PRO A 1 377 ? 82.73569 4.72982 25.58634 1.000 19.70723 374 PRO A O 1
ATOM 2755 N N . GLY A 1 378 ? 80.71764 3.74348 25.35126 1.000 17.27823 375 GLY A N 1
ATOM 2756 C CA . GLY A 1 378 ? 80.42813 3.69170 26.76612 1.000 18.00944 375 GLY A CA 1
ATOM 2757 C C . GLY A 1 378 ? 78.98032 4.06015 26.98261 1.000 18.67601 375 GLY A C 1
ATOM 2758 O O . GLY A 1 378 ? 78.14901 3.87282 26.08295 1.000 16.90569 375 GLY A O 1
ATOM 2759 N N . PHE A 1 379 ? 78.65822 4.58534 28.16047 1.000 18.02696 376 PHE A N 1
ATOM 2760 C CA . PHE A 1 379 ? 77.28787 4.95121 28.47767 1.000 19.02110 376 PHE A CA 1
ATOM 2761 C C . PHE A 1 379 ? 77.05990 6.44637 28.31290 1.000 19.64430 376 PHE A C 1
ATOM 2762 O O . PHE A 1 379 ? 77.99333 7.25243 28.38218 1.000 21.74425 376 PHE A O 1
ATOM 2770 N N . LEU A 1 380 ? 75.80421 6.80595 28.06549 1.000 17.82551 377 LEU A N 1
ATOM 2771 C CA . LEU A 1 380 ? 75.45130 8.20581 27.86198 1.000 20.91547 377 LEU A CA 1
ATOM 2772 C C . LEU A 1 380 ? 75.64638 9.00163 29.14576 1.000 22.43347 377 LEU A C 1
ATOM 2773 O O . LEU A 1 380 ? 75.15265 8.61699 30.21018 1.000 21.02613 377 LEU A O 1
ATOM 2778 N N . THR A 1 381 ? 76.33843 10.13712 29.03755 1.000 23.73265 378 THR A N 1
ATOM 2779 C CA . THR A 1 381 ? 76.56514 11.01749 30.17725 1.000 26.33321 378 THR A CA 1
ATOM 2780 C C . THR A 1 381 ? 75.47613 12.07932 30.26512 1.000 31.53036 378 THR A C 1
ATOM 2781 O O . THR A 1 381 ? 75.23379 12.79914 29.28888 1.000 35.18588 378 THR A O 1
ATOM 2785 N N . SER A 1 382 ? 74.81990 12.16300 31.42731 1.000 31.95633 379 SER A N 1
ATOM 2786 C CA . SER A 1 382 ? 73.90448 13.25062 31.77811 1.000 36.09708 379 SER A CA 1
ATOM 2787 C C . SER A 1 382 ? 73.52567 13.10990 33.25143 1.000 38.18411 379 SER A C 1
ATOM 2788 O O . SER A 1 382 ? 73.63641 12.02623 33.83050 1.000 37.54763 379 SER A O 1
ATOM 2791 N N . MET A 1 383 ? 73.10205 14.22791 33.86437 1.000 45.21190 380 MET A N 1
AT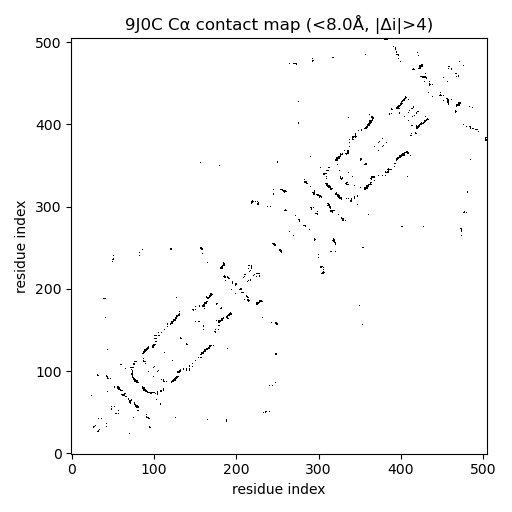OM 2792 C CA . MET A 1 383 ? 72.65121 14.17105 35.25761 1.000 43.76227 380 MET A CA 1
ATOM 2793 C C . MET A 1 383 ? 71.44050 13.26090 35.40804 1.000 42.55265 380 MET A C 1
ATOM 2794 O O . MET A 1 383 ? 71.27374 12.59138 36.44028 1.000 39.58152 380 MET A O 1
ATOM 2799 N N . GLU A 1 384 ? 70.61303 13.19508 34.37160 1.000 33.23352 381 GLU A N 1
ATOM 2800 C CA . GLU A 1 384 ? 69.34008 12.50142 34.43804 1.000 29.03316 381 GLU A CA 1
ATOM 2801 C C . GLU A 1 384 ? 69.47518 10.98403 34.35213 1.000 20.54987 381 GLU A C 1
ATOM 2802 O O . GLU A 1 384 ? 68.59405 10.27662 34.84586 1.000 19.66477 381 GLU A O 1
ATOM 2808 N N . GLN A 1 385 ? 70.54851 10.46380 33.74991 1.000 19.87212 382 GLN A N 1
ATOM 2809 C CA . GLN A 1 385 ? 70.66432 9.01130 33.59536 1.000 18.95142 382 GLN A CA 1
ATOM 2810 C C . GLN A 1 385 ? 70.74076 8.30759 34.94854 1.000 20.64981 382 GLN A C 1
ATOM 2811 O O . GLN A 1 385 ? 70.07809 7.28246 35.16930 1.000 17.18612 382 GLN A O 1
ATOM 2817 N N . GLU A 1 386 ? 71.54139 8.83649 35.87237 1.000 21.37824 383 GLU A N 1
ATOM 2818 C CA . GLU A 1 386 ? 71.62322 8.22134 37.19147 1.000 18.45108 383 GLU A CA 1
ATOM 2819 C C . GLU A 1 386 ? 70.28734 8.33104 37.92795 1.000 20.05627 383 GLU A C 1
ATOM 2820 O O . GLU A 1 386 ? 69.75405 7.33175 38.43248 1.000 19.88300 383 GLU A O 1
ATOM 2826 N N . ARG A 1 387 ? 69.70737 9.53555 37.94410 1.000 18.85183 384 ARG A N 1
ATOM 2827 C CA . ARG A 1 387 ? 68.43760 9.79312 38.61763 1.000 19.98936 384 ARG A CA 1
ATOM 2828 C C . ARG A 1 387 ? 67.31870 8.89308 38.10002 1.000 19.68678 384 ARG A C 1
ATOM 2829 O O . ARG A 1 387 ? 66.48308 8.41548 38.87977 1.000 19.34769 384 ARG A O 1
ATOM 2837 N N . ASP A 1 388 ? 67.27440 8.66930 36.78897 1.000 18.54705 385 ASP A N 1
ATOM 2838 C CA . ASP A 1 388 ? 66.18625 7.92638 36.16793 1.000 16.41537 385 ASP A CA 1
ATOM 2839 C C . ASP A 1 388 ? 66.42250 6.42059 36.16928 1.000 20.00500 385 ASP A C 1
ATOM 2840 O O . ASP A 1 388 ? 65.57529 5.67751 35.66082 1.000 18.50588 385 ASP A O 1
ATOM 2845 N N . GLY A 1 389 ? 67.53641 5.95885 36.73058 1.000 17.51855 386 GLY A N 1
ATOM 2846 C CA . GLY A 1 389 ? 67.69811 4.54498 37.03258 1.000 17.98791 386 GLY A CA 1
ATOM 2847 C C . GLY A 1 389 ? 68.65024 3.72541 36.17751 1.000 18.00694 386 GLY A C 1
ATOM 2848 O O . GLY A 1 389 ? 68.44891 2.51107 36.05357 1.000 17.71635 386 GLY A O 1
ATOM 2849 N N . ILE A 1 390 ? 69.71334 4.32889 35.63122 1.000 16.48442 387 ILE A N 1
ATOM 2850 C CA . ILE A 1 390 ? 70.58254 3.57742 34.72089 1.000 15.00407 387 ILE A CA 1
ATOM 2851 C C . ILE A 1 390 ? 71.17925 2.33185 35.38492 1.000 16.26166 387 ILE A C 1
ATOM 2852 O O . ILE A 1 390 ? 71.38367 1.31429 34.71232 1.000 16.66758 387 ILE A O 1
ATOM 2857 N N . ILE A 1 391 ? 71.45057 2.36138 36.69772 1.000 17.16268 388 ILE A N 1
ATOM 2858 C CA . ILE A 1 391 ? 72.04061 1.17366 37.33254 1.000 15.37325 388 ILE A CA 1
ATOM 2859 C C . ILE A 1 391 ? 71.09715 -0.02288 37.23144 1.000 17.53850 388 ILE A C 1
ATOM 2860 O O . ILE A 1 391 ? 71.47875 -1.09036 36.72928 1.000 20.17940 388 ILE A O 1
ATOM 2865 N N . ARG A 1 392 ? 69.85569 0.12663 37.70176 1.000 17.11885 389 ARG A N 1
ATOM 2866 C CA . ARG A 1 392 ? 68.96604 -1.03469 37.69808 1.000 20.13029 389 ARG A CA 1
ATOM 2867 C C . ARG A 1 392 ? 68.37206 -1.29943 36.32202 1.000 20.21375 389 ARG A C 1
ATOM 2868 O O . ARG A 1 392 ? 68.07319 -2.45299 35.99394 1.000 21.29636 389 ARG A O 1
ATOM 2876 N N . ARG A 1 393 ? 68.21119 -0.26708 35.49580 1.000 17.64365 390 ARG A N 1
ATOM 2877 C CA . ARG A 1 393 ? 67.58877 -0.44844 34.18868 1.000 18.04425 390 ARG A CA 1
ATOM 2878 C C . ARG A 1 393 ? 68.59486 -0.86590 33.11895 1.000 19.16964 390 ARG A C 1
ATOM 2879 O O . ARG A 1 393 ? 68.29666 -1.74356 32.29091 1.000 16.52646 390 ARG A O 1
ATOM 2887 N N . GLY A 1 394 ? 69.80256 -0.29161 33.13561 1.000 16.01110 391 GLY A N 1
ATOM 2888 C CA . GLY A 1 394 ? 70.82791 -0.72886 32.20754 1.000 14.25908 391 GLY A CA 1
ATOM 2889 C C . GLY A 1 394 ? 71.25588 -2.16416 32.44088 1.000 15.07886 391 GLY A C 1
ATOM 2890 O O . GLY A 1 394 ? 71.68822 -2.84661 31.51022 1.000 16.97489 39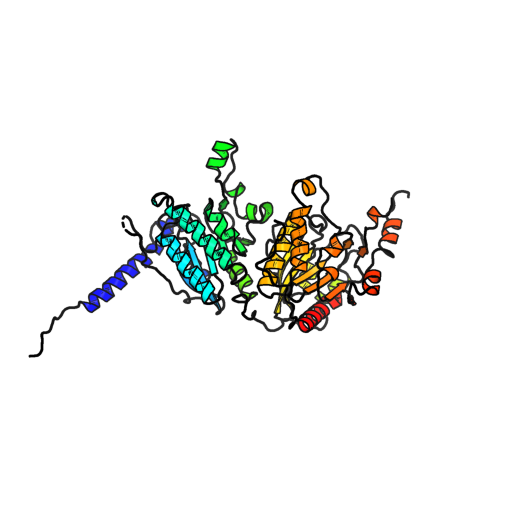1 GLY A O 1
ATOM 2891 N N . ALA A 1 395 ? 71.12435 -2.64660 33.68000 1.000 14.43536 392 ALA A N 1
ATOM 2892 C CA . ALA A 1 395 ? 71.53840 -4.00728 34.00548 1.000 15.30347 392 ALA A CA 1
ATOM 2893 C C . ALA A 1 395 ? 70.72650 -5.05825 33.26693 1.000 13.98613 392 ALA A C 1
ATOM 2894 O O . ALA A 1 395 ? 71.19315 -6.19995 33.13978 1.000 13.38158 392 ALA A O 1
ATOM 2896 N N . LYS A 1 396 ? 69.53039 -4.70130 32.77933 1.000 14.85205 393 LYS A N 1
ATOM 2897 C CA . LYS A 1 396 ? 68.69984 -5.65121 32.03514 1.000 13.26950 393 LYS A CA 1
ATOM 2898 C C . LYS A 1 396 ? 69.40959 -6.16723 30.78456 1.000 12.92329 393 LYS A C 1
ATOM 2899 O O . LYS A 1 396 ? 69.21774 -7.32454 30.38377 1.000 12.94896 393 LYS A O 1
ATOM 2905 N N . LEU A 1 397 ? 70.21097 -5.31941 30.12948 1.000 13.07489 394 LEU A N 1
ATOM 2906 C CA . LEU A 1 397 ? 70.85567 -5.73014 28.88513 1.000 12.01958 394 LEU A CA 1
ATOM 2907 C C . LEU A 1 397 ? 71.91507 -6.79224 29.14655 1.000 14.02396 394 LEU A C 1
ATOM 2908 O O . LEU A 1 397 ? 71.97492 -7.80774 28.44287 1.000 13.22000 394 LEU A O 1
ATOM 2913 N N . ILE A 1 398 ? 72.77667 -6.57229 30.14473 1.000 14.05879 395 ILE A N 1
ATOM 2914 C CA . ILE A 1 398 ? 73.79875 -7.58157 30.40316 1.000 14.21277 395 ILE A CA 1
ATOM 2915 C C . ILE A 1 398 ? 73.15120 -8.85700 30.93506 1.000 14.37743 395 ILE A C 1
ATOM 2916 O O . ILE A 1 398 ? 73.57890 -9.96383 30.58230 1.000 14.36335 395 ILE A O 1
ATOM 2921 N N . TYR A 1 399 ? 72.06204 -8.73356 31.70002 1.000 12.50346 396 TYR A N 1
ATOM 2922 C CA . TYR A 1 399 ? 71.33585 -9.92363 32.14119 1.000 12.29445 396 TYR A CA 1
ATOM 2923 C C . TYR A 1 399 ? 70.84836 -10.73281 30.94776 1.000 14.33742 396 TYR A C 1
ATOM 2924 O O . TYR A 1 399 ? 71.02536 -11.95427 30.90080 1.000 14.12982 396 TYR A O 1
ATOM 2933 N N . ALA A 1 400 ? 70.24767 -10.06321 29.95721 1.000 13.24712 397 ALA A N 1
ATOM 2934 C CA . ALA A 1 400 ? 69.67853 -10.78289 28.81764 1.000 13.06372 397 ALA A CA 1
ATOM 2935 C C . ALA A 1 400 ? 70.73763 -11.59199 28.06420 1.000 13.37557 397 ALA A C 1
ATOM 2936 O O . ALA A 1 400 ? 70.49607 -12.74876 27.69433 1.000 13.10429 397 ALA A O 1
ATOM 2938 N N . TYR A 1 401 ? 71.92017 -11.00911 27.82653 1.000 12.83457 398 TYR A N 1
ATOM 2939 C CA . TYR A 1 401 ? 72.98895 -11.75118 27.15752 1.000 11.25722 398 TYR A CA 1
ATOM 2940 C C . TYR A 1 401 ? 73.46878 -12.92724 28.00745 1.000 12.92409 398 TYR A C 1
ATOM 2941 O O . TYR A 1 401 ? 73.73023 -14.01579 27.47973 1.000 13.91057 398 TYR A O 1
ATOM 2950 N N . CYS A 1 402 ? 73.61200 -12.71318 29.32058 1.000 12.47744 399 CYS A N 1
ATOM 2951 C CA . CYS A 1 402 ? 74.10195 -13.77179 30.20558 1.000 14.38030 399 CYS A CA 1
ATOM 2952 C C . CYS A 1 402 ? 73.10621 -14.91529 30.31924 1.000 15.05743 399 CYS A C 1
ATOM 2953 O O . CYS A 1 402 ? 73.50766 -16.06197 30.56016 1.000 17.20939 399 CYS A O 1
ATOM 2956 N N . GLU A 1 403 ? 71.81251 -14.61719 30.18127 1.000 12.88846 400 GLU A N 1
ATOM 2957 C CA . GLU A 1 403 ? 70.75736 -15.62282 30.26870 1.000 14.84249 400 GLU A CA 1
ATOM 2958 C C . GLU A 1 403 ? 70.65017 -16.45503 28.99624 1.000 14.49493 400 GLU A C 1
ATOM 2959 O O . GLU A 1 403 ? 70.28038 -17.63951 29.05038 1.000 14.51061 400 GLU A O 1
ATOM 2965 N N . ALA A 1 404 ? 70.97460 -15.86149 27.85391 1.000 13.85084 401 ALA A N 1
ATOM 2966 C CA . ALA A 1 404 ? 70.67681 -16.48562 26.57156 1.000 12.86254 401 ALA A CA 1
ATOM 2967 C C . ALA A 1 404 ? 71.46533 -17.77397 26.36654 1.000 13.07550 401 ALA A C 1
ATOM 2968 O O . ALA A 1 404 ? 72.63509 -17.88057 26.74169 1.000 14.81778 401 ALA A O 1
ATOM 2970 N N . THR A 1 405 ? 70.81047 -18.75154 25.74335 1.000 11.56675 402 THR A N 1
ATOM 2971 C CA . THR A 1 405 ? 71.43358 -20.01802 25.37879 1.000 13.18104 402 THR A CA 1
ATOM 2972 C C . THR A 1 405 ? 71.43233 -20.28221 23.88010 1.000 13.48640 402 THR A C 1
ATOM 2973 O O . THR A 1 405 ? 72.03496 -21.27414 23.44207 1.000 12.79376 402 THR A O 1
ATOM 2977 N N . VAL A 1 406 ? 70.78114 -19.44115 23.07865 1.000 12.20391 403 VAL A N 1
ATOM 2978 C CA . VAL A 1 406 ? 70.87254 -19.56136 21.62420 1.000 12.58822 403 VAL A CA 1
ATOM 2979 C C . VAL A 1 406 ? 72.30991 -19.35177 21.16360 1.000 11.44616 403 VAL A C 1
ATOM 2980 O O . VAL A 1 406 ? 73.11476 -18.72401 21.87636 1.000 13.28784 403 VAL A O 1
ATOM 2984 N N . PRO A 1 407 ? 72.66918 -19.83647 19.97785 1.000 11.99646 404 PRO A N 1
ATOM 2985 C CA . PRO A 1 407 ? 73.93506 -19.41246 19.35788 1.000 12.45954 404 PRO A CA 1
ATOM 2986 C C . PRO A 1 407 ? 74.03096 -17.89517 19.31736 1.000 13.35420 404 PRO A C 1
ATOM 2987 O O . PRO A 1 407 ? 73.05044 -17.20387 19.03291 1.000 13.18898 404 PRO A O 1
ATOM 2991 N N . MET A 1 408 ? 75.22055 -17.37134 19.60615 1.000 12.11737 405 MET A N 1
ATOM 2992 C CA . MET A 1 408 ? 75.43021 -15.93109 19.55959 1.000 12.32757 405 MET A CA 1
ATOM 2993 C C . MET A 1 408 ? 76.77624 -15.63397 18.91720 1.000 13.14841 405 MET A C 1
ATOM 2994 O O . MET A 1 408 ? 77.77334 -16.30940 19.19666 1.000 12.58174 405 MET A O 1
ATOM 2999 N N . VAL A 1 409 ? 76.78369 -14.63079 18.03499 1.000 11.72210 406 VAL A N 1
ATOM 3000 C CA . VAL A 1 409 ? 77.97146 -14.18357 17.31109 1.000 12.63047 406 VAL A CA 1
ATOM 3001 C C . VAL A 1 409 ? 78.04667 -12.67321 17.46856 1.000 12.99011 406 VAL A C 1
ATOM 3002 O O . VAL A 1 409 ? 77.04255 -11.98412 17.27247 1.000 13.16107 406 VAL A O 1
ATOM 3006 N N . THR A 1 410 ? 79.21863 -12.16537 17.84283 1.000 11.93925 407 THR A N 1
ATOM 3007 C CA . THR A 1 410 ? 79.43020 -10.73437 18.04687 1.000 12.45034 407 THR A CA 1
ATOM 3008 C C . THR A 1 410 ? 80.57919 -10.25779 17.16685 1.000 13.12356 407 THR A C 1
ATOM 3009 O O . THR A 1 410 ? 81.59136 -10.94738 17.03068 1.000 13.87224 407 THR A O 1
ATOM 3013 N N . VAL A 1 411 ? 80.39341 -9.09912 16.52522 1.000 12.03884 408 VAL A N 1
ATOM 3014 C CA . VAL A 1 411 ? 81.39097 -8.51384 15.62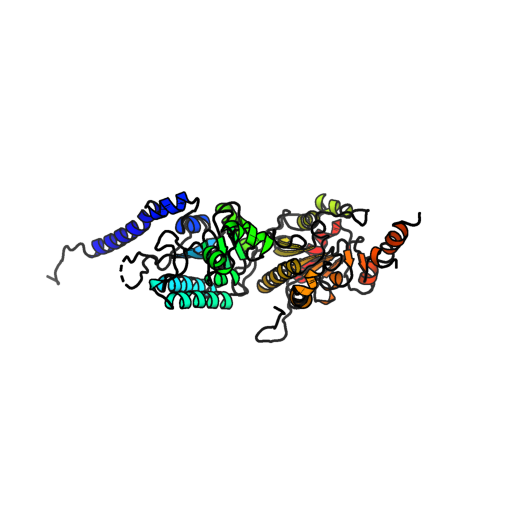394 1.000 13.49275 408 VAL A CA 1
ATOM 3015 C C . VAL A 1 411 ? 81.66487 -7.09323 16.09716 1.000 12.85970 408 VAL A C 1
ATOM 3016 O O . VAL A 1 411 ? 80.75794 -6.25466 16.07569 1.000 13.88406 408 VAL A O 1
ATOM 3020 N N . ILE A 1 412 ? 82.90415 -6.80854 16.50468 1.000 12.50712 409 ILE A N 1
ATOM 3021 C CA . ILE A 1 412 ? 83.29092 -5.45074 16.90161 1.000 11.83318 409 ILE A CA 1
ATOM 3022 C C . ILE A 1 412 ? 83.82822 -4.73302 15.66377 1.000 12.86820 409 ILE A C 1
ATOM 3023 O O . ILE A 1 412 ? 84.87642 -5.10036 15.13094 1.000 13.55527 409 ILE A O 1
ATOM 3028 N N . THR A 1 413 ? 83.10222 -3.70779 15.19641 1.000 12.78496 410 THR A N 1
ATOM 3029 C CA . THR A 1 413 ? 83.56594 -2.94245 14.04401 1.000 14.13668 410 THR A CA 1
ATOM 3030 C C . THR A 1 413 ? 84.49226 -1.80455 14.44684 1.000 13.72910 410 THR A C 1
ATOM 3031 O O . THR A 1 413 ? 85.43622 -1.49055 13.71434 1.000 15.05213 410 THR A O 1
ATOM 3035 N N . ARG A 1 414 ? 84.23207 -1.16750 15.58704 1.000 14.23090 411 ARG A N 1
ATOM 3036 C CA . ARG A 1 414 ? 85.06801 -0.03944 16.00023 1.000 15.17419 411 ARG A CA 1
ATOM 3037 C C . ARG A 1 414 ? 85.13108 0.07312 17.52385 1.000 14.72790 411 ARG A C 1
ATOM 3038 O O . ARG A 1 414 ? 85.80774 -0.73790 18.16440 1.000 14.55635 411 ARG A O 1
ATOM 3046 N N . LYS A 1 415 ? 84.44901 1.04684 18.12433 1.000 14.45916 412 LYS A N 1
ATOM 3047 C CA . LYS A 1 415 ? 84.67914 1.33049 19.54139 1.000 14.57250 412 LYS A CA 1
ATOM 3048 C C . LYS A 1 415 ? 84.14110 0.22375 20.44090 1.000 14.43802 412 LYS A C 1
ATOM 3049 O O . LYS A 1 415 ? 83.05858 -0.31949 20.21347 1.000 14.68166 412 LYS A O 1
ATOM 3055 N N . ALA A 1 416 ? 84.90713 -0.09450 21.49039 1.000 14.88751 413 ALA A N 1
ATOM 3056 C CA . ALA A 1 416 ? 84.43494 -1.00867 22.54039 1.000 14.56968 413 ALA A CA 1
ATOM 3057 C C . ALA A 1 416 ? 85.16457 -0.58788 23.81572 1.000 14.57037 413 ALA A C 1
ATOM 3058 O O . ALA A 1 416 ? 86.13805 -1.20987 24.24071 1.000 16.12124 413 ALA A O 1
ATOM 3060 N N . TYR A 1 417 ? 84.67928 0.48624 24.41929 1.000 16.62389 414 TYR A N 1
ATOM 3061 C CA . TYR A 1 417 ? 85.37701 1.14496 25.51312 1.000 16.88856 414 TYR A CA 1
ATOM 3062 C C . TYR A 1 417 ? 84.67358 0.90518 26.84318 1.000 21.41347 414 TYR A C 1
ATOM 3063 O O . TYR A 1 417 ? 83.43936 0.91416 26.92348 1.000 18.33101 414 TYR A O 1
ATOM 3072 N N . GLY A 1 418 ? 85.47771 0.69111 27.88089 1.000 23.19078 415 GLY A N 1
ATOM 3073 C CA . GLY A 1 418 ? 84.95427 0.66722 29.23792 1.000 23.61287 415 GLY A CA 1
ATOM 3074 C C . GLY A 1 418 ? 83.90124 -0.40265 29.42590 1.000 19.35098 415 GLY A C 1
ATOM 3075 O O . GLY A 1 418 ? 84.02560 -1.53136 28.93626 1.000 20.44513 415 GLY A O 1
ATOM 3076 N N . GLY A 1 419 ? 82.84142 -0.03518 30.14881 1.000 23.45062 416 GLY A N 1
ATOM 3077 C CA . GLY A 1 419 ? 81.74721 -0.95935 30.39120 1.000 20.87407 416 GLY A CA 1
ATOM 3078 C C . GLY A 1 419 ? 80.98664 -1.32915 29.13964 1.000 20.93982 416 GLY A C 1
ATOM 3079 O O . GLY A 1 419 ? 80.27807 -2.34086 29.13406 1.000 20.01167 416 GLY A O 1
ATOM 3080 N N . GLY A 1 420 ? 81.11559 -0.53075 28.07673 1.000 17.95425 417 GLY A N 1
ATOM 3081 C CA . GLY A 1 420 ? 80.46394 -0.87551 26.82357 1.000 18.24553 417 GLY A CA 1
ATOM 3082 C C . GLY A 1 420 ? 80.97971 -2.16887 26.22014 1.000 17.82796 417 GLY A C 1
ATOM 3083 O O . GLY A 1 420 ? 80.20338 -2.96731 25.68589 1.000 16.69670 417 GLY A O 1
ATOM 3084 N N . TYR A 1 421 ? 82.29529 -2.38788 26.28439 1.000 15.96600 418 TYR A N 1
ATOM 3085 C CA . TYR A 1 421 ? 82.87475 -3.63102 25.77741 1.000 15.03310 418 TYR A CA 1
ATOM 3086 C C . TYR A 1 421 ? 82.21151 -4.84900 26.41589 1.000 15.53878 418 TYR A C 1
ATOM 3087 O O . TYR A 1 421 ? 81.77653 -5.77495 25.71928 1.000 15.66530 418 TYR A O 1
ATOM 3096 N N . GLY A 1 422 ? 82.13599 -4.86915 27.74421 1.000 15.40189 419 GLY A N 1
ATOM 3097 C CA . GLY A 1 422 ? 81.65490 -6.06698 28.42172 1.000 16.01288 419 GLY A CA 1
ATOM 3098 C C . GLY A 1 422 ? 80.17764 -6.31858 28.20064 1.000 15.25324 419 GLY A C 1
ATOM 3099 O O . GLY A 1 422 ? 79.75283 -7.47029 28.04581 1.000 15.34093 419 GLY A O 1
ATOM 3100 N N . VAL A 1 423 ? 79.37645 -5.24619 28.18465 1.000 14.65029 420 VAL A N 1
ATOM 3101 C CA . VAL A 1 423 ? 77.91983 -5.35088 28.07074 1.000 15.83104 420 VAL A CA 1
ATOM 3102 C C . VAL A 1 423 ? 77.48785 -5.77951 26.66767 1.000 15.60680 420 VAL A C 1
ATOM 3103 O O . VAL A 1 423 ? 76.48437 -6.48071 26.51240 1.000 14.02149 420 VAL A O 1
ATOM 3107 N N . MET A 1 424 ? 78.21651 -5.37179 25.62481 1.000 14.45369 421 MET A N 1
ATOM 3108 C CA . MET A 1 424 ? 77.75624 -5.57786 24.24704 1.000 13.67222 421 MET A CA 1
ATOM 3109 C C . MET A 1 424 ? 78.17378 -6.95717 23.72961 1.000 13.31161 421 MET A C 1
ATOM 3110 O O . MET A 1 424 ? 78.98595 -7.09808 22.82031 1.000 13.89288 421 MET A O 1
ATOM 3115 N N . GLY A 1 425 ? 77.56392 -7.99446 24.29985 1.000 12.17316 422 GLY A N 1
ATOM 3116 C CA . GLY A 1 425 ? 77.73774 -9.34041 23.75317 1.000 13.43999 422 GLY A CA 1
ATOM 3117 C C . GLY A 1 425 ? 79.15624 -9.86764 23.81547 1.000 11.74329 422 GLY A C 1
ATOM 3118 O O . GLY A 1 425 ? 79.58618 -10.59714 22.91093 1.000 13.13651 422 GLY A O 1
ATOM 3119 N N . SER A 1 426 ? 79.88695 -9.54255 24.88339 1.000 13.67137 423 SER A N 1
ATOM 3120 C CA . SER A 1 426 ? 81.26530 -9.99716 24.97706 1.000 12.59538 423 SER A CA 1
ATOM 3121 C C . SER A 1 426 ? 81.32662 -11.49075 25.30815 1.000 12.24518 423 SER A C 1
ATOM 3122 O O . SER A 1 426 ? 80.35514 -12.10063 25.78187 1.000 12.69681 423 SER A O 1
ATOM 3125 N N . LYS A 1 427 ? 82.49884 -12.07834 25.05939 1.000 12.69614 424 LYS A N 1
ATOM 3126 C CA . LYS A 1 427 ? 82.66699 -13.50753 25.30063 1.000 13.27183 424 LYS A CA 1
ATOM 3127 C C . LYS A 1 427 ? 82.40926 -13.85422 26.75878 1.000 13.80612 424 LYS A C 1
ATOM 3128 O O . LYS A 1 427 ? 81.93420 -14.96081 27.05560 1.000 14.88661 424 LYS A O 1
ATOM 3134 N N . HIS A 1 428 ? 82.68197 -12.90621 27.66212 1.000 14.98335 425 HIS A N 1
ATOM 3135 C CA . HIS A 1 428 ? 82.56159 -13.09961 29.10480 1.000 16.71949 425 HIS A CA 1
ATOM 3136 C C . HIS A 1 428 ? 81.12497 -13.30477 29.55108 1.000 16.97890 425 HIS A C 1
ATOM 3137 O O . HIS A 1 428 ? 80.90474 -13.80515 30.66104 1.000 18.58515 425 HIS A O 1
ATOM 3144 N N . LEU A 1 429 ? 80.14285 -12.93598 28.72336 1.000 13.74504 426 LEU A N 1
ATOM 3145 C CA . LEU A 1 429 ? 78.73592 -13.17599 29.03561 1.000 13.04895 426 LEU A CA 1
ATOM 3146 C C . LEU A 1 429 ? 78.24321 -14.53093 28.54941 1.000 14.80307 426 LEU A C 1
ATOM 3147 O O . LEU A 1 429 ? 77.08042 -14.87781 28.80619 1.000 16.27271 426 LEU A O 1
ATOM 3152 N N . GLY A 1 430 ? 79.07599 -15.27942 27.83093 1.000 14.47048 427 GLY A N 1
ATOM 3153 C CA . GLY A 1 430 ? 78.66558 -16.53053 27.23070 1.000 15.19901 427 GLY A CA 1
ATOM 3154 C C . GLY A 1 430 ? 78.49153 -16.51443 25.72333 1.000 14.01189 427 GLY A C 1
ATOM 3155 O O . GLY A 1 430 ? 78.03521 -17.51353 25.16411 1.000 14.39164 427 GLY A O 1
ATOM 3156 N N . ILE A 1 431 ? 78.83384 -15.42425 25.04278 1.000 12.38164 428 ILE A N 1
ATOM 3157 C CA . ILE A 1 431 ? 78.68584 -15.40257 23.58931 1.000 13.22665 428 ILE A CA 1
ATOM 3158 C C . ILE A 1 431 ? 79.69923 -16.36388 22.97509 1.000 13.64292 428 ILE A C 1
ATOM 3159 O O . ILE A 1 431 ? 80.84514 -16.46915 23.43498 1.000 15.02389 428 ILE A O 1
ATOM 3164 N N . ASP A 1 432 ? 79.27444 -17.09521 21.94229 1.000 13.03290 429 ASP A N 1
ATOM 3165 C CA . ASP A 1 432 ? 80.06679 -18.20969 21.42100 1.000 12.02367 429 ASP A CA 1
ATOM 3166 C C . ASP A 1 432 ? 81.24198 -17.74799 20.57678 1.000 13.09718 429 ASP A C 1
ATOM 3167 O O . ASP A 1 432 ? 82.36957 -18.21774 20.75936 1.000 14.06382 429 ASP A O 1
ATOM 3172 N N . VAL A 1 433 ? 80.98868 -16.86675 19.61007 1.000 13.04215 430 VAL A N 1
ATOM 3173 C CA . VAL A 1 433 ? 82.01509 -16.44975 18.66529 1.000 13.63948 430 VAL A CA 1
ATOM 3174 C C . VAL A 1 433 ? 82.09484 -14.93080 18.68944 1.000 13.70514 430 VAL A C 1
ATOM 3175 O O . VAL A 1 433 ? 81.07243 -14.24734 18.55148 1.000 14.47550 430 VAL A O 1
ATOM 3179 N N . ASN A 1 434 ? 83.30631 -14.41093 18.89123 1.000 12.91531 431 ASN A N 1
ATOM 3180 C CA . ASN A 1 434 ? 83.55758 -12.97815 19.00693 1.000 13.74997 431 ASN A CA 1
ATOM 3181 C C . ASN A 1 434 ? 84.62506 -12.60908 17.99061 1.000 14.93407 431 ASN A C 1
ATOM 3182 O O . ASN A 1 434 ? 85.77233 -13.04840 18.10317 1.000 14.51965 431 ASN A O 1
ATOM 3187 N N . LEU A 1 435 ? 84.23941 -11.82045 16.98852 1.000 13.49770 432 LEU A N 1
ATOM 3188 C CA . LEU A 1 435 ? 85.12726 -11.40805 15.91380 1.000 13.82942 432 LEU A CA 1
ATOM 3189 C C . LEU A 1 435 ? 85.40698 -9.91686 16.04278 1.000 13.07501 432 LEU A C 1
ATOM 3190 O O . LEU A 1 435 ? 84.55121 -9.14773 16.49358 1.000 16.93260 432 LEU A O 1
ATOM 3195 N N . ALA A 1 436 ? 86.61899 -9.51298 15.66736 1.000 13.32334 433 ALA A N 1
ATOM 3196 C CA . ALA A 1 436 ? 86.98611 -8.09890 15.67204 1.000 13.51365 433 ALA A CA 1
ATOM 3197 C C . ALA A 1 436 ? 87.52190 -7.69885 14.30617 1.000 13.83595 433 ALA A C 1
ATOM 3198 O O . ALA A 1 436 ? 88.37415 -8.39240 13.74997 1.000 13.96699 433 ALA A O 1
ATOM 3200 N N . TRP A 1 437 ? 87.03491 -6.57554 13.77904 1.000 12.07445 434 TRP A N 1
ATOM 3201 C CA . TRP A 1 437 ? 87.71782 -5.92447 12.66040 1.000 12.75259 434 TRP A CA 1
ATOM 3202 C C . TRP A 1 437 ? 89.07173 -5.36005 13.10963 1.000 14.62648 434 TRP A C 1
ATOM 3203 O O . TRP A 1 437 ? 89.29120 -5.13936 14.30091 1.000 15.84107 434 TRP A O 1
ATOM 3214 N N . PRO A 1 438 ? 89.98532 -5.07973 12.16738 1.000 15.03450 435 PRO A N 1
ATOM 3215 C CA . PRO A 1 438 ? 91.26810 -4.45611 12.55738 1.000 15.50521 435 PRO A CA 1
ATOM 3216 C C . PRO A 1 438 ? 91.08679 -3.08635 13.15978 1.000 17.50896 435 PRO A C 1
ATOM 3217 O O . PRO A 1 438 ? 91.96154 -2.61885 13.91298 1.000 17.44111 435 PRO A O 1
ATOM 3221 N N . THR A 1 439 ? 89.96444 -2.43859 12.84279 1.000 16.47415 436 THR A N 1
ATOM 3222 C CA . THR A 1 439 ? 89.52256 -1.14163 13.32394 1.000 15.28668 436 THR A CA 1
ATOM 3223 C C . THR A 1 439 ? 88.89728 -1.19583 14.71152 1.000 14.93098 436 THR A C 1
ATOM 3224 O O . THR A 1 439 ? 88.49672 -0.15169 15.23612 1.000 15.42313 436 THR A O 1
ATOM 3228 N N . ALA A 1 440 ? 88.78212 -2.37761 15.31906 1.000 14.20865 437 ALA A N 1
ATOM 3229 C CA . ALA A 1 440 ? 88.24674 -2.45310 16.66836 1.000 14.66799 437 ALA A CA 1
ATOM 3230 C C . ALA A 1 440 ? 89.15249 -1.69479 17.62998 1.000 14.52068 437 ALA A C 1
ATOM 3231 O O . ALA A 1 440 ? 90.38143 -1.77705 17.54650 1.000 17.85168 437 ALA A O 1
ATOM 3233 N N . GLU A 1 441 ? 88.53671 -0.94496 18.53558 1.000 15.86958 438 GLU A N 1
ATOM 3234 C CA . GLU A 1 441 ? 89.22968 -0.11032 19.52169 1.000 16.35576 438 GLU A CA 1
ATOM 3235 C C . GLU A 1 441 ? 88.78571 -0.60601 20.89140 1.000 14.51194 438 GLU A C 1
ATOM 3236 O O . GLU A 1 441 ? 87.80590 -0.10910 21.44897 1.000 15.18250 438 GLU A O 1
ATOM 3242 N N . ILE A 1 442 ? 89.51143 -1.57837 21.43819 1.000 17.85909 439 ILE A N 1
ATOM 3243 C CA . ILE A 1 442 ? 89.13474 -2.22255 22.69119 1.000 17.80339 439 ILE A CA 1
ATOM 3244 C C . ILE A 1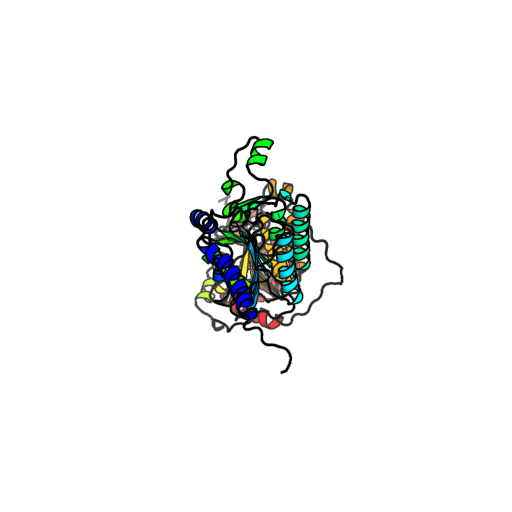 442 ? 90.06436 -1.70952 23.78083 1.000 15.93950 439 ILE A C 1
ATOM 3245 O O . ILE A 1 442 ? 91.28222 -1.90999 23.70045 1.000 20.65990 439 ILE A O 1
ATOM 3250 N N . ALA A 1 443 ? 89.49536 -1.06686 24.79847 1.000 17.76704 440 ALA A N 1
ATOM 3251 C CA . ALA A 1 443 ? 90.31516 -0.45139 25.83866 1.000 21.40600 440 ALA A CA 1
ATOM 3252 C C . ALA A 1 443 ? 89.43488 -0.02984 27.00362 1.000 21.81214 440 ALA A C 1
ATOM 3253 O O . ALA A 1 443 ? 88.22839 0.17464 26.85414 1.000 21.85682 440 ALA A O 1
ATOM 3255 N N . VAL A 1 444 ? 90.06377 0.11982 28.17204 1.000 21.05487 441 VAL A N 1
ATOM 3256 C CA . VAL A 1 444 ? 89.33072 0.63125 29.32463 1.000 23.80693 441 VAL A CA 1
ATOM 3257 C C . VAL A 1 444 ? 88.84908 2.05161 29.06204 1.000 23.31680 441 VAL A C 1
ATOM 3258 O O . VAL A 1 444 ? 87.73805 2.42743 29.45396 1.000 24.13419 441 VAL A O 1
ATOM 3262 N N . MET A 1 445 ? 89.66930 2.86572 28.39337 1.000 27.11524 442 MET A N 1
ATOM 3263 C CA . MET A 1 445 ? 89.24079 4.21276 28.04151 1.000 31.37190 442 MET A CA 1
ATOM 3264 C C . MET A 1 445 ? 89.84799 4.61361 26.70486 1.000 26.32161 442 MET A C 1
ATOM 3265 O O . MET A 1 445 ? 90.88500 4.08698 26.29422 1.000 28.07775 442 MET A O 1
ATOM 3270 N N . GLY A 1 446 ? 89.17763 5.54540 26.02615 1.000 30.20484 443 GLY A N 1
ATOM 3271 C CA . GLY A 1 446 ? 89.65483 6.05919 24.76085 1.000 33.19754 443 GLY A CA 1
ATOM 3272 C C . GLY A 1 446 ? 90.73217 7.11614 24.93288 1.000 37.53017 443 GLY A C 1
ATOM 3273 O O . GLY A 1 446 ? 91.12770 7.48019 26.04082 1.000 37.55972 443 GLY A O 1
ATOM 3274 N N . GLY A 1 447 ? 91.21026 7.61785 23.79136 1.000 38.89580 444 GLY A N 1
ATOM 3275 C CA . GLY A 1 447 ? 92.32352 8.55508 23.81077 1.000 42.33891 444 GLY A CA 1
ATOM 3276 C C . GLY A 1 447 ? 91.96828 9.89561 24.42435 1.000 45.23104 444 GLY A C 1
ATOM 3277 O O . GLY A 1 447 ? 92.78564 10.50186 25.12396 1.000 46.47525 444 GLY A O 1
ATOM 3278 N N . GLU A 1 448 ? 90.74891 10.37815 24.16966 1.000 44.55952 445 GLU A N 1
ATOM 3279 C CA . GLU A 1 448 ? 90.32589 11.65923 24.72681 1.000 51.08139 445 GLU A CA 1
ATOM 3280 C C . GLU A 1 448 ? 90.40131 11.65447 26.24802 1.000 53.94271 445 GLU A C 1
ATOM 3281 O O . GLU A 1 448 ? 90.73078 12.67445 26.86350 1.000 55.37763 445 GLU A O 1
ATOM 3287 N N . SER A 1 449 ? 90.10402 10.51331 26.87303 1.000 48.19479 446 SER A N 1
ATOM 3288 C CA . SER A 1 449 ? 90.13424 10.43541 28.32798 1.000 46.50998 446 SER A CA 1
ATOM 3289 C C . SER A 1 449 ? 91.53186 10.14880 28.86387 1.000 50.78793 446 SER A C 1
ATOM 3290 O O . SER A 1 449 ? 91.83410 10.49695 30.01010 1.000 56.84049 446 SER A O 1
ATOM 3293 N N . ALA A 1 450 ? 92.39439 9.52974 28.06311 1.000 45.97662 447 ALA A N 1
ATOM 3294 C CA . ALA A 1 450 ? 93.69730 9.09153 28.54397 1.000 48.75802 447 ALA A CA 1
ATOM 3295 C C . ALA A 1 450 ? 94.76466 10.18121 28.50150 1.000 56.41236 447 ALA A C 1
ATOM 3296 O O . ALA A 1 450 ? 95.92346 9.89012 28.81787 1.000 58.03310 447 ALA A O 1
ATOM 3298 N N . VAL A 1 451 ? 94.42047 11.41814 28.13243 1.000 60.61616 448 VAL A N 1
ATOM 3299 C CA . VAL A 1 451 ? 95.42759 12.47994 28.07834 1.000 63.22124 448 VAL A CA 1
ATOM 3300 C C . VAL A 1 451 ? 95.82987 12.91137 29.48292 1.000 68.47213 448 VAL A C 1
ATOM 3301 O O . VAL A 1 451 ? 96.99661 12.79916 29.87646 1.000 71.16288 448 VAL A O 1
ATOM 3305 N N . ARG A 1 452 ? 94.87287 13.41988 30.25130 1.000 70.40940 449 ARG A N 1
ATOM 3306 C CA . ARG A 1 452 ? 95.13925 13.93970 31.58361 1.000 74.41775 449 ARG A CA 1
ATOM 3307 C C . ARG A 1 452 ? 93.91491 13.76400 32.47414 1.000 76.98172 449 ARG A C 1
ATOM 3308 O O . ARG A 1 452 ? 93.07736 12.89509 32.22552 1.000 73.98622 449 ARG A O 1
ATOM 3316 N N . GLU A 1 466 ? 99.87810 25.01679 18.74283 1.000 58.52293 463 GLU A N 1
ATOM 3317 C CA . GLU A 1 466 ? 100.41451 23.66042 18.70789 1.000 59.18829 463 GLU A CA 1
ATOM 3318 C C . GLU A 1 466 ? 100.10187 22.91661 19.99394 1.000 65.95426 463 GLU A C 1
ATOM 3319 O O . GLU A 1 466 ? 100.17240 21.68886 20.03853 1.000 67.21912 463 GLU A O 1
ATOM 3325 N N . GLU A 1 467 ? 99.76654 23.67052 21.04363 1.000 71.49363 464 GLU A N 1
ATOM 3326 C CA . GLU A 1 467 ? 99.37037 23.04803 22.30200 1.000 72.01457 464 GLU A CA 1
ATOM 3327 C C . GLU A 1 467 ? 98.14014 22.17040 22.10427 1.000 74.59819 464 GLU A C 1
ATOM 3328 O O . GLU A 1 467 ? 98.14038 20.98741 22.46603 1.000 74.65036 464 GLU A O 1
ATOM 3334 N N . THR A 1 468 ? 97.08445 22.73323 21.51969 1.000 74.08786 465 THR A N 1
ATOM 3335 C CA . THR A 1 468 ? 95.93899 21.93730 21.09989 1.000 76.69031 465 THR A CA 1
ATOM 3336 C C . THR A 1 468 ? 96.35397 20.99329 19.97986 1.000 79.17903 465 THR A C 1
ATOM 3337 O O . THR A 1 468 ? 96.88379 21.43163 18.95379 1.000 77.57763 465 THR A O 1
ATOM 3341 N N . ARG A 1 469 ? 96.11173 19.69766 20.16821 1.000 82.62305 466 ARG A N 1
ATOM 3342 C CA . ARG A 1 469 ? 96.53271 18.75358 19.14513 1.000 84.09843 466 ARG A CA 1
ATOM 3343 C C . ARG A 1 469 ? 95.92906 17.38345 19.40960 1.000 81.50679 466 ARG A C 1
ATOM 3344 O O . ARG A 1 469 ? 95.85826 16.93544 20.55691 1.000 77.97028 466 ARG A O 1
ATOM 3352 N N . GLU A 1 470 ? 95.52135 16.72354 18.33033 1.000 76.18987 467 GLU A N 1
ATOM 3353 C CA . GLU A 1 470 ? 94.95471 15.38557 18.35966 1.000 68.94329 467 GLU A CA 1
ATOM 3354 C C . GLU A 1 470 ? 96.00735 14.29563 18.18358 1.000 59.89183 467 GLU A C 1
ATOM 3355 O O . GLU A 1 470 ? 95.65345 13.11508 18.14659 1.000 54.10450 467 GLU A O 1
ATOM 3361 N N . ARG A 1 471 ? 97.29053 14.65131 18.07229 1.000 61.01779 468 ARG A N 1
ATOM 3362 C CA . ARG A 1 471 ? 98.28495 13.64509 17.70710 1.000 56.12717 468 ARG A CA 1
ATOM 3363 C C . ARG A 1 471 ? 98.53417 12.65977 18.84245 1.000 49.64321 468 ARG A C 1
ATOM 3364 O O . ARG A 1 471 ? 98.64590 11.45092 18.60367 1.000 43.04729 468 ARG A O 1
ATOM 3372 N N . LEU A 1 472 ? 98.62347 13.14788 20.08236 1.000 47.36406 469 LEU A N 1
ATOM 3373 C CA . LEU A 1 472 ? 98.88090 12.23898 21.19407 1.000 44.97731 469 LEU A CA 1
ATOM 3374 C C . LEU A 1 472 ? 97.69517 11.31233 21.44642 1.000 41.55331 469 LEU A C 1
ATOM 3375 O O . LEU A 1 472 ? 97.88933 10.14262 21.79845 1.000 40.25377 469 LEU A O 1
ATOM 3380 N N . VAL A 1 473 ? 96.46200 11.80107 21.26927 1.000 41.64216 470 VAL A N 1
ATOM 3381 C CA . VAL A 1 473 ? 95.31799 10.90049 21.40109 1.000 42.90999 470 VAL A CA 1
ATOM 3382 C C . VAL A 1 473 ? 95.26688 9.93878 20.22182 1.000 43.95064 470 VAL A C 1
ATOM 3383 O O . VAL A 1 473 ? 94.99470 8.74384 20.39343 1.000 40.05409 470 VAL A O 1
ATOM 3387 N N . SER A 1 474 ? 95.53778 10.43585 19.01025 1.000 43.29961 471 SER A N 1
ATOM 3388 C CA . SER A 1 474 ? 95.55763 9.55916 17.84540 1.000 41.68868 471 SER A CA 1
ATOM 3389 C C . SER A 1 474 ? 96.64060 8.50216 17.98606 1.000 37.82691 471 SER A C 1
ATOM 3390 O O . SER A 1 474 ? 96.42550 7.33141 17.65170 1.000 30.18015 471 SER A O 1
ATOM 3393 N N . GLU A 1 475 ? 97.80965 8.89262 18.49663 1.000 32.19338 472 GLU A N 1
ATOM 3394 C CA . GLU A 1 475 ? 98.84119 7.90496 18.78046 1.000 33.87039 472 GLU A CA 1
ATOM 3395 C C . GLU A 1 475 ? 98.40514 6.94161 19.87301 1.000 32.44759 472 GLU A C 1
ATOM 3396 O O . GLU A 1 475 ? 98.82849 5.78282 19.87017 1.000 31.44663 472 GLU A O 1
ATOM 3402 N N . TYR A 1 476 ? 97.58381 7.40006 20.82209 1.000 33.97638 473 TYR A N 1
ATOM 3403 C CA . TYR A 1 476 ? 97.08132 6.49128 21.84680 1.000 33.84764 473 TYR A CA 1
ATOM 3404 C C . TYR A 1 476 ? 96.04386 5.53861 21.26838 1.000 27.91021 473 TYR A C 1
ATOM 3405 O O . TYR A 1 476 ? 96.06067 4.34374 21.57513 1.000 28.69691 473 TYR A O 1
ATOM 3414 N N . THR A 1 477 ? 95.13910 6.04277 20.42739 1.000 28.61024 474 THR A N 1
ATOM 3415 C CA . THR A 1 477 ? 94.13109 5.16860 19.82678 1.000 25.77510 474 THR A CA 1
ATOM 3416 C C . THR A 1 477 ? 94.78507 4.08993 18.97665 1.000 26.69041 474 THR A C 1
ATOM 3417 O O . THR A 1 477 ? 94.47810 2.90200 19.11182 1.000 23.07473 474 THR A O 1
ATOM 3421 N N . GLU A 1 478 ? 95.69683 4.47677 18.09407 1.000 24.93787 475 GLU A N 1
ATOM 3422 C CA . GLU A 1 478 ? 96.55886 3.45919 17.53319 1.000 24.82205 475 GLU A CA 1
ATOM 3423 C C . GLU A 1 478 ? 97.49851 2.99580 18.65529 1.000 32.32293 475 GLU A C 1
ATOM 3424 O O . GLU A 1 478 ? 97.61956 3.65217 19.68250 1.000 37.42829 475 GLU A O 1
ATOM 3430 N N . THR A 1 479 ? 98.09748 1.82210 18.50853 1.000 39.15669 476 THR A N 1
ATOM 3431 C CA . THR A 1 479 ? 98.92399 1.24699 19.58383 1.000 32.15634 476 THR A CA 1
ATOM 3432 C C . THR A 1 479 ? 98.13340 0.78088 20.81840 1.000 33.89812 476 THR A C 1
ATOM 3433 O O . THR A 1 479 ? 98.31815 -0.36462 21.23895 1.000 38.48450 476 THR A O 1
ATOM 3437 N N . MET A 1 480 ? 97.26870 1.61246 21.42891 1.000 28.19440 477 MET A N 1
ATOM 3438 C CA . MET A 1 480 ? 96.60435 1.18962 22.67149 1.000 30.74944 477 MET A CA 1
ATOM 3439 C C . MET A 1 480 ? 95.13649 0.78302 22.52424 1.000 30.37797 477 MET A C 1
ATOM 3440 O O . MET A 1 480 ? 94.60864 0.11354 23.42178 1.000 29.08533 477 MET A O 1
ATOM 3445 N N . CYS A 1 481 ? 94.44984 1.17214 21.45477 1.000 23.43576 478 CYS A N 1
ATOM 3446 C CA . CYS A 1 481 ? 93.02842 0.84433 21.29031 1.000 20.31173 478 CYS A CA 1
ATOM 3447 C C . CYS A 1 481 ? 92.89062 0.01069 20.01951 1.000 18.31914 478 CYS A C 1
ATOM 3448 O O . CYS A 1 481 ? 92.48195 0.50996 18.96930 1.000 18.97624 478 CYS A O 1
ATOM 3451 N N . THR A 1 482 ? 93.25315 -1.25973 20.11779 1.000 18.35831 479 THR A N 1
ATOM 3452 C CA . THR A 1 482 ? 93.32545 -2.18413 18.99505 1.000 17.07830 479 THR A CA 1
ATOM 3453 C C . THR A 1 482 ? 92.61331 -3.46882 19.38296 1.000 18.87592 479 THR A C 1
ATOM 3454 O O . THR A 1 482 ? 92.18797 -3.63283 20.53137 1.000 20.72523 479 THR A O 1
ATOM 3458 N N . PRO A 1 483 ? 92.45340 -4.41034 18.45040 1.000 19.18923 480 PRO A N 1
ATOM 3459 C CA . PRO A 1 483 ? 91.86285 -5.69755 18.83115 1.000 17.93870 480 PRO A CA 1
ATOM 3460 C C . PRO A 1 483 ? 92.86020 -6.69479 19.39219 1.000 18.21537 480 PRO A C 1
ATOM 3461 O O . PRO A 1 483 ? 92.44461 -7.78305 19.79802 1.000 18.24077 480 PRO A O 1
ATOM 3465 N N . TYR A 1 484 ? 94.15699 -6.36997 19.44293 1.000 17.61745 481 TYR A N 1
ATOM 3466 C CA . TYR A 1 484 ? 95.13972 -7.44738 19.52068 1.000 17.04538 481 TYR A CA 1
ATOM 3467 C C . TYR A 1 484 ? 95.39410 -7.94475 20.94335 1.000 18.30974 481 TYR A C 1
ATOM 3468 O O . TYR A 1 484 ? 95.76385 -9.10925 21.10868 1.000 18.73601 481 TYR A O 1
ATOM 3477 N N . VAL A 1 485 ? 95.20961 -7.11291 21.96883 1.000 19.64036 482 VAL A N 1
ATOM 3478 C CA . VAL A 1 485 ? 95.28338 -7.62715 23.33928 1.000 21.49643 482 VAL A CA 1
ATOM 3479 C C . VAL A 1 485 ? 94.15003 -8.61692 23.58579 1.000 21.23458 482 VAL A C 1
ATOM 3480 O O . VAL A 1 485 ? 94.36603 -9.72176 24.09718 1.000 18.98896 482 VAL A O 1
ATOM 3484 N N . ALA A 1 486 ? 92.92855 -8.24697 23.20004 1.000 18.55307 483 ALA A N 1
ATOM 3485 C CA . ALA A 1 486 ? 91.81023 -9.18302 23.31350 1.000 18.52159 483 ALA A CA 1
ATOM 3486 C C . ALA A 1 486 ? 92.08398 -10.47006 22.54150 1.000 16.90958 483 ALA A C 1
ATOM 3487 O O . ALA A 1 486 ? 91.75256 -11.56884 23.00663 1.000 17.96903 483 ALA A O 1
ATOM 3489 N N . ALA A 1 487 ? 92.68518 -10.36094 21.35491 1.000 16.14715 484 ALA A N 1
ATOM 3490 C CA . ALA A 1 487 ? 92.96879 -11.55375 20.56455 1.000 14.98673 484 ALA A CA 1
ATOM 3491 C C . ALA A 1 487 ? 94.04537 -12.40971 21.21797 1.000 17.35688 484 ALA A C 1
ATOM 3492 O O . ALA A 1 487 ? 93.96510 -13.64116 21.18478 1.000 17.91876 484 ALA A O 1
ATOM 3494 N N . GLU A 1 488 ? 95.06481 -11.77439 21.80429 1.000 19.82812 485 GLU A N 1
ATOM 3495 C CA . GLU A 1 488 ? 96.10897 -12.52341 22.50023 1.000 21.46362 485 GLU A CA 1
ATOM 3496 C C . GLU A 1 488 ? 95.54399 -13.34262 23.65025 1.000 20.53452 485 GLU A C 1
ATOM 3497 O O . GLU A 1 488 ? 96.05532 -14.42841 23.94092 1.000 20.44309 485 GLU A O 1
ATOM 3503 N N . ARG A 1 489 ? 94.49528 -12.84827 24.30200 1.000 19.36766 486 ARG A N 1
ATOM 3504 C CA . ARG A 1 489 ? 93.88264 -13.51092 25.44580 1.000 19.00996 486 ARG A CA 1
ATOM 3505 C C . ARG A 1 489 ? 92.73348 -14.42753 25.05881 1.000 20.39992 486 ARG A C 1
ATOM 3506 O O . ARG A 1 489 ? 92.11531 -15.02521 25.94801 1.000 21.22512 486 ARG A O 1
ATOM 3514 N N . GLY A 1 490 ? 92.43295 -14.55228 23.76581 1.000 18.43248 487 GLY A N 1
ATOM 3515 C CA . GLY A 1 490 ? 91.30535 -15.36632 23.34159 1.000 17.07566 487 GLY A CA 1
ATOM 3516 C C . GLY A 1 490 ? 89.94809 -14.75921 23.60513 1.000 18.95837 487 GLY A C 1
ATOM 3517 O O . GLY A 1 490 ? 88.93892 -15.45320 23.44556 1.000 17.33857 487 GLY A O 1
ATOM 3518 N N . TYR A 1 491 ? 89.89445 -13.48944 24.01622 1.000 17.12180 488 TYR A N 1
ATOM 3519 C CA . TYR A 1 491 ? 88.61275 -12.82678 24.24511 1.000 18.60250 488 TYR A CA 1
ATOM 3520 C C . TYR A 1 491 ? 87.88006 -12.59020 22.93757 1.000 17.19775 488 TYR A C 1
ATOM 3521 O O . TYR A 1 491 ? 86.64383 -12.52531 22.91855 1.000 15.04283 488 TYR A O 1
ATOM 3530 N N . VAL A 1 492 ? 88.61981 -12.38444 21.85437 1.000 14.93456 489 VAL A N 1
ATOM 3531 C CA . VAL A 1 492 ? 88.08316 -12.52136 20.50945 1.000 14.47343 489 VAL A CA 1
ATOM 3532 C C . VAL A 1 492 ? 88.73200 -13.73786 19.86194 1.000 16.99405 489 VAL A C 1
ATOM 3533 O O . VAL A 1 492 ? 89.92651 -14.01857 20.05436 1.000 16.53512 489 VAL A O 1
ATOM 3537 N N . ASP A 1 493 ? 87.92052 -14.47959 19.11949 1.000 14.10281 490 ASP A N 1
ATOM 3538 C CA . ASP A 1 493 ? 88.35458 -15.70860 18.47249 1.000 13.74260 490 ASP A CA 1
ATOM 3539 C C . ASP A 1 493 ? 89.19289 -15.45367 17.22767 1.000 15.37706 490 ASP A C 1
ATOM 3540 O O . ASP A 1 493 ? 89.99782 -16.30970 16.83741 1.000 14.66524 490 ASP A O 1
ATOM 3545 N N . ALA A 1 494 ? 88.98536 -14.31661 16.56698 1.000 15.90450 491 ALA A N 1
ATOM 3546 C CA . ALA A 1 494 ? 89.70889 -14.00701 15.34233 1.000 14.67636 491 ALA A CA 1
ATOM 3547 C C . ALA A 1 494 ? 89.61868 -12.51161 15.10125 1.000 14.98743 491 ALA A C 1
ATOM 3548 O O . ALA A 1 494 ? 88.63662 -11.86414 15.47761 1.000 15.00821 491 ALA A O 1
ATOM 3550 N N . VAL A 1 495 ? 90.67213 -11.96998 14.49845 1.000 14.60961 492 VAL A N 1
ATOM 3551 C CA . VAL A 1 495 ? 90.64538 -10.63165 13.91481 1.000 13.66089 492 VAL A CA 1
ATOM 3552 C C . VAL A 1 495 ? 90.46882 -10.82788 12.41666 1.000 14.08166 492 VAL A C 1
ATOM 3553 O O . VAL A 1 495 ? 91.24508 -11.55674 11.78439 1.000 15.83221 492 VAL A O 1
ATOM 3557 N N . ILE A 1 496 ? 89.43513 -10.20757 11.84597 1.000 14.04779 493 ILE A N 1
ATOM 3558 C CA . ILE A 1 496 ? 89.05146 -10.48221 10.46348 1.000 13.49053 493 ILE A CA 1
ATOM 3559 C C . ILE A 1 496 ? 89.13730 -9.19403 9.66044 1.000 13.55802 493 ILE A C 1
ATOM 3560 O O . ILE A 1 496 ? 88.99596 -8.10040 10.20997 1.000 14.78557 493 ILE A O 1
ATOM 3565 N N . MET A 1 497 ? 89.38243 -9.32955 8.36002 1.000 14.54334 494 MET A N 1
ATOM 3566 C CA . MET A 1 497 ? 89.16622 -8.19004 7.46591 1.000 14.81480 494 MET A CA 1
ATOM 3567 C C . MET A 1 497 ? 87.67695 -7.85675 7.43350 1.000 15.36750 494 MET A C 1
ATOM 3568 O O . MET A 1 497 ? 86.84372 -8.76333 7.45673 1.000 13.59327 494 MET A O 1
ATOM 3573 N N . PRO A 1 498 ? 87.30086 -6.57496 7.35903 1.000 13.38192 495 PRO A N 1
ATOM 3574 C CA . PRO A 1 498 ? 85.85966 -6.26472 7.32337 1.000 13.27424 495 PRO A CA 1
ATOM 3575 C C . PRO A 1 498 ? 85.11386 -7.01715 6.22775 1.000 13.85441 495 PRO A C 1
ATOM 3576 O O . PRO A 1 498 ? 83.98741 -7.47325 6.46308 1.000 14.36320 495 PRO A O 1
ATOM 3580 N N . HIS A 1 499 ? 85.72094 -7.21092 5.05044 1.000 13.18414 496 HIS A N 1
ATOM 3581 C CA . HIS A 1 499 ? 85.01066 -7.89225 3.96862 1.000 14.00987 496 HIS A CA 1
ATOM 3582 C C . HIS A 1 499 ? 84.73260 -9.36634 4.26740 1.000 14.91571 496 HIS A C 1
ATOM 3583 O O . HIS A 1 499 ? 83.88667 -9.97084 3.59297 1.000 14.81338 496 HIS A O 1
ATOM 3590 N N . GLU A 1 500 ? 85.39917 -9.94717 5.27300 1.000 14.08947 497 GLU A N 1
ATOM 3591 C CA . GLU A 1 500 ? 85.16952 -11.33540 5.66270 1.000 16.04749 497 GLU A CA 1
ATOM 3592 C C . GLU A 1 500 ? 83.93778 -11.51299 6.54737 1.000 14.11085 497 GLU A C 1
ATOM 3593 O O . GLU A 1 500 ? 83.58697 -12.65652 6.86098 1.000 15.22306 497 GLU A O 1
ATOM 3599 N N . THR A 1 501 ? 83.26634 -10.42376 6.93510 1.000 14.37316 498 THR A N 1
ATOM 3600 C CA . THR A 1 501 ? 82.23922 -10.50916 7.97537 1.000 12.28375 498 THR A CA 1
ATOM 3601 C C . THR A 1 501 ? 81.10527 -11.45912 7.59562 1.000 14.99716 498 THR A C 1
ATOM 3602 O O . THR A 1 501 ? 80.69617 -12.29485 8.40976 1.000 14.06590 498 THR A O 1
ATOM 3606 N N . ARG A 1 502 ? 80.56280 -11.33773 6.37514 1.000 13.89025 499 ARG A N 1
ATOM 3607 C CA . ARG A 1 502 ? 79.39400 -12.14224 6.00706 1.000 13.35399 499 ARG A CA 1
ATOM 3608 C C . ARG A 1 502 ? 79.70825 -13.63725 6.05372 1.000 14.50030 499 ARG A C 1
ATOM 3609 O O . ARG A 1 502 ? 78.95996 -14.42250 6.65682 1.000 15.12576 499 ARG A O 1
ATOM 3617 N N . ALA A 1 503 ? 80.81237 -14.05076 5.42200 1.000 14.42417 500 ALA A N 1
ATOM 3618 C CA . ALA A 1 503 ? 81.17562 -15.46766 5.40725 1.000 15.20836 500 ALA A CA 1
ATOM 3619 C C . ALA A 1 503 ? 81.50464 -15.97696 6.80452 1.000 15.77036 500 ALA A C 1
ATOM 3620 O O . ALA A 1 503 ? 81.12415 -17.09872 7.16609 1.000 15.39506 500 ALA A O 1
ATOM 3622 N N . GLN A 1 504 ? 82.20618 -15.17041 7.60512 1.000 14.34909 501 GLN A N 1
ATOM 3623 C CA . GLN A 1 504 ? 82.58009 -15.61506 8.94928 1.000 13.28411 501 GLN A CA 1
ATOM 3624 C C . GLN A 1 504 ? 81.36803 -15.71955 9.86247 1.000 15.83587 501 GLN A C 1
ATOM 3625 O O . GLN A 1 504 ? 81.29391 -16.63752 10.68886 1.000 14.34694 501 GLN A O 1
ATOM 3631 N N . VAL A 1 505 ? 80.41071 -14.79212 9.73735 1.000 14.26796 502 VAL A N 1
ATOM 3632 C CA . VAL A 1 505 ? 79.16990 -14.89561 10.50728 1.000 14.20481 502 VAL A CA 1
ATOM 3633 C C . VAL A 1 505 ? 78.38685 -16.13624 10.08942 1.000 14.88423 502 VAL A C 1
ATOM 3634 O O . VAL A 1 505 ? 77.91310 -16.90121 10.93645 1.000 13.85825 502 VAL A O 1
ATOM 3638 N N . ALA A 1 506 ? 78.23389 -16.35058 8.77609 1.000 13.33382 503 ALA A N 1
ATOM 3639 C CA . ALA A 1 506 ? 77.48188 -17.50944 8.29884 1.000 13.85204 503 ALA A CA 1
ATOM 3640 C C . ALA A 1 506 ? 78.14487 -18.81063 8.73631 1.000 15.87535 503 ALA A C 1
ATOM 3641 O O . ALA A 1 506 ? 77.46224 -19.74911 9.17246 1.000 14.49109 503 ALA A O 1
ATOM 3643 N N . THR A 1 507 ? 79.47575 -18.87299 8.65110 1.000 14.45659 504 THR A N 1
ATOM 3644 C CA . THR A 1 507 ? 80.19599 -20.07407 9.07760 1.000 14.93301 504 THR A CA 1
ATOM 3645 C C . THR A 1 507 ? 79.99876 -20.33387 10.56602 1.000 14.82320 504 THR A C 1
ATOM 3646 O O . THR A 1 507 ? 79.74932 -21.47652 10.97237 1.000 15.26275 504 THR A O 1
ATOM 3650 N N . ALA A 1 508 ? 80.08262 -19.28729 11.39422 1.000 13.09474 505 ALA A N 1
ATOM 3651 C CA . ALA A 1 508 ? 79.91764 -19.48593 12.83299 1.000 12.41496 505 ALA A CA 1
ATOM 3652 C C . ALA A 1 508 ? 78.50369 -19.94370 13.16682 1.000 14.44651 505 ALA A C 1
ATOM 3653 O O . ALA A 1 508 ? 78.31846 -20.84201 13.99496 1.000 13.84477 505 ALA A O 1
ATOM 3655 N N . LEU A 1 509 ? 77.48943 -19.35438 12.52576 1.000 15.02655 506 LEU A N 1
ATOM 3656 C CA . LEU A 1 509 ? 76.11612 -19.75248 12.83717 1.000 13.94276 506 LEU A CA 1
ATOM 3657 C C . LEU A 1 509 ? 75.85658 -21.20776 12.45661 1.000 15.92508 506 LEU A C 1
ATOM 3658 O O . LEU A 1 509 ? 75.15712 -21.93034 13.18232 1.000 15.45728 506 LEU A O 1
ATOM 3663 N N . ASP A 1 510 ? 76.43313 -21.66447 11.34243 1.000 15.32852 507 ASP A N 1
ATOM 3664 C CA . ASP A 1 510 ? 76.30034 -23.07062 10.96717 1.000 16.12599 507 ASP A CA 1
ATOM 3665 C C . ASP A 1 510 ? 77.00569 -23.97729 11.97509 1.000 16.06203 507 ASP A C 1
ATOM 3666 O O . ASP A 1 510 ? 76.44294 -24.99129 12.40721 1.000 15.40022 507 ASP A O 1
ATOM 3671 N N . THR A 1 511 ? 78.22589 -23.61428 12.38269 1.000 15.53722 508 THR A N 1
ATOM 3672 C CA . THR A 1 511 ? 78.96828 -24.42134 13.35008 1.000 15.08230 508 THR A CA 1
ATOM 3673 C C . THR A 1 511 ? 78.23920 -24.52143 14.68580 1.000 15.19785 508 THR A C 1
ATOM 3674 O O . THR A 1 511 ? 78.26602 -25.58063 15.33773 1.000 14.59847 508 THR A O 1
ATOM 3678 N N . LEU A 1 512 ? 77.54445 -23.45869 15.08339 1.000 13.25674 509 LEU A N 1
ATOM 3679 C CA . LEU A 1 512 ? 76.88095 -23.37036 16.38239 1.000 12.52644 509 LEU A CA 1
ATOM 3680 C C . LEU A 1 512 ? 75.44534 -23.85891 16.36439 1.000 14.01148 509 LEU A C 1
ATOM 3681 O O . LEU A 1 512 ? 74.80481 -23.84097 17.42041 1.000 14.97618 509 LEU A O 1
ATOM 3686 N N . ARG A 1 513 ? 74.93277 -24.26670 15.19704 1.000 14.64006 510 ARG A N 1
ATOM 3687 C CA . ARG A 1 513 ? 73.49694 -24.50585 15.02502 1.000 15.94849 510 ARG A CA 1
ATOM 3688 C C . ARG A 1 513 ? 72.92188 -25.40011 16.12000 1.000 16.31314 510 ARG A C 1
ATOM 3689 O O . ARG A 1 513 ? 71.84302 -25.11865 16.65847 1.000 17.65919 510 ARG A O 1
ATOM 3697 N N . ASP A 1 514 ? 73.62625 -26.48258 16.46556 1.000 14.73152 511 ASP A N 1
ATOM 3698 C CA . ASP A 1 514 ? 73.12161 -27.46632 17.41631 1.000 15.49513 511 ASP A CA 1
ATOM 3699 C C . ASP A 1 514 ? 73.57587 -27.22031 18.85007 1.000 15.88998 511 ASP A C 1
ATOM 3700 O O . ASP A 1 514 ? 73.52380 -28.15036 19.66987 1.000 17.96399 511 ASP A O 1
ATOM 3705 N N . LYS A 1 515 ? 74.01649 -26.00368 19.17263 1.000 13.98660 512 LYS A N 1
ATOM 3706 C CA . LYS A 1 515 ? 74.38608 -25.65506 20.54384 1.000 14.27136 512 LYS A CA 1
ATOM 3707 C C . LYS A 1 515 ? 73.30370 -26.06539 21.53391 1.000 15.69012 512 LYS A C 1
ATOM 3708 O O . LYS A 1 515 ? 72.12495 -25.74074 21.35198 1.000 17.72593 512 LYS A O 1
ATOM 3714 N N . ARG A 1 516 ? 73.71146 -26.76976 22.59060 1.000 15.24456 513 ARG A N 1
ATOM 3715 C CA . ARG A 1 516 ? 72.80288 -27.16337 23.66354 1.000 15.70963 513 ARG A CA 1
ATOM 3716 C C . ARG A 1 516 ? 73.39392 -26.71733 24.99137 1.000 18.73219 513 ARG A C 1
ATOM 3717 O O . ARG A 1 516 ? 74.49522 -27.13458 25.36578 1.000 21.58761 513 ARG A O 1
ATOM 3725 N N . MET A 1 517 ? 72.67348 -25.83540 25.67194 1.000 19.21353 514 MET A N 1
ATOM 3726 C CA . MET A 1 517 ? 73.04632 -25.27168 26.95449 1.000 22.39803 514 MET A CA 1
ATOM 3727 C C . MET A 1 517 ? 71.74192 -25.04860 27.70267 1.000 27.22836 514 MET A C 1
ATOM 3728 O O . MET A 1 517 ? 70.75423 -24.60880 27.10704 1.000 24.85049 514 MET A O 1
ATOM 3733 N N . THR A 1 518 ? 71.72244 -25.40166 28.98470 1.000 27.03628 515 THR A N 1
ATOM 3734 C CA . THR A 1 518 ? 70.54410 -25.22223 29.82507 1.000 27.86344 515 THR A CA 1
ATOM 3735 C C . THR A 1 518 ? 70.94899 -24.47555 31.08825 1.000 28.68199 515 THR A C 1
ATOM 3736 O O . THR A 1 518 ? 72.03858 -24.70208 31.62452 1.000 27.51450 515 THR A O 1
ATOM 3740 N N . ARG A 1 519 ? 70.08682 -23.56325 31.53796 1.000 28.25264 516 ARG A N 1
ATOM 3741 C CA . ARG A 1 519 ? 70.32946 -22.87347 32.79905 1.000 24.90686 516 ARG A CA 1
ATOM 3742 C C . ARG A 1 519 ? 70.06817 -23.81026 33.98304 1.000 25.77763 516 ARG A C 1
ATOM 3743 O O . ARG A 1 519 ? 69.35873 -24.81415 33.87487 1.000 26.55762 516 ARG A O 1
ATOM 3751 N N . LEU A 1 520 ? 70.67726 -23.47800 35.12174 1.000 21.03071 517 LEU A N 1
ATOM 3752 C CA . LEU A 1 520 ? 70.40134 -24.19920 36.35261 1.000 19.04963 517 LEU A CA 1
ATOM 3753 C C . LEU A 1 520 ? 68.90795 -24.12036 36.66003 1.000 19.45416 517 LEU A C 1
ATOM 3754 O O . LEU A 1 520 ? 68.28305 -23.08338 36.42457 1.000 19.88531 517 LEU A O 1
ATOM 3759 N N . PRO A 1 521 ? 68.30920 -25.18264 37.18713 1.000 20.33081 518 PRO A N 1
ATOM 3760 C CA . PRO A 1 521 ? 66.84649 -25.20580 37.33524 1.000 20.74322 518 PRO A CA 1
ATOM 3761 C C . PRO A 1 521 ? 66.34431 -24.16674 38.32828 1.000 20.65339 518 PRO A C 1
ATOM 3762 O O . PRO A 1 521 ? 66.94412 -23.94349 39.38273 1.000 20.53240 518 PRO A O 1
ATOM 3766 N N . ARG A 1 522 ? 65.22990 -23.53016 37.97403 1.000 19.17267 519 ARG A N 1
ATOM 3767 C CA . ARG A 1 522 ? 64.61254 -22.52976 38.83591 1.000 19.15558 519 ARG A CA 1
ATOM 3768 C C . ARG A 1 522 ? 63.16757 -22.35058 38.39814 1.000 21.03261 519 ARG A C 1
ATOM 3769 O O . ARG A 1 522 ? 62.80116 -22.68591 37.26729 1.000 19.65712 519 ARG A O 1
ATOM 3777 N N . LYS A 1 523 ? 62.33495 -21.84037 39.31228 1.000 16.26359 520 LYS A N 1
ATOM 3778 C CA . LYS A 1 523 ? 60.98624 -21.46393 38.90332 1.000 17.16902 520 LYS A CA 1
ATOM 3779 C C . LYS A 1 523 ? 61.04525 -20.38042 37.84254 1.000 18.96258 520 LYS A C 1
ATOM 3780 O O . LYS A 1 523 ? 60.34138 -20.44397 36.82615 1.000 21.36908 520 LYS A O 1
ATOM 3786 N N . HIS A 1 524 ? 61.89050 -19.38815 38.06631 1.000 17.62261 521 HIS A N 1
ATOM 3787 C CA . HIS A 1 524 ? 62.17641 -18.30593 37.13572 1.000 16.38404 521 HIS A CA 1
ATOM 3788 C C . HIS A 1 524 ? 63.31899 -17.51366 37.76312 1.000 14.19475 521 HIS A C 1
ATOM 3789 O O . HIS A 1 524 ? 63.75356 -17.80077 38.88447 1.000 14.62568 521 HIS A O 1
ATOM 3796 N N . GLY A 1 525 ? 63.82703 -16.53770 37.02000 1.000 14.02394 522 GLY A N 1
ATOM 3797 C CA . GLY A 1 525 ? 64.87143 -15.66647 37.51398 1.000 14.10646 522 GLY A CA 1
ATOM 3798 C C . GLY A 1 525 ? 64.29415 -14.44846 38.20727 1.000 13.78360 522 GLY A C 1
ATOM 3799 O O . GLY A 1 525 ? 63.08281 -14.31503 38.41082 1.000 14.65783 522 GLY A O 1
ATOM 3800 N N . ASN A 1 526 ? 65.19064 -13.52583 38.55514 1.000 13.34722 523 ASN A N 1
ATOM 3801 C CA . ASN A 1 526 ? 64.79849 -12.27925 39.22121 1.000 12.23705 523 ASN A CA 1
ATOM 3802 C C . ASN A 1 526 ? 65.49809 -11.09392 38.55358 1.000 14.62842 523 ASN A C 1
ATOM 3803 O O . ASN A 1 526 ? 66.20217 -10.31428 39.19368 1.000 14.47759 523 ASN A O 1
ATOM 3808 N N . ILE A 1 527 ? 65.29547 -10.96029 37.24627 1.000 12.83527 524 ILE A N 1
ATOM 3809 C CA . ILE A 1 527 ? 65.88731 -9.87906 36.45544 1.000 13.31062 524 ILE A CA 1
ATOM 3810 C C . ILE A 1 527 ? 65.57369 -8.53321 37.10352 1.000 13.86611 524 ILE A C 1
ATOM 3811 O O . ILE A 1 527 ? 64.47581 -8.35089 37.65115 1.000 14.01076 524 ILE A O 1
ATOM 3816 N N . PRO A 1 528 ? 66.50580 -7.57741 37.09810 1.000 13.83391 525 PRO A N 1
ATOM 3817 C CA . PRO A 1 528 ? 66.17381 -6.23625 37.59339 1.000 15.88005 525 PRO A CA 1
ATOM 3818 C C . PRO A 1 528 ? 65.02946 -5.64505 36.78698 1.000 16.00429 525 PRO A C 1
ATOM 3819 O O . PRO A 1 528 ? 64.94126 -5.83253 35.57237 1.000 17.07966 525 PRO A O 1
ATOM 3823 N N . LEU A 1 529 ? 64.13906 -4.94064 37.47407 1.000 16.51270 526 LEU A N 1
ATOM 3824 C CA . LEU A 1 529 ? 63.00194 -4.33507 36.79477 1.000 17.10875 526 LEU A CA 1
ATOM 3825 C C . LEU A 1 529 ? 63.04558 -2.82187 36.91465 1.000 24.25011 526 LEU A C 1
ATOM 3826 O O . LEU A 1 529 ? 63.67492 -2.29017 37.83467 1.000 25.24047 526 LEU A O 1
#

Radius of gyration: 26.66 Å; Cα contacts (8 Å, |Δi|>4): 1037; chains: 1; bounding box: 101×72×43 Å

Secondary structure (DSSP, 8-state):
--S------HHHHHHHHHHHHHHHHHHGGGSHHHHHHHHTT---HHHHHHHHSPTT--EEESTT-------TTTTEEEEEEEETTEEEEEEEE-TTSGGG-B-HHHHHHHHHHHHHHHHHT--EEEEE----B-GGGTHHHHHHHHHHHHHHHHHTTTS-EEEEE-SEEEGGGGHHHHHSSEEEEETTT-EEESS-HHHHHHHH-----HHHHHBHHHIIIII---SEEESSHHHHHHHHHHHHHTS-SSTTSPPP----SS-SS--HHHHGGGGTS-SSTT----THHHHHHHSGGG--EESSTTSSTTEEEEEEEETTEEEEEEEE-TTSGGG-B-HHHHHHHHHHHHHHHHTT--EEEEEEE--BPP-HHHHHTTHHHHHHHHHHHHHH--S-EEEEEEEEEETHHHHHTT-GGGT-SEEEE-TT-EEESS-TTTS----S-SHHHHHHHHHHSBSHHHHHTTSSSEE--GGGHHHHHHHHHHHTTT----PPP-S------

Nearest PDB structures (foldseek):
  3iav-assembly1_A  TM=9.796E-01  e=1.140E-82  Streptomyces coelicolor
  1xnv-assembly1_A  TM=9.791E-01  e=3.674E-82  Streptomyces coelicolor
  5ini-assembly1_F  TM=9.705E-01  e=4.313E-81  Streptomyces ambofaciens ATCC 23877
  5ing-assembly1_C  TM=9.734E-01  e=1.672E-80  Streptomyces ambofaciens ATCC 23877
  5inf-assembly1_F  TM=9.762E-01  e=2.910E-80  Streptomyces ambofaciens ATCC 23877

Sequence (505 aa):
MTATENADGRTRRRLDELARRRAELAAQATERGAGRQHAKGKLTARERIDLLLDPDSFTELDALARHRQRPYGDGVVTGYGTIDGRKVCVYAQDFTVLGGSLGEVFGEKIIKVLDLAIRTGCPVIGINDSGGARIQEGVVSLAYYAELVKRHVAASGVIPQISLIIGPCAGGAVYAPATTDLVVMVEDISHMFVTGPDVLQAVTGQTVGMEELGGAHRHNAVSGAAHYMAADEKDAFDYVRMVLGHLPSNNMGDTPVFAPTAARELTEADRALDTLIPDRTAESYDMMRVVNAVIDDGELTQFHQLFAPNVICGLARVEGHSVGVVANQPTHLAGALDIDASEKAARFIRFCDAFHVPVLTFVDVPGFLTSMEQERDGIIRRGAKLIYAYCEATVPMVTVITRKAYGGGYGVMGSKHLGIDVNLAWPTAEIAVMGGESAVREETRERLVSEYTETMCTPYVAAERGYVDAVIMPHETRAQVATALDTLRDKRMTRLPRKHGNIPL

InterPro domains:
  IPR000438 Acetyl-CoA carboxylase carboxyl transferase, beta subunit [PR01070] (103-117)
  IPR000438 Acetyl-CoA carboxylase carboxyl transferase, beta subunit [PR01070] (137-155)
  IPR011762 Acetyl-coenzyme A carboxyltransferase, N-terminal [PS50980] (11-267)
  IPR011763 Acetyl-coenzyme A carboxyltransferase, C-terminal [PS50989] (276-519)
  IPR029045 ClpP/crotonase-like domain superfamily [SSF52096] (13-264)
  IPR029045 ClpP/crotonase-like domain superfamily [SSF52096] (254-526)
  IPR034733 Acetyl-coenzyme A carboxylase carboxyl transferase subunit beta [PF01039] (36-524)
  IPR051047 Acyl-CoA Carboxylase Beta Subunit [PTHR43842] (9-526)